Protein AF-A0A971ALW2-F1 (afdb_monomer_lite)

Foldseek 3Di:
DVVVVVVLVVVVVVCCVVDPPPVPDPPVVVVVVCVVVVVDDDPDDDDPVVVVVVVVVDDDDDDDDPDQDQLLRCCVPPLLVVLLVVPPVHQDQWAALVSLVVSVVSCVVNVQDFDPVSVVCNVVRHIGGSLVSSLRSLCSRQPHPQSHDLVSLQSSLVSCCSSVVDVDRFRDAQDPQFDHPVRLVVLVQVVCCVPVVDRLVPPQFWDKGWTWGDPDPPDPFTKIWMWIDTPDQQQWIWIWIATRRNHTPDIDTHGGPALELVSLVVVLCVVQNDPQRDDLVSLQVSQVSLLRHDYPWLLSQLSNVWRFDAQDVQWAHPVRLQVLVCVVVVDPQKGWTGWTWTDDDPFIWIWIKIFHADPVCVPVPATQKIKIWIAGRHPRHTPDMDIDGTPPPDPSVSHGPVVSVVPRDDTPPDDDD

Structure (mmCIF, N/CA/C/O backbone):
data_AF-A0A971ALW2-F1
#
_entry.id   AF-A0A971ALW2-F1
#
loop_
_atom_site.group_PDB
_atom_site.id
_atom_site.type_symbol
_atom_site.label_atom_id
_atom_site.label_alt_id
_atom_site.label_comp_id
_atom_site.label_asym_id
_atom_site.label_entity_id
_atom_site.label_seq_id
_atom_site.pdbx_PDB_ins_code
_atom_site.Cartn_x
_atom_site.Cartn_y
_atom_site.Cartn_z
_atom_site.occupancy
_atom_site.B_iso_or_equiv
_atom_site.auth_seq_id
_atom_site.auth_comp_id
_atom_site.auth_asym_id
_atom_site.auth_atom_id
_atom_site.pdbx_PDB_model_num
ATOM 1 N N . MET A 1 1 ? -22.674 44.990 21.237 1.00 43.28 1 MET A N 1
ATOM 2 C CA . MET A 1 1 ? -24.132 45.158 21.462 1.00 43.28 1 MET A CA 1
ATOM 3 C C . MET A 1 1 ? -24.901 45.277 20.148 1.00 43.28 1 MET A C 1
ATOM 5 O O . MET A 1 1 ? -25.842 44.523 19.972 1.00 43.28 1 MET A O 1
ATOM 9 N N . LEU A 1 2 ? -24.478 46.137 19.208 1.00 29.12 2 LEU A N 1
ATOM 10 C CA . LEU A 1 2 ? -25.062 46.209 17.854 1.00 29.12 2 LEU A CA 1
ATOM 11 C C . LEU A 1 2 ? -24.847 44.926 17.026 1.00 29.12 2 LEU A C 1
ATOM 13 O O . LEU A 1 2 ? -25.752 44.518 16.315 1.00 29.12 2 LEU A O 1
ATOM 17 N N . ASP A 1 3 ? -23.706 44.253 17.190 1.00 40.19 3 ASP A N 1
ATOM 18 C CA . ASP A 1 3 ? -23.341 43.047 16.424 1.00 40.19 3 ASP A CA 1
ATOM 19 C C . ASP A 1 3 ? -24.256 41.833 16.705 1.00 40.19 3 ASP A C 1
ATOM 21 O O . ASP A 1 3 ? -24.705 41.143 15.793 1.00 40.19 3 ASP A O 1
ATOM 25 N N . ASN A 1 4 ? -24.662 41.646 17.968 1.00 48.09 4 ASN A N 1
ATOM 26 C CA . ASN A 1 4 ? -25.620 40.598 18.349 1.00 48.09 4 ASN A CA 1
ATOM 27 C C . ASN A 1 4 ? -27.031 40.864 17.800 1.00 48.09 4 ASN A C 1
ATOM 29 O O . ASN A 1 4 ? -27.746 39.922 17.480 1.00 48.09 4 ASN A O 1
ATOM 33 N N . MET A 1 5 ? -27.428 42.135 17.647 1.00 42.06 5 MET A N 1
ATOM 34 C CA . MET A 1 5 ? -28.743 42.485 17.094 1.00 42.06 5 MET A CA 1
ATOM 35 C C . MET A 1 5 ? -28.869 42.165 15.600 1.00 42.06 5 MET A C 1
ATOM 37 O O . MET A 1 5 ? -29.976 41.879 15.144 1.00 42.06 5 MET A O 1
ATOM 41 N N . PHE A 1 6 ? -27.778 42.252 14.832 1.00 43.84 6 PHE A N 1
ATOM 42 C CA . PHE A 1 6 ? -27.790 41.888 13.412 1.00 43.84 6 PHE A CA 1
ATOM 43 C C . PHE A 1 6 ? -27.835 40.365 13.239 1.00 43.84 6 PHE A C 1
ATOM 45 O O . PHE A 1 6 ? -28.678 39.867 12.499 1.00 43.84 6 PHE A O 1
ATOM 52 N N . ARG A 1 7 ? -27.047 39.628 14.032 1.00 56.00 7 ARG A N 1
ATOM 53 C CA . ARG A 1 7 ? -27.011 38.159 14.013 1.00 56.00 7 ARG A CA 1
ATOM 54 C C . ARG A 1 7 ? -28.340 37.513 14.439 1.00 56.00 7 ARG A C 1
ATOM 56 O O . ARG A 1 7 ? -28.772 36.548 13.816 1.00 56.00 7 ARG A O 1
ATOM 63 N N . ASP A 1 8 ? -29.031 38.085 15.430 1.00 56.56 8 ASP A N 1
ATOM 64 C CA . ASP A 1 8 ? -30.362 37.616 15.858 1.00 56.56 8 ASP A CA 1
ATOM 65 C C . ASP A 1 8 ? -31.429 37.811 14.765 1.00 56.56 8 ASP A C 1
ATOM 67 O O . ASP A 1 8 ? -32.341 36.994 14.635 1.00 56.56 8 ASP A O 1
ATOM 71 N N . LYS A 1 9 ? -31.318 38.867 13.945 1.00 60.50 9 LYS A N 1
ATOM 72 C CA . LYS A 1 9 ? -32.242 39.095 12.821 1.00 60.50 9 LYS A CA 1
ATOM 73 C C . LYS A 1 9 ? -32.028 38.110 11.679 1.00 60.50 9 LYS A C 1
ATOM 75 O O . LYS A 1 9 ? -33.013 37.680 11.087 1.00 60.50 9 LYS A O 1
ATOM 80 N N . ASP A 1 10 ? -30.781 37.755 11.388 1.00 63.19 10 ASP A N 1
ATOM 81 C CA . ASP A 1 10 ? -30.455 36.824 10.305 1.00 63.19 10 ASP A CA 1
ATOM 82 C C . ASP A 1 10 ? -30.859 35.387 10.656 1.00 63.19 10 ASP A C 1
ATOM 84 O O . ASP A 1 10 ? -31.446 34.692 9.829 1.00 63.19 10 ASP A O 1
ATOM 88 N N . ILE A 1 11 ? -30.645 34.972 11.910 1.00 59.69 11 ILE A N 1
ATOM 89 C CA . ILE A 1 11 ? -31.101 33.666 12.409 1.00 59.69 11 ILE A CA 1
ATOM 90 C C . ILE A 1 11 ? -32.631 33.608 12.437 1.00 59.69 11 ILE A C 1
ATOM 92 O O . ILE A 1 11 ? -33.212 32.633 11.967 1.00 59.69 11 ILE A O 1
ATOM 96 N N . LYS A 1 12 ? -33.293 34.664 12.929 1.00 59.94 12 LYS A N 1
ATOM 97 C CA . LYS A 1 12 ? -34.759 34.726 12.941 1.00 59.94 12 LYS A CA 1
ATOM 98 C C . LYS A 1 12 ? -35.337 34.629 11.529 1.00 59.94 12 LYS A C 1
ATOM 100 O O . LYS A 1 12 ? -36.229 33.828 11.287 1.00 59.94 12 LYS A O 1
ATOM 105 N N . ARG A 1 13 ? -34.764 35.375 10.583 1.00 64.38 13 ARG A N 1
ATOM 106 C CA . ARG A 1 13 ? -35.177 35.333 9.179 1.00 64.38 13 ARG A CA 1
ATOM 107 C C . ARG A 1 13 ? -34.981 33.949 8.554 1.00 64.38 13 ARG A C 1
ATOM 109 O O . ARG A 1 13 ? -35.847 33.503 7.815 1.00 64.38 13 ARG A O 1
ATOM 116 N N . ALA A 1 14 ? -33.885 33.258 8.870 1.00 60.88 14 ALA A N 1
ATOM 117 C CA . ALA A 1 14 ? -33.643 31.904 8.375 1.00 60.88 14 ALA A CA 1
ATOM 118 C C . ALA A 1 14 ? -34.657 30.880 8.923 1.00 60.88 14 ALA A C 1
ATOM 120 O O . ALA A 1 14 ? -35.066 29.979 8.192 1.00 60.88 14 ALA A O 1
ATOM 121 N N . ILE A 1 15 ? -35.082 31.029 10.183 1.00 59.09 15 ILE A N 1
ATOM 122 C CA . ILE A 1 15 ? -36.115 30.184 10.803 1.00 59.09 15 ILE A CA 1
ATOM 123 C C . ILE A 1 15 ? -37.480 30.437 10.150 1.00 59.09 15 ILE A C 1
ATOM 125 O O . ILE A 1 15 ? -38.154 29.477 9.772 1.00 59.09 15 ILE A O 1
ATOM 129 N N . ASP A 1 16 ? -37.847 31.707 9.959 1.00 62.38 16 ASP A N 1
ATOM 130 C CA . ASP A 1 16 ? -39.113 32.106 9.331 1.00 62.38 16 ASP A CA 1
ATOM 131 C C . ASP A 1 16 ? -39.194 31.632 7.862 1.00 62.38 16 ASP A C 1
ATOM 133 O O . ASP A 1 16 ? -40.232 31.134 7.425 1.00 62.38 16 ASP A O 1
ATOM 137 N N . ASP A 1 17 ? -38.082 31.707 7.115 1.00 63.97 17 ASP A N 1
ATOM 138 C CA . ASP A 1 17 ? -38.004 31.280 5.708 1.00 63.97 17 ASP A CA 1
ATOM 139 C C . ASP A 1 17 ? -38.054 29.742 5.544 1.00 63.97 17 ASP A C 1
ATOM 141 O O . ASP A 1 17 ? -38.547 29.242 4.530 1.00 63.97 17 ASP A O 1
ATOM 145 N N . CYS A 1 18 ? -37.561 28.973 6.525 1.00 52.03 18 CYS A N 1
ATOM 146 C CA . CYS A 1 18 ? -37.482 27.508 6.435 1.00 52.03 18 CYS A CA 1
ATOM 147 C C . CYS A 1 18 ? -38.690 26.771 7.038 1.00 52.03 18 CYS A C 1
ATOM 149 O O . CYS A 1 18 ? -38.881 25.589 6.746 1.00 52.03 18 CYS A O 1
ATOM 151 N N . LEU A 1 19 ? -39.501 27.428 7.877 1.00 53.81 19 LEU A N 1
ATOM 152 C CA . LEU A 1 19 ? -40.611 26.800 8.610 1.00 53.81 19 LEU A CA 1
ATOM 153 C C . LEU A 1 19 ? -41.906 27.640 8.561 1.00 53.81 19 LEU A C 1
ATOM 155 O O . LEU A 1 19 ? -42.421 28.052 9.609 1.00 53.81 19 LEU A O 1
ATOM 159 N N . PRO A 1 20 ? -42.488 27.878 7.369 1.00 45.56 20 PRO A N 1
ATOM 160 C CA . PRO A 1 20 ? -43.716 28.657 7.251 1.00 45.56 20 PRO A CA 1
ATOM 161 C C . PRO A 1 20 ? -44.874 27.951 7.977 1.00 45.56 20 PRO A C 1
ATOM 163 O O . PRO A 1 20 ? -45.281 26.846 7.613 1.00 45.56 20 PRO A O 1
ATOM 166 N N . GLY A 1 21 ? -45.401 28.594 9.025 1.00 54.22 21 GLY A N 1
ATOM 167 C CA . GLY A 1 21 ? -46.490 28.075 9.868 1.00 54.22 21 GLY A CA 1
ATOM 168 C C . GLY A 1 21 ? -46.206 28.050 11.375 1.00 54.22 21 GLY A C 1
ATOM 169 O O . GLY A 1 21 ? -47.131 27.810 12.152 1.00 54.22 21 GLY A O 1
ATOM 170 N N . LEU A 1 22 ? -44.972 28.338 11.805 1.00 52.19 22 LEU A N 1
ATOM 171 C CA . LEU A 1 22 ? -44.598 28.421 13.228 1.00 52.19 22 LEU A CA 1
ATOM 172 C C . LEU A 1 22 ? -44.733 29.822 13.857 1.00 52.19 22 LEU A C 1
ATOM 174 O O . LEU A 1 22 ? -44.514 29.972 15.058 1.00 52.19 22 LEU A O 1
ATOM 178 N N . GLU A 1 23 ? -45.179 30.813 13.082 1.00 51.59 23 GLU A N 1
ATOM 179 C CA . GLU A 1 23 ? -45.228 32.258 13.393 1.00 51.59 23 GLU A CA 1
ATOM 180 C C . GLU A 1 23 ? -46.028 32.651 14.659 1.00 51.59 23 GLU A C 1
ATOM 182 O O . GLU A 1 23 ? -46.051 33.817 15.047 1.00 51.59 23 GLU A O 1
ATOM 187 N N . ASN A 1 24 ? -46.690 31.702 15.329 1.00 50.94 24 ASN A N 1
ATOM 188 C CA . ASN A 1 24 ? -47.578 31.958 16.466 1.00 50.94 24 ASN A CA 1
ATOM 189 C C . ASN A 1 24 ? -47.141 31.311 17.793 1.00 50.94 24 ASN A C 1
ATOM 191 O O . ASN A 1 24 ? -47.955 31.244 18.715 1.00 50.94 24 ASN A O 1
ATOM 195 N N . ASN A 1 25 ? -45.892 30.844 17.935 1.00 54.38 25 ASN A N 1
ATOM 196 C CA . ASN A 1 25 ? -45.408 30.296 19.212 1.00 54.38 25 ASN A CA 1
ATOM 197 C C . ASN A 1 25 ? -44.095 30.946 19.704 1.00 54.38 25 ASN A C 1
ATOM 199 O O . ASN A 1 25 ? -43.013 30.391 19.492 1.00 54.38 25 ASN A O 1
ATOM 203 N N . PRO A 1 26 ? -44.182 32.088 20.417 1.00 55.88 26 PRO A N 1
ATOM 204 C CA . PRO A 1 26 ? -43.019 32.800 20.952 1.00 55.88 26 PRO A CA 1
ATOM 205 C C . PRO A 1 26 ? -42.152 31.940 21.884 1.00 55.88 26 PRO A C 1
ATOM 207 O O . PRO A 1 26 ? -40.936 32.105 21.917 1.00 55.88 26 PRO A O 1
ATOM 210 N N . ASP A 1 27 ? -42.754 31.001 22.619 1.00 58.53 27 ASP A N 1
ATOM 211 C CA . ASP A 1 27 ? -42.034 30.156 23.579 1.00 58.53 27 ASP A CA 1
ATOM 212 C C . ASP A 1 27 ? -41.128 29.131 22.884 1.00 58.53 27 ASP A C 1
ATOM 214 O O . ASP A 1 27 ? -40.089 28.750 23.425 1.00 58.53 27 ASP A O 1
ATOM 218 N N . PHE A 1 28 ? -41.487 28.704 21.670 1.00 58.44 28 PHE A N 1
ATOM 219 C CA . PHE A 1 28 ? -40.659 27.800 20.877 1.00 58.44 28 PHE A CA 1
ATOM 220 C C . PHE A 1 28 ? -39.440 28.525 20.296 1.00 58.44 28 PHE A C 1
ATOM 222 O O . PHE A 1 28 ? -38.325 28.020 20.417 1.00 58.44 28 PHE A O 1
ATOM 229 N N . GLU A 1 29 ? -39.626 29.741 19.763 1.00 55.72 29 GLU A N 1
ATOM 230 C CA . GLU A 1 29 ? -38.519 30.595 19.301 1.00 55.72 29 GLU A CA 1
ATOM 231 C C . GLU A 1 29 ? -37.496 30.840 20.419 1.00 55.72 29 GLU A C 1
ATOM 233 O O . GLU A 1 29 ? -36.292 30.679 20.215 1.00 55.72 29 GLU A O 1
ATOM 238 N N . TRP A 1 30 ? -37.966 31.165 21.629 1.00 56.62 30 TRP A N 1
ATOM 239 C CA . TRP A 1 30 ? -37.087 31.379 22.781 1.00 56.62 30 TRP A CA 1
ATOM 240 C C . TRP A 1 30 ? -36.366 30.109 23.229 1.00 56.62 30 TRP A C 1
ATOM 242 O O . TRP A 1 30 ? -35.209 30.185 23.640 1.00 56.62 30 TRP A O 1
ATOM 252 N N . LYS A 1 31 ? -37.013 28.943 23.138 1.00 60.41 31 LYS A N 1
ATOM 253 C CA . LYS A 1 31 ? -36.398 27.662 23.501 1.00 60.41 31 LYS A CA 1
ATOM 254 C C . LYS A 1 31 ? -35.286 27.267 22.527 1.00 60.41 31 LYS A C 1
ATOM 256 O O . LYS A 1 31 ? -34.200 26.914 22.977 1.00 60.41 31 LYS A O 1
ATOM 261 N N . VAL A 1 32 ? -35.525 27.413 21.224 1.00 57.38 32 VAL A N 1
ATOM 262 C CA . VAL A 1 32 ? -34.525 27.139 20.180 1.00 57.38 32 VAL A CA 1
ATOM 263 C C . VAL A 1 32 ? -33.343 28.101 20.300 1.00 57.38 32 VAL A C 1
ATOM 265 O O . VAL A 1 32 ? -32.194 27.671 20.274 1.00 57.38 32 VAL A O 1
ATOM 268 N N . LEU A 1 33 ? -33.594 29.396 20.525 1.00 56.22 33 LEU A N 1
ATOM 269 C CA . LEU A 1 33 ? -32.518 30.370 20.740 1.00 56.22 33 LEU A CA 1
ATOM 270 C C . LEU A 1 33 ? -31.687 30.061 21.993 1.00 56.22 33 LEU A C 1
ATOM 272 O O . LEU A 1 33 ? -30.483 30.306 21.995 1.00 56.22 33 LEU A O 1
ATOM 276 N N . ARG A 1 34 ? -32.301 29.507 23.042 1.00 58.09 34 ARG A N 1
ATOM 277 C CA . ARG A 1 34 ? -31.615 29.126 24.283 1.00 58.09 34 ARG A CA 1
ATOM 278 C C . ARG A 1 34 ? -30.762 27.861 24.121 1.00 58.09 34 ARG A C 1
ATOM 280 O O . ARG A 1 34 ? -29.663 27.811 24.669 1.00 58.09 34 ARG A O 1
ATOM 287 N N . GLU A 1 35 ? -31.226 26.882 23.342 1.00 56.53 35 GLU A N 1
ATOM 288 C CA . GLU A 1 35 ? -30.442 25.693 22.964 1.00 56.53 35 GLU A CA 1
ATOM 289 C C . GLU A 1 35 ? -29.265 26.060 22.049 1.00 56.53 35 GLU A C 1
ATOM 291 O O . GLU A 1 35 ? -28.133 25.681 22.333 1.00 56.53 35 GLU A O 1
ATOM 296 N N . VAL A 1 36 ? -29.488 26.892 21.023 1.00 52.41 36 VAL A N 1
ATOM 297 C CA . VAL A 1 36 ? -28.431 27.351 20.097 1.00 52.41 36 VAL A CA 1
ATOM 298 C C . VAL A 1 36 ? -27.378 28.218 20.802 1.00 52.41 36 VAL A C 1
ATOM 300 O O . VAL A 1 36 ? -26.217 28.240 20.400 1.00 52.41 36 VAL A O 1
ATOM 303 N N . ARG A 1 37 ? -27.755 28.923 21.877 1.00 53.41 37 ARG A N 1
ATOM 304 C CA . ARG A 1 37 ? -26.824 29.685 22.730 1.00 53.41 37 ARG A CA 1
ATOM 305 C C . ARG A 1 37 ? -26.117 28.834 23.792 1.00 53.41 37 ARG A C 1
ATOM 307 O O . ARG A 1 37 ? -25.283 29.373 24.515 1.00 53.41 37 ARG A O 1
ATOM 314 N N . GLY A 1 38 ? -26.431 27.539 23.907 1.00 41.47 38 GLY A N 1
ATOM 315 C CA . GLY A 1 38 ? -25.840 26.647 24.911 1.00 41.47 38 GLY A CA 1
ATOM 316 C C . GLY A 1 38 ? -26.221 26.997 26.356 1.00 41.47 38 GLY A C 1
ATOM 317 O O . GLY A 1 38 ? -25.508 26.649 27.296 1.00 41.47 38 GLY A O 1
ATOM 318 N N . GLU A 1 39 ? -27.330 27.713 26.563 1.00 46.56 39 GLU A N 1
ATOM 319 C CA . GLU A 1 39 ? -27.734 28.228 27.879 1.00 46.56 39 GLU A CA 1
ATOM 320 C C . GLU A 1 39 ? -28.409 27.156 28.764 1.00 46.56 39 GLU A C 1
ATOM 322 O O . GLU A 1 39 ? -28.623 27.382 29.958 1.00 46.56 39 GLU A O 1
ATOM 327 N N . GLU A 1 40 ? -28.708 25.966 28.227 1.00 43.56 40 GLU A N 1
ATOM 328 C CA . GLU A 1 40 ? -29.304 24.851 28.973 1.00 43.56 40 GLU A CA 1
ATOM 329 C C . GLU A 1 40 ? -28.292 23.709 29.196 1.00 43.56 40 GLU A C 1
ATOM 331 O O . GLU A 1 40 ? -28.108 22.818 28.373 1.00 43.56 40 GLU A O 1
ATOM 336 N N . LYS A 1 41 ? -27.614 23.734 30.354 1.00 40.53 41 LYS A N 1
ATOM 337 C CA . LYS A 1 41 ? -26.682 22.679 30.789 1.00 40.53 41 LYS A CA 1
ATOM 338 C C . LYS A 1 41 ? -27.438 21.399 31.170 1.00 40.53 41 LYS A C 1
ATOM 340 O O . LYS A 1 41 ? -28.027 21.327 32.252 1.00 40.53 41 LYS A O 1
ATOM 345 N N . VAL A 1 42 ? -27.358 20.350 30.353 1.00 36.72 42 VAL A N 1
ATOM 346 C CA . VAL A 1 42 ? -27.787 18.998 30.752 1.00 36.72 42 VAL A CA 1
ATOM 347 C C . VAL A 1 42 ? -26.741 18.371 31.675 1.00 36.72 42 VAL A C 1
ATOM 349 O O . VAL A 1 42 ? -25.696 17.902 31.240 1.00 36.72 42 VAL A O 1
ATOM 352 N N . LYS A 1 43 ? -27.029 18.332 32.982 1.00 36.44 43 LYS A N 1
ATOM 353 C CA . LYS A 1 43 ? -26.265 17.519 33.943 1.00 36.44 43 LYS A CA 1
ATOM 354 C C . LYS A 1 43 ? -26.535 16.035 33.679 1.00 36.44 43 LYS A C 1
ATOM 356 O O . LYS A 1 43 ? -27.502 15.486 34.213 1.00 36.44 43 LYS A O 1
ATOM 361 N N . LYS A 1 44 ? -25.695 15.379 32.878 1.00 42.50 44 LYS A N 1
ATOM 362 C CA . LYS A 1 44 ? -25.732 13.921 32.702 1.00 42.50 44 LYS A CA 1
ATOM 363 C C . LYS A 1 44 ? -25.213 13.264 33.988 1.00 42.50 44 LYS A C 1
ATOM 365 O O . LYS A 1 44 ? -24.045 13.379 34.335 1.00 42.50 44 LYS A O 1
ATOM 370 N N . LYS A 1 45 ? -26.105 12.632 34.758 1.00 36.84 45 LYS A N 1
ATOM 371 C CA . LYS A 1 45 ? -25.727 11.852 35.946 1.00 36.84 45 LYS A CA 1
ATOM 372 C C . LYS A 1 45 ? -25.340 10.446 35.497 1.00 36.84 45 LYS A C 1
ATOM 374 O O . LYS A 1 45 ? -26.218 9.690 35.086 1.00 36.84 45 LYS A O 1
ATOM 379 N N . LEU A 1 46 ? -24.063 10.091 35.611 1.00 41.22 46 LEU A N 1
ATOM 380 C CA . LEU A 1 46 ? -23.618 8.702 35.505 1.00 41.22 46 LEU A CA 1
ATOM 381 C C . LEU A 1 46 ? -24.331 7.880 36.590 1.00 41.22 46 LEU A C 1
ATOM 383 O O . LEU A 1 46 ? -24.283 8.212 37.777 1.00 41.22 46 LEU A O 1
ATOM 387 N N . SER A 1 47 ? -25.074 6.848 36.187 1.00 40.06 47 SER A N 1
ATOM 388 C CA . SER A 1 47 ? -25.779 5.987 37.137 1.00 40.06 47 SER A CA 1
ATOM 389 C C . SER A 1 47 ? -24.769 5.066 37.827 1.00 40.06 47 SER A C 1
ATOM 391 O O . SER A 1 47 ? -23.921 4.470 37.166 1.00 40.06 47 SER A O 1
ATOM 393 N N . ALA A 1 48 ? -24.891 4.893 39.145 1.00 41.03 48 ALA A N 1
ATOM 394 C CA . ALA A 1 48 ? -24.047 3.985 39.928 1.00 41.03 48 ALA A CA 1
ATOM 395 C C . ALA A 1 48 ? -24.060 2.529 39.410 1.00 41.03 48 ALA A C 1
ATOM 397 O O . ALA A 1 48 ? -23.152 1.763 39.718 1.00 41.03 48 ALA A O 1
ATOM 398 N N . GLY A 1 49 ? -25.052 2.150 38.593 1.00 41.91 49 GLY A N 1
ATOM 399 C CA . GLY A 1 49 ? -25.093 0.851 37.919 1.00 41.91 49 GLY A CA 1
ATOM 400 C C . GLY A 1 49 ? -24.023 0.678 36.834 1.00 41.91 49 GLY A C 1
ATOM 401 O O . GLY A 1 49 ? -23.553 -0.436 36.642 1.00 41.91 49 GLY A O 1
ATOM 402 N N . PHE A 1 50 ? -23.586 1.757 36.175 1.00 51.53 50 PHE A N 1
ATOM 403 C CA . PHE A 1 50 ? -22.562 1.705 35.119 1.00 51.53 50 PHE A CA 1
ATOM 404 C C . PHE A 1 50 ? -21.166 1.417 35.693 1.00 51.53 50 PHE A C 1
ATOM 406 O O . PHE A 1 50 ? -20.453 0.547 35.201 1.00 51.53 50 PHE A O 1
ATOM 413 N N . ILE A 1 51 ? -20.831 2.054 36.821 1.00 54.56 51 ILE A N 1
ATOM 414 C CA . ILE A 1 51 ? -19.586 1.802 37.570 1.00 54.56 51 ILE A CA 1
ATOM 415 C C . ILE A 1 51 ? -19.527 0.342 38.051 1.00 54.56 51 ILE A C 1
ATOM 417 O O . ILE A 1 51 ? -18.470 -0.282 38.058 1.00 54.56 51 ILE A O 1
ATOM 421 N N . LEU A 1 52 ? -20.676 -0.232 38.417 1.00 44.50 52 LEU A N 1
ATOM 422 C CA . LEU A 1 52 ? -20.758 -1.586 38.965 1.00 44.50 52 LEU A CA 1
ATOM 423 C C . LEU A 1 52 ? -20.614 -2.674 37.884 1.00 44.50 52 LEU A C 1
ATOM 425 O O . LEU A 1 52 ? -20.047 -3.728 38.160 1.00 44.50 52 LEU A O 1
ATOM 429 N N . VAL A 1 53 ? -21.055 -2.408 36.648 1.00 49.69 53 VAL A N 1
ATOM 430 C CA . VAL A 1 53 ? -20.831 -3.305 35.497 1.00 49.69 53 VAL A CA 1
ATOM 431 C C . VAL A 1 53 ? -19.360 -3.296 35.063 1.00 49.69 53 VAL A C 1
ATOM 433 O O . VAL A 1 53 ? -18.810 -4.362 34.805 1.00 49.69 53 VAL A O 1
ATOM 436 N N . LEU A 1 54 ? -18.694 -2.135 35.083 1.00 49.38 54 LEU A N 1
ATOM 437 C CA . LEU A 1 54 ? -17.247 -2.019 34.836 1.00 49.38 54 LEU A CA 1
ATOM 438 C C . LEU A 1 54 ? -16.408 -2.737 35.908 1.00 49.38 54 LEU A C 1
ATOM 440 O O . LEU A 1 54 ? -15.434 -3.408 35.577 1.00 49.38 54 LEU A O 1
ATOM 444 N N . ALA A 1 55 ? -16.821 -2.668 37.176 1.00 46.97 55 ALA A N 1
ATOM 445 C CA . ALA A 1 55 ? -16.132 -3.341 38.278 1.00 46.97 55 ALA A CA 1
ATOM 446 C C . ALA A 1 55 ? -16.307 -4.876 38.280 1.00 46.97 55 ALA A C 1
ATOM 448 O O . ALA A 1 55 ? -15.429 -5.595 38.753 1.00 46.97 55 ALA A O 1
ATOM 449 N N . LEU A 1 56 ? -17.422 -5.406 37.759 1.00 46.88 56 LEU A N 1
ATOM 450 C CA . LEU A 1 56 ? -17.720 -6.848 37.790 1.00 46.88 56 LEU A CA 1
ATOM 451 C C . LEU A 1 56 ? -16.942 -7.681 36.760 1.00 46.88 56 LEU A C 1
ATOM 453 O O . LEU A 1 56 ? -16.818 -8.891 36.945 1.00 46.88 56 LEU A O 1
ATOM 457 N N . VAL A 1 57 ? -16.370 -7.063 35.722 1.00 50.41 57 VAL A N 1
ATOM 458 C CA . VAL A 1 57 ? -15.515 -7.761 34.737 1.00 50.41 57 VAL A CA 1
ATOM 459 C C . VAL A 1 57 ? -14.151 -8.162 35.339 1.00 50.41 57 VAL A C 1
ATOM 461 O O . VAL A 1 57 ? -13.433 -8.982 34.775 1.00 50.41 57 VAL A O 1
ATOM 464 N N . LEU A 1 58 ? -13.814 -7.675 36.537 1.00 51.94 58 LEU A N 1
ATOM 465 C CA . LEU A 1 58 ? -12.548 -7.935 37.224 1.00 51.94 58 LEU A CA 1
ATOM 466 C C . LEU A 1 58 ? -12.745 -8.782 38.486 1.00 51.94 58 LEU A C 1
ATOM 468 O O . LEU A 1 58 ? -12.645 -8.282 39.602 1.00 51.94 58 LEU A O 1
ATOM 472 N N . THR A 1 59 ? -12.968 -10.093 38.352 1.00 43.31 59 THR A N 1
ATOM 473 C CA . THR A 1 59 ? -12.715 -11.004 39.485 1.00 43.31 59 THR A CA 1
ATOM 474 C C . THR A 1 59 ? -12.084 -12.326 39.056 1.00 43.31 59 THR A C 1
ATOM 476 O O . THR A 1 59 ? -12.765 -13.241 38.610 1.00 43.31 59 THR A O 1
ATOM 479 N N . ALA A 1 60 ? -10.763 -12.417 39.260 1.00 44.12 60 ALA A N 1
ATOM 480 C CA . ALA A 1 60 ? -10.080 -13.437 40.073 1.00 44.12 60 ALA A CA 1
ATOM 481 C C . ALA A 1 60 ? -8.718 -13.841 39.484 1.00 44.12 60 ALA A C 1
ATOM 483 O O . ALA A 1 60 ? -8.679 -14.727 38.645 1.00 44.12 60 ALA A O 1
ATOM 484 N N . VAL A 1 61 ? -7.612 -13.309 40.028 1.00 41.38 61 VAL A N 1
ATOM 485 C CA . VAL A 1 61 ? -6.412 -14.101 40.379 1.00 41.38 61 VAL A CA 1
ATOM 486 C C . VAL A 1 61 ? -5.684 -13.406 41.537 1.00 41.38 61 VAL A C 1
ATOM 488 O O . VAL A 1 61 ? -5.225 -12.277 41.414 1.00 41.38 61 VAL A O 1
ATOM 491 N N . THR A 1 62 ? -5.553 -14.091 42.672 1.00 45.16 62 THR A N 1
ATOM 492 C CA . THR A 1 62 ? -4.680 -13.702 43.790 1.00 45.16 62 THR A CA 1
ATOM 493 C C . THR A 1 62 ? -3.377 -14.498 43.751 1.00 45.16 62 THR A C 1
ATOM 495 O O . THR A 1 62 ? -3.394 -15.690 44.052 1.00 45.16 62 THR A O 1
ATOM 498 N N . ALA A 1 63 ? -2.258 -13.828 43.459 1.00 42.34 63 ALA A N 1
ATOM 499 C CA . ALA A 1 63 ? -0.902 -14.158 43.916 1.00 42.34 63 ALA A CA 1
ATOM 500 C C . ALA A 1 63 ? 0.009 -12.931 43.694 1.00 42.34 63 ALA A C 1
ATOM 502 O O . ALA A 1 63 ? -0.022 -12.346 42.616 1.00 42.34 63 ALA A O 1
ATOM 503 N N . LEU A 1 64 ? 0.788 -12.522 44.707 1.00 44.75 64 LEU A N 1
ATOM 504 C CA . LEU A 1 64 ? 1.706 -11.373 44.642 1.00 44.75 64 LEU A CA 1
ATOM 505 C C . LEU A 1 64 ? 2.806 -11.592 43.581 1.00 44.75 64 LEU A C 1
ATOM 507 O O . LEU A 1 64 ? 3.858 -12.159 43.873 1.00 44.75 64 LEU A O 1
ATOM 511 N N . ALA A 1 65 ? 2.572 -11.092 42.374 1.00 41.56 65 ALA A N 1
ATOM 512 C CA . ALA A 1 65 ? 3.593 -10.491 41.525 1.00 41.56 65 ALA A CA 1
ATOM 513 C C . ALA A 1 65 ? 3.439 -8.967 41.660 1.00 41.56 65 ALA A C 1
ATOM 515 O O . ALA A 1 65 ? 2.348 -8.495 41.977 1.00 41.56 65 ALA A O 1
ATOM 516 N N . THR A 1 66 ? 4.503 -8.184 41.476 1.00 43.22 66 THR A N 1
ATOM 517 C CA . THR A 1 66 ? 4.383 -6.730 41.270 1.00 43.22 66 THR A CA 1
ATOM 518 C C . THR A 1 66 ? 3.319 -6.485 40.198 1.00 43.22 66 THR A C 1
ATOM 520 O O . THR A 1 66 ? 3.521 -6.865 39.048 1.00 43.22 66 THR A O 1
ATOM 523 N N . TYR A 1 67 ? 2.156 -5.971 40.600 1.00 55.25 67 TYR A N 1
ATOM 524 C CA . TYR A 1 67 ? 1.000 -5.805 39.724 1.00 55.25 67 TYR A CA 1
ATOM 525 C C . TYR A 1 67 ? 1.228 -4.542 38.899 1.00 55.25 67 TYR A C 1
ATOM 527 O O . TYR A 1 67 ? 0.899 -3.448 39.347 1.00 55.25 67 TYR A O 1
ATOM 535 N N . PHE A 1 68 ? 1.883 -4.687 37.748 1.00 60.47 68 PHE A N 1
ATOM 536 C CA . PHE A 1 68 ? 1.855 -3.636 36.741 1.00 60.47 68 PHE A CA 1
ATOM 537 C C . PHE A 1 68 ? 0.439 -3.584 36.168 1.00 60.47 68 PHE A C 1
ATOM 539 O O . PHE A 1 68 ? -0.110 -4.617 35.776 1.00 60.47 68 PHE A O 1
ATOM 546 N N . LEU A 1 69 ? -0.164 -2.400 36.185 1.00 76.69 69 LEU A N 1
ATOM 547 C CA . LEU A 1 69 ? -1.451 -2.153 35.553 1.00 76.69 69 LEU A CA 1
ATOM 548 C C . LEU A 1 69 ? -1.270 -2.172 34.033 1.00 76.69 69 LEU A C 1
ATOM 550 O O . LEU A 1 69 ? -0.316 -1.603 33.506 1.00 76.69 69 LEU A O 1
ATOM 554 N N . SER A 1 70 ? -2.211 -2.807 33.335 1.00 86.19 70 SER A N 1
ATOM 555 C CA . SER A 1 70 ? -2.343 -2.675 31.876 1.00 86.19 70 SER A CA 1
ATOM 556 C C . SER A 1 70 ? -2.621 -1.219 31.491 1.00 86.19 70 SER A C 1
ATOM 558 O O . SER A 1 70 ? -3.181 -0.458 32.289 1.00 86.19 70 SER A O 1
ATOM 560 N N . ALA A 1 71 ? -2.303 -0.823 30.257 1.00 87.25 71 ALA A N 1
ATOM 561 C CA . ALA A 1 71 ? -2.593 0.530 29.787 1.00 87.25 71 ALA A CA 1
ATOM 562 C C . ALA A 1 71 ? -4.099 0.814 29.853 1.00 87.25 71 ALA A C 1
ATOM 564 O O . ALA A 1 71 ? -4.524 1.897 30.260 1.00 87.25 71 ALA A O 1
ATOM 565 N N . ARG A 1 72 ? -4.916 -0.208 29.567 1.00 89.38 72 ARG A N 1
ATOM 566 C CA . ARG A 1 72 ? -6.371 -0.161 29.747 1.00 89.38 72 ARG A CA 1
ATOM 567 C C . ARG A 1 72 ? -6.788 0.182 31.179 1.00 89.38 72 ARG A C 1
ATOM 569 O O . ARG A 1 72 ? -7.659 1.030 31.370 1.00 89.38 72 ARG A O 1
ATOM 576 N N . GLN A 1 73 ? -6.190 -0.474 32.174 1.00 88.94 73 GLN A N 1
ATOM 577 C CA . GLN A 1 73 ? -6.492 -0.230 33.588 1.00 88.94 73 GLN A CA 1
ATOM 578 C C . GLN A 1 73 ? -6.057 1.169 34.015 1.00 88.94 73 GLN A C 1
ATOM 580 O O . GLN A 1 73 ? -6.845 1.865 34.643 1.00 88.94 73 GLN A O 1
ATOM 585 N N . ILE A 1 74 ? -4.864 1.621 33.611 1.00 92.12 74 ILE A N 1
ATOM 586 C CA . ILE A 1 74 ? -4.398 2.988 33.899 1.00 92.12 74 ILE A CA 1
ATOM 587 C C . ILE A 1 74 ? -5.362 4.022 33.312 1.00 92.12 74 ILE A C 1
ATOM 589 O O . ILE A 1 74 ? -5.725 4.985 33.989 1.00 92.12 74 ILE A O 1
ATOM 593 N N . VAL A 1 75 ? -5.827 3.811 32.076 1.00 93.62 75 VAL A N 1
ATOM 594 C CA . VAL A 1 75 ? -6.825 4.694 31.464 1.00 93.62 75 VAL A CA 1
ATOM 595 C C . VAL A 1 75 ? -8.102 4.744 32.302 1.00 93.62 75 VAL A C 1
ATOM 597 O O . VAL A 1 75 ? -8.607 5.828 32.571 1.00 93.62 75 VAL A O 1
ATOM 600 N N . GLN A 1 76 ? -8.626 3.596 32.729 1.00 91.06 76 GLN A N 1
ATOM 601 C CA . GLN A 1 76 ? -9.903 3.528 33.443 1.00 91.06 76 GLN A CA 1
ATOM 602 C C . GLN A 1 76 ? -9.836 4.039 34.886 1.00 91.06 76 GLN A C 1
ATOM 604 O O . GLN A 1 76 ? -10.772 4.699 35.338 1.00 91.06 76 GLN A O 1
ATOM 609 N N . GLU A 1 77 ? -8.776 3.696 35.613 1.00 90.12 77 GLU A N 1
ATOM 610 C CA . GLU A 1 77 ? -8.663 3.933 37.054 1.00 90.12 77 GLU A CA 1
ATOM 611 C C . GLU A 1 77 ? -8.044 5.296 37.377 1.00 90.12 77 GLU A C 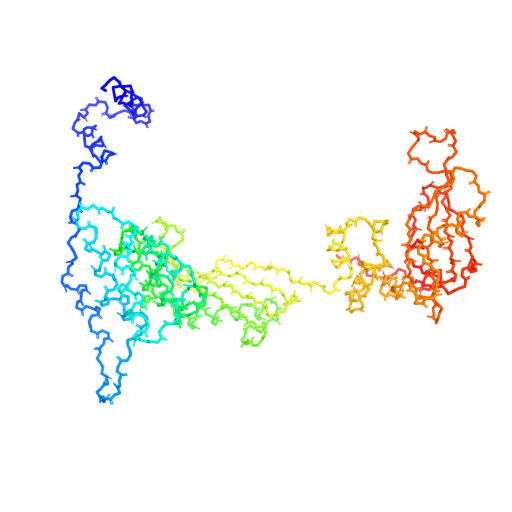1
ATOM 613 O O . GLU A 1 77 ? -8.396 5.883 38.398 1.00 90.12 77 GLU A O 1
ATOM 618 N N . GLU A 1 78 ? -7.182 5.823 36.499 1.00 92.62 78 GLU A N 1
ATOM 619 C CA . GLU A 1 78 ? -6.386 7.022 36.783 1.00 92.62 78 GLU A CA 1
ATOM 620 C C . GLU A 1 78 ? -6.615 8.144 35.758 1.00 92.62 78 GLU A C 1
ATOM 622 O O . GLU A 1 78 ? -6.967 9.259 36.140 1.00 92.62 78 GLU A O 1
ATOM 627 N N . VAL A 1 79 ? -6.478 7.877 34.451 1.00 93.25 79 VAL A N 1
ATOM 628 C CA . VAL A 1 79 ? -6.512 8.942 33.420 1.00 93.25 79 VAL A CA 1
ATOM 629 C C . VAL A 1 79 ? -7.923 9.481 33.176 1.00 93.25 79 VAL A C 1
ATOM 631 O O . VAL A 1 79 ? -8.132 10.692 33.169 1.00 93.25 79 VAL A O 1
ATOM 634 N N . LEU A 1 80 ? -8.911 8.602 32.996 1.00 92.88 80 LEU A N 1
ATOM 635 C CA . LEU A 1 80 ? -10.296 8.996 32.736 1.00 92.88 80 LEU A CA 1
ATOM 636 C C . LEU A 1 80 ? -10.895 9.829 33.891 1.00 92.88 80 LEU A C 1
ATOM 638 O O . LEU A 1 80 ? -11.543 10.837 33.614 1.00 92.88 80 LEU A O 1
ATOM 642 N N . PRO A 1 81 ? -10.673 9.497 35.179 1.00 93.69 81 PRO A N 1
ATOM 643 C CA . PRO A 1 81 ? -11.087 10.365 36.280 1.00 93.69 81 PRO A CA 1
ATOM 644 C C . PRO A 1 81 ? -10.470 11.768 36.259 1.00 93.69 81 PRO A C 1
ATOM 646 O O . PRO A 1 81 ? -11.143 12.710 36.678 1.00 93.69 81 PRO A O 1
ATOM 649 N N . ILE A 1 82 ? -9.224 11.924 35.789 1.00 92.25 82 ILE A N 1
ATOM 650 C CA . ILE A 1 82 ? -8.594 13.246 35.623 1.00 92.25 82 ILE A CA 1
ATOM 651 C C . ILE A 1 82 ? -9.354 14.043 34.558 1.00 92.25 82 ILE A C 1
ATOM 653 O O . ILE A 1 82 ? -9.808 15.146 34.850 1.00 92.25 82 ILE A O 1
ATOM 657 N N . ALA A 1 83 ? -9.587 13.445 33.386 1.00 90.50 83 ALA A N 1
ATOM 658 C CA . ALA A 1 83 ? -10.325 14.074 32.287 1.00 90.50 83 ALA A CA 1
ATOM 659 C C . ALA A 1 83 ? -11.743 14.507 32.702 1.00 90.50 83 ALA A C 1
ATOM 661 O O . ALA A 1 83 ? -12.132 15.668 32.589 1.00 90.50 83 ALA A O 1
ATOM 662 N N . ILE A 1 84 ? -12.501 13.599 33.327 1.00 87.88 84 ILE A N 1
ATOM 663 C CA . ILE A 1 84 ? -13.856 13.898 33.821 1.00 87.88 84 ILE A CA 1
ATOM 664 C C . ILE A 1 84 ? -13.845 15.062 34.824 1.00 87.88 84 ILE A C 1
ATOM 666 O O . ILE A 1 84 ? -14.778 15.865 34.860 1.00 87.88 84 ILE A O 1
ATOM 670 N N . LYS A 1 85 ? -12.807 15.151 35.662 1.00 87.81 85 LYS A N 1
ATOM 671 C CA . LYS A 1 85 ? -12.670 16.221 36.651 1.00 87.81 85 LYS A CA 1
ATOM 672 C C . LYS A 1 85 ? -12.365 17.571 35.996 1.00 87.81 85 LYS A C 1
ATOM 674 O O . LYS A 1 85 ? -12.886 18.584 36.469 1.00 87.81 85 LYS A O 1
ATOM 679 N N . ASN A 1 86 ? -11.568 17.593 34.930 1.00 85.06 86 ASN A N 1
ATOM 680 C CA . ASN A 1 86 ? -11.267 18.805 34.163 1.00 85.06 86 ASN A CA 1
ATOM 681 C C . ASN A 1 86 ? -12.546 19.434 33.593 1.00 85.06 86 ASN A C 1
ATOM 683 O O . ASN A 1 86 ? -12.768 20.644 33.713 1.00 85.06 86 ASN A O 1
ATOM 687 N N . ASP A 1 87 ? -13.459 18.581 33.136 1.00 82.75 87 ASP A N 1
ATOM 688 C CA . ASP A 1 87 ? -14.751 18.959 32.570 1.00 82.75 87 ASP A CA 1
ATOM 689 C C . ASP A 1 87 ? -15.799 19.465 33.581 1.00 82.75 87 ASP A C 1
ATOM 691 O O . ASP A 1 87 ? -16.814 20.054 33.186 1.00 82.75 87 ASP A O 1
ATOM 695 N N . GLU A 1 88 ? -15.593 19.296 34.895 1.00 77.94 88 GLU A N 1
ATOM 696 C CA . GLU A 1 88 ? -16.579 19.711 35.909 1.00 77.94 88 GLU A CA 1
ATOM 697 C C . GLU A 1 88 ? -16.814 21.233 35.928 1.00 77.94 88 GLU A C 1
ATOM 699 O O . GLU A 1 88 ? -17.927 21.699 36.214 1.00 77.94 88 GLU A O 1
ATOM 704 N N . ALA A 1 89 ? -15.771 22.021 35.645 1.00 65.81 89 ALA A N 1
ATOM 705 C CA . ALA A 1 89 ? -15.826 23.484 35.660 1.00 65.81 89 ALA A CA 1
ATOM 706 C C . ALA A 1 89 ? -16.169 24.070 34.281 1.00 65.81 89 ALA A C 1
ATOM 708 O O . ALA A 1 89 ? -17.013 24.970 34.164 1.00 65.81 89 ALA A O 1
ATOM 709 N N . SER A 1 90 ? -15.523 23.548 33.245 1.00 68.88 90 SER A N 1
ATOM 710 C CA . SER A 1 90 ? -15.658 23.917 31.837 1.00 68.88 90 SER A CA 1
ATOM 711 C C . SER A 1 90 ? -15.087 22.776 31.014 1.00 68.88 90 SER A C 1
ATOM 713 O O . SER A 1 90 ? -14.056 22.258 31.419 1.00 68.88 90 SER A O 1
ATOM 715 N N . HIS A 1 91 ? -15.696 22.441 29.878 1.00 71.88 91 HIS A N 1
ATOM 716 C CA . HIS A 1 91 ? -15.150 21.397 29.015 1.00 71.88 91 HIS A CA 1
ATOM 717 C C . HIS A 1 91 ? -13.698 21.722 28.624 1.00 71.88 91 HIS A C 1
ATOM 719 O O . HIS A 1 91 ? -13.429 22.841 28.168 1.00 71.88 91 HIS A O 1
ATOM 725 N N . GLN A 1 92 ? -12.786 20.788 28.871 1.00 76.31 92 GLN A N 1
ATOM 726 C CA . GLN A 1 92 ? -11.364 20.874 28.572 1.00 76.31 92 GLN A CA 1
ATOM 727 C C . GLN A 1 92 ? -10.964 19.643 27.766 1.00 76.31 92 GLN A C 1
ATOM 729 O O . GLN A 1 92 ? -11.058 18.525 28.237 1.00 76.31 92 GLN A O 1
ATOM 734 N N . GLU A 1 93 ? -10.473 19.864 26.551 1.00 85.69 93 GLU A N 1
ATOM 735 C CA . GLU A 1 93 ? -10.047 18.781 25.652 1.00 85.69 93 GLU A CA 1
ATOM 736 C C . GLU A 1 93 ? -8.560 18.407 25.838 1.00 85.69 93 GLU A C 1
ATOM 738 O O . GLU A 1 93 ? -8.015 17.570 25.109 1.00 85.69 93 GLU A O 1
ATOM 743 N N . GLU A 1 94 ? -7.876 19.044 26.794 1.00 91.06 94 GLU A N 1
ATOM 744 C CA . GLU A 1 94 ? -6.440 18.906 27.031 1.00 91.06 94 GLU A CA 1
ATOM 745 C C . GLU A 1 94 ? -6.123 18.657 28.508 1.00 91.06 94 GLU A C 1
ATOM 747 O O . GLU A 1 94 ? -6.567 19.393 29.389 1.00 91.06 94 GLU A O 1
ATOM 752 N N . PHE A 1 95 ? -5.232 17.697 28.757 1.00 93.50 95 PHE A N 1
ATOM 753 C CA . PHE A 1 95 ? -4.510 17.596 30.016 1.00 93.50 95 PHE A CA 1
ATOM 754 C C . PHE A 1 95 ? -3.525 18.754 30.141 1.00 93.50 95 PHE A C 1
ATOM 756 O O . PHE A 1 95 ? -2.747 19.040 29.225 1.00 93.50 95 PHE A O 1
ATOM 763 N N . SER A 1 96 ? -3.493 19.380 31.312 1.00 92.81 96 SER A N 1
ATOM 764 C CA . SER A 1 96 ? -2.443 20.334 31.661 1.00 92.81 96 SER A CA 1
ATOM 765 C C . SER A 1 96 ? -1.063 19.660 31.699 1.00 92.81 96 SER A C 1
ATOM 767 O O . SER A 1 96 ? -0.942 18.440 31.798 1.00 92.81 96 SER A O 1
ATOM 769 N N . ASN A 1 97 ? 0.013 20.453 31.676 1.00 93.31 97 ASN A N 1
ATOM 770 C CA . ASN A 1 97 ? 1.374 19.914 31.769 1.00 93.31 97 ASN A CA 1
ATOM 771 C C . ASN A 1 97 ? 1.609 19.097 33.062 1.00 93.31 97 ASN A C 1
ATOM 773 O O . ASN A 1 97 ? 2.300 18.081 33.029 1.00 93.31 97 ASN A O 1
ATOM 777 N N . GLU A 1 98 ? 1.004 19.495 34.188 1.00 92.25 98 GLU A N 1
ATOM 778 C CA . GLU A 1 98 ? 1.113 18.777 35.470 1.00 92.25 98 GLU A CA 1
ATOM 779 C C . GLU A 1 98 ? 0.387 17.419 35.441 1.00 92.25 98 GLU A C 1
ATOM 781 O O . GLU A 1 98 ? 0.892 16.412 35.950 1.00 92.25 98 GLU A O 1
ATOM 786 N N . GLU A 1 99 ? -0.785 17.370 34.811 1.00 93.81 99 GLU A N 1
ATOM 787 C CA . GLU A 1 99 ? -1.551 16.135 34.616 1.00 93.81 99 GLU A CA 1
ATOM 788 C C . GLU A 1 99 ? -0.846 15.206 33.638 1.00 93.81 99 GLU A C 1
ATOM 790 O O . GLU A 1 99 ? -0.675 14.024 33.928 1.00 93.81 99 GLU A O 1
ATOM 795 N N . LEU A 1 100 ? -0.335 15.755 32.535 1.00 93.62 100 LEU A N 1
ATOM 796 C CA . LEU A 1 100 ? 0.478 15.020 31.577 1.00 93.62 100 LEU A CA 1
ATOM 797 C C . LEU A 1 100 ? 1.718 14.411 32.247 1.00 93.62 100 LEU A C 1
ATOM 799 O O . LEU A 1 100 ? 2.017 13.240 32.023 1.00 93.62 100 LEU A O 1
ATOM 803 N N . ALA A 1 101 ? 2.405 15.155 33.122 1.00 91.38 101 ALA A N 1
ATOM 804 C CA . ALA A 1 101 ? 3.537 14.638 33.893 1.00 91.38 101 ALA A CA 1
ATOM 805 C C . ALA A 1 101 ? 3.130 13.467 34.802 1.00 91.38 101 ALA A C 1
ATOM 807 O O . ALA A 1 101 ? 3.872 12.494 34.943 1.00 91.38 101 ALA A O 1
ATOM 808 N N . THR A 1 102 ? 1.941 13.553 35.404 1.00 93.19 102 THR A N 1
ATOM 809 C CA . THR A 1 102 ? 1.382 12.494 36.254 1.00 93.19 102 THR A CA 1
ATOM 810 C C . THR A 1 102 ? 1.072 11.241 35.438 1.00 93.19 102 THR A C 1
ATOM 812 O O . THR A 1 102 ? 1.484 10.147 35.823 1.00 93.19 102 THR A O 1
ATOM 815 N N . ILE A 1 103 ? 0.423 11.397 34.282 1.00 93.31 103 ILE A N 1
ATOM 816 C CA . ILE A 1 103 ? 0.093 10.301 33.363 1.00 93.31 103 ILE A CA 1
ATOM 817 C C . ILE A 1 103 ? 1.367 9.624 32.842 1.00 93.31 103 ILE A C 1
ATOM 819 O O . ILE A 1 103 ? 1.472 8.399 32.878 1.00 93.31 103 ILE A O 1
ATOM 823 N N . ILE A 1 104 ? 2.365 10.408 32.416 1.00 90.56 104 ILE A N 1
ATOM 824 C CA . ILE A 1 104 ? 3.650 9.884 31.929 1.00 90.56 104 ILE A CA 1
ATOM 825 C C . ILE A 1 104 ? 4.365 9.096 33.023 1.00 90.56 104 ILE A C 1
ATOM 827 O O . ILE A 1 104 ? 4.849 7.992 32.776 1.00 90.56 104 ILE A O 1
ATOM 831 N N . LYS A 1 105 ? 4.393 9.625 34.248 1.00 89.88 105 LYS A N 1
ATOM 832 C CA . LYS A 1 105 ? 4.993 8.929 35.385 1.00 89.88 105 LYS A CA 1
ATOM 833 C C . LYS A 1 105 ? 4.283 7.601 35.674 1.00 89.88 105 LYS A C 1
ATOM 835 O O . LYS A 1 105 ? 4.963 6.598 35.862 1.00 89.88 105 LYS A O 1
ATOM 840 N N . LEU A 1 106 ? 2.948 7.581 35.675 1.00 91.38 106 LEU A N 1
ATOM 841 C CA . LEU A 1 106 ? 2.164 6.358 35.884 1.00 91.38 106 LEU A CA 1
ATOM 842 C C . LEU A 1 106 ? 2.453 5.306 34.807 1.00 91.38 106 LEU A C 1
ATOM 844 O O . LEU A 1 106 ? 2.650 4.138 35.134 1.00 91.38 106 LEU A O 1
ATOM 848 N N . ALA A 1 107 ? 2.529 5.707 33.538 1.00 90.00 107 ALA A N 1
ATOM 849 C CA . ALA A 1 107 ? 2.882 4.800 32.450 1.00 90.00 107 ALA A CA 1
ATOM 850 C C . ALA A 1 107 ? 4.292 4.211 32.636 1.00 90.00 107 ALA A C 1
ATOM 852 O O . ALA A 1 107 ? 4.469 2.995 32.578 1.00 90.00 107 ALA A O 1
ATOM 853 N N . GLN A 1 108 ? 5.281 5.053 32.953 1.00 88.62 108 GLN A N 1
ATOM 854 C CA . GLN A 1 108 ? 6.664 4.626 33.193 1.00 88.62 108 GLN A CA 1
ATOM 855 C C . GLN A 1 108 ? 6.788 3.678 34.393 1.00 88.62 108 GLN A C 1
ATOM 857 O O . GLN A 1 108 ? 7.486 2.669 34.309 1.00 88.62 108 GLN A O 1
ATOM 862 N N . GLU A 1 109 ? 6.083 3.957 35.494 1.00 88.75 109 GLU A N 1
ATOM 863 C CA . GLU A 1 109 ? 6.025 3.076 36.671 1.00 88.75 109 GLU A CA 1
ATOM 864 C C . GLU A 1 109 ? 5.422 1.699 36.345 1.00 88.75 109 GLU A C 1
ATOM 866 O O . GLU A 1 109 ? 5.706 0.729 37.047 1.00 88.75 109 GLU A O 1
ATOM 871 N N . ASN A 1 110 ? 4.651 1.601 35.257 1.00 87.00 110 ASN A N 1
ATOM 872 C CA . ASN A 1 110 ? 4.041 0.370 34.760 1.00 87.00 110 ASN A CA 1
ATOM 873 C C . ASN A 1 110 ? 4.728 -0.217 33.513 1.00 87.00 110 ASN A C 1
ATOM 875 O O . ASN A 1 110 ? 4.199 -1.147 32.910 1.00 87.00 110 ASN A O 1
ATOM 879 N N . ASN A 1 111 ? 5.930 0.263 33.163 1.00 87.00 111 ASN A N 1
ATOM 880 C CA . ASN A 1 111 ? 6.696 -0.145 31.974 1.00 87.00 111 ASN A CA 1
ATOM 881 C C . ASN A 1 111 ? 5.924 -0.006 30.652 1.00 87.00 111 ASN A C 1
ATOM 883 O O . ASN A 1 111 ? 6.133 -0.785 29.723 1.00 87.00 111 ASN A O 1
ATOM 887 N N . ILE A 1 112 ? 5.042 0.985 30.568 1.00 87.81 112 ILE A N 1
ATOM 888 C CA . ILE A 1 112 ? 4.357 1.341 29.332 1.00 87.81 112 ILE A CA 1
ATOM 889 C C . ILE A 1 112 ? 5.201 2.378 28.601 1.00 87.81 112 ILE A C 1
ATOM 891 O O . ILE A 1 112 ? 5.459 3.472 29.110 1.00 87.81 112 ILE A O 1
ATOM 895 N N . GLU A 1 113 ? 5.646 2.011 27.404 1.00 83.69 113 GLU A N 1
ATOM 896 C CA . GLU A 1 113 ? 6.349 2.914 26.505 1.00 83.69 113 GLU A CA 1
ATOM 897 C C . GLU A 1 113 ? 5.353 3.901 25.888 1.00 83.69 113 GLU A C 1
ATOM 899 O O . GLU A 1 113 ? 4.290 3.519 25.395 1.00 83.69 113 GLU A O 1
ATOM 904 N N . LEU A 1 114 ? 5.683 5.190 25.954 1.00 81.12 114 LEU A N 1
ATOM 905 C CA . LEU A 1 114 ? 4.834 6.269 25.461 1.00 81.12 114 LEU A CA 1
ATOM 906 C C . LEU A 1 114 ? 5.432 6.902 24.210 1.00 81.12 114 LEU A C 1
ATOM 908 O O . LEU A 1 114 ? 6.645 6.922 24.029 1.00 81.12 114 LEU A O 1
ATOM 912 N N . SER A 1 115 ? 4.566 7.484 23.381 1.00 80.00 115 SER A N 1
ATOM 913 C CA . SER A 1 115 ? 4.976 8.185 22.162 1.00 80.00 115 SER A CA 1
ATOM 914 C C . SER A 1 115 ? 5.910 9.372 22.441 1.00 80.00 115 SER A C 1
ATOM 916 O O . SER A 1 115 ? 5.666 10.152 23.369 1.00 80.00 115 SER A O 1
ATOM 918 N N . ASP A 1 116 ? 6.889 9.587 21.557 1.00 85.75 116 ASP A N 1
ATOM 919 C CA . ASP A 1 116 ? 7.788 10.752 21.589 1.00 85.75 116 ASP A CA 1
ATOM 920 C C . ASP A 1 116 ? 7.021 12.079 21.651 1.00 85.75 116 ASP A C 1
ATOM 922 O O . ASP A 1 116 ? 7.453 13.030 22.298 1.00 85.75 116 ASP A O 1
ATOM 926 N N . SER A 1 117 ? 5.850 12.162 21.013 1.00 85.56 117 SER A N 1
ATOM 927 C CA . SER A 1 117 ? 5.015 13.365 21.029 1.00 85.56 117 SER A CA 1
ATOM 928 C C . SER A 1 117 ? 4.540 13.755 22.428 1.00 85.56 117 SER A C 1
ATOM 930 O O . SER A 1 117 ? 4.517 14.944 22.739 1.00 85.56 117 SER A O 1
ATOM 932 N N . MET A 1 118 ? 4.195 12.784 23.281 1.00 88.12 118 MET A N 1
ATOM 933 C CA . MET A 1 118 ? 3.795 13.062 24.666 1.00 88.12 118 MET A CA 1
ATOM 934 C C . MET A 1 118 ? 4.987 13.520 25.508 1.00 88.12 118 MET A C 1
ATOM 936 O O . MET A 1 118 ? 4.866 14.469 26.282 1.00 88.12 118 MET A O 1
ATOM 940 N N . ILE A 1 119 ? 6.146 12.878 25.329 1.00 88.06 119 ILE A N 1
ATOM 941 C CA . ILE A 1 119 ? 7.379 13.237 26.041 1.00 88.06 119 ILE A CA 1
ATOM 942 C C . ILE A 1 119 ? 7.826 14.653 25.656 1.00 88.06 119 ILE A C 1
ATOM 944 O O . ILE A 1 119 ? 8.060 15.484 26.532 1.00 88.06 119 ILE A O 1
ATOM 948 N N . ASN A 1 120 ? 7.835 14.972 24.361 1.00 88.75 120 ASN A N 1
ATOM 949 C CA . ASN A 1 120 ? 8.192 16.299 23.857 1.00 88.75 120 ASN A CA 1
ATOM 950 C C . ASN A 1 120 ? 7.237 17.399 24.356 1.00 88.75 120 ASN A C 1
ATOM 952 O O . ASN A 1 120 ? 7.679 18.508 24.661 1.00 88.75 120 ASN A O 1
ATOM 956 N N . ALA A 1 121 ? 5.932 17.113 24.457 1.00 88.12 121 ALA A N 1
ATOM 957 C CA . ALA A 1 121 ? 4.961 18.060 25.009 1.00 88.12 121 ALA A CA 1
ATOM 958 C C . ALA A 1 121 ? 5.243 18.361 26.490 1.00 88.12 121 ALA A C 1
ATOM 960 O O . ALA A 1 121 ? 5.258 19.530 26.887 1.00 88.12 121 ALA A O 1
ATOM 961 N N . LEU A 1 122 ? 5.551 17.324 27.280 1.00 90.31 122 LEU A N 1
ATOM 962 C CA . LEU A 1 122 ? 5.937 17.475 28.680 1.00 90.31 122 LEU A CA 1
ATOM 963 C C . LEU A 1 122 ? 7.215 18.314 28.828 1.00 90.31 122 LEU A C 1
ATOM 965 O O . LEU A 1 122 ? 7.214 19.284 29.587 1.00 90.31 122 LEU A O 1
ATOM 969 N N . GLU A 1 123 ? 8.278 17.975 28.093 1.00 87.88 123 GLU A N 1
ATOM 970 C CA . GLU A 1 123 ? 9.568 18.683 28.134 1.00 87.88 123 GLU A CA 1
ATOM 971 C C . GLU A 1 123 ? 9.454 20.150 27.698 1.00 87.88 123 GLU A C 1
ATOM 973 O O . GLU A 1 123 ? 10.143 21.021 28.234 1.00 87.88 123 GLU A O 1
ATOM 978 N N . GLY A 1 124 ? 8.552 20.438 26.757 1.00 87.56 124 GLY A N 1
ATOM 979 C CA . GLY A 1 124 ? 8.244 21.792 26.302 1.00 87.56 124 GLY A CA 1
ATOM 980 C C . GLY A 1 124 ? 7.398 22.620 27.276 1.00 87.56 124 GLY A C 1
ATOM 981 O O . GLY A 1 124 ? 7.224 23.817 27.047 1.00 87.56 124 GLY A O 1
ATOM 982 N N . GLY A 1 125 ? 6.884 22.021 28.356 1.00 87.44 125 GLY A N 1
ATOM 983 C CA . GLY A 1 125 ? 5.998 22.692 29.310 1.00 87.44 125 GLY A CA 1
ATOM 984 C C . GLY A 1 125 ? 4.558 22.866 28.811 1.00 87.44 125 GLY A C 1
ATOM 985 O O . GLY A 1 125 ? 3.829 23.706 29.339 1.00 87.44 125 GLY A O 1
ATOM 986 N N . TYR A 1 126 ? 4.147 22.109 27.789 1.00 88.31 126 TYR A N 1
ATOM 987 C CA . TYR A 1 126 ? 2.819 22.191 27.177 1.00 88.31 126 TYR A CA 1
ATOM 988 C C . TYR A 1 126 ? 1.855 21.143 27.753 1.00 88.31 126 TYR A C 1
ATOM 990 O O . TYR A 1 126 ? 2.279 20.153 28.356 1.00 88.31 126 TYR A O 1
ATOM 998 N N . GLY A 1 127 ? 0.553 21.387 27.579 1.00 88.44 127 GLY A N 1
ATOM 999 C CA . GLY A 1 127 ? -0.490 20.378 27.769 1.00 88.44 127 GLY A CA 1
ATOM 1000 C C . GLY A 1 127 ? -0.556 19.391 26.600 1.00 88.44 127 GLY A C 1
ATOM 1001 O O . GLY A 1 127 ? 0.247 19.464 25.665 1.00 88.44 127 GLY A O 1
ATOM 1002 N N . TYR A 1 128 ? -1.500 18.454 26.651 1.00 92.69 128 TYR A N 1
ATOM 1003 C CA . TYR A 1 128 ? -1.691 17.461 25.594 1.00 92.69 128 TYR A CA 1
ATOM 1004 C C . TYR A 1 128 ? -3.149 17.029 25.486 1.00 92.69 128 TYR A C 1
ATOM 1006 O O . TYR A 1 128 ? -3.822 16.883 26.501 1.00 92.69 128 TYR A O 1
ATOM 1014 N N . SER A 1 129 ? -3.623 16.778 24.265 1.00 93.56 129 SER A N 1
ATOM 1015 C CA . SER A 1 129 ? -4.997 16.324 24.015 1.00 93.56 129 SER A CA 1
ATOM 1016 C C . SER A 1 129 ? -5.317 15.051 24.804 1.00 93.56 129 SER A C 1
ATOM 1018 O O . SER A 1 129 ? -4.563 14.073 24.747 1.00 93.56 129 SER A O 1
ATOM 1020 N N . GLU A 1 130 ? -6.456 15.049 25.500 1.00 94.31 130 GLU A N 1
ATOM 1021 C CA . GLU A 1 130 ? -6.895 13.906 26.307 1.00 94.31 130 GLU A CA 1
ATOM 1022 C C . GLU A 1 130 ? -7.106 12.662 25.443 1.00 94.31 130 GLU A C 1
ATOM 1024 O O . GLU A 1 130 ? -6.581 11.584 25.734 1.00 94.31 130 GLU A O 1
ATOM 1029 N N . GLN A 1 131 ? -7.785 12.847 24.309 1.00 93.75 131 GLN A N 1
ATOM 1030 C CA . GLN A 1 131 ? -7.991 11.826 23.287 1.00 93.75 131 GLN A CA 1
ATOM 1031 C C . GLN A 1 131 ? -6.658 11.220 22.822 1.00 93.75 131 GLN A C 1
ATOM 1033 O O . GLN A 1 131 ? -6.510 9.998 22.760 1.00 93.75 131 GLN A O 1
ATOM 1038 N N . SER A 1 132 ? -5.673 12.071 22.522 1.00 92.69 132 SER A N 1
ATOM 1039 C CA . SER A 1 132 ? -4.370 11.633 22.010 1.00 92.69 132 SER A CA 1
ATOM 1040 C C . SER A 1 132 ? -3.554 10.890 23.071 1.00 92.69 132 SER A C 1
ATOM 1042 O O . SER A 1 132 ? -2.938 9.872 22.761 1.00 92.69 132 SER A O 1
ATOM 1044 N N . ALA A 1 133 ? -3.578 11.346 24.327 1.00 93.81 133 ALA A N 1
ATOM 1045 C CA . ALA A 1 133 ? -2.913 10.658 25.435 1.00 93.81 133 ALA A CA 1
ATOM 1046 C C . ALA A 1 133 ? -3.522 9.271 25.696 1.00 93.81 133 ALA A C 1
ATOM 1048 O O . ALA A 1 133 ? -2.793 8.290 25.846 1.00 93.81 133 ALA A O 1
ATOM 1049 N N . ILE A 1 134 ? -4.855 9.170 25.707 1.00 94.81 134 ILE A N 1
ATOM 1050 C CA . ILE A 1 134 ? -5.561 7.898 25.906 1.00 94.81 134 ILE A CA 1
ATOM 1051 C C . ILE A 1 134 ? -5.310 6.950 24.726 1.00 94.81 134 ILE A C 1
ATOM 1053 O O . ILE A 1 134 ? -5.067 5.762 24.939 1.00 94.81 134 ILE A O 1
ATOM 1057 N N . MET A 1 135 ? -5.314 7.460 23.489 1.00 93.88 135 MET A N 1
ATOM 1058 C CA . MET A 1 135 ? -4.977 6.675 22.296 1.00 93.88 135 MET A CA 1
ATOM 1059 C C . MET A 1 135 ? -3.546 6.139 22.361 1.00 93.88 135 MET A C 1
ATOM 1061 O O . MET A 1 135 ? -3.329 4.964 22.071 1.00 93.88 135 MET A O 1
ATOM 1065 N N . ALA A 1 136 ? -2.576 6.965 22.759 1.00 92.19 136 ALA A N 1
ATOM 1066 C CA . ALA A 1 136 ? -1.183 6.547 22.886 1.00 92.19 136 ALA A CA 1
ATOM 1067 C C . ALA A 1 136 ? -1.012 5.445 23.944 1.00 92.19 136 ALA A C 1
ATOM 1069 O O . ALA A 1 136 ? -0.351 4.442 23.679 1.00 92.19 136 ALA A O 1
ATOM 1070 N N . LEU A 1 137 ? -1.671 5.584 25.101 1.00 92.69 137 LEU A N 1
ATOM 1071 C CA . LEU A 1 137 ? -1.708 4.541 26.127 1.00 92.69 137 LEU A CA 1
ATOM 1072 C C . LEU A 1 137 ? -2.310 3.245 25.574 1.00 92.69 137 LEU A C 1
ATOM 1074 O O . LEU A 1 137 ? -1.669 2.201 25.639 1.00 92.69 137 LEU A O 1
ATOM 1078 N N . ALA A 1 138 ? -3.502 3.296 24.979 1.00 92.38 138 ALA A N 1
ATOM 1079 C CA . ALA A 1 138 ? -4.150 2.102 24.438 1.00 92.38 138 ALA A CA 1
ATOM 1080 C C . ALA A 1 138 ? -3.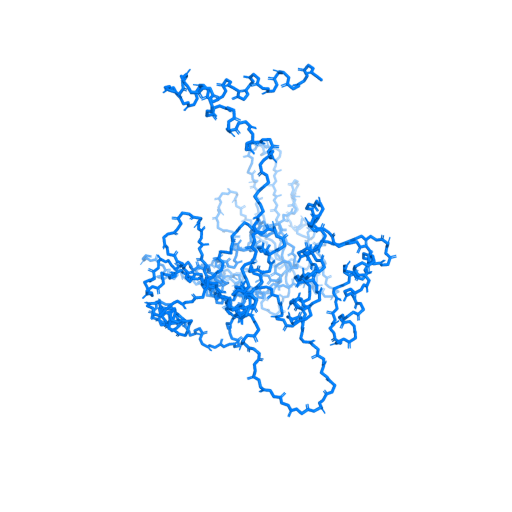309 1.437 23.332 1.00 92.38 138 ALA A C 1
ATOM 1082 O O . ALA A 1 138 ? -3.168 0.215 23.306 1.00 92.38 138 ALA A O 1
ATOM 1083 N N . SER A 1 139 ? -2.685 2.237 22.463 1.00 91.56 139 SER A N 1
ATOM 1084 C CA . SER A 1 139 ? -1.867 1.736 21.351 1.00 91.56 139 SER A CA 1
ATOM 1085 C C . SER A 1 139 ? -0.572 1.057 21.804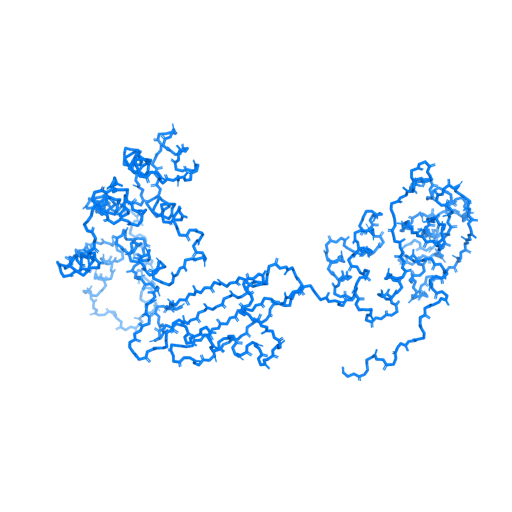 1.00 91.56 139 SER A C 1
ATOM 1087 O O . SER A 1 139 ? -0.071 0.184 21.100 1.00 91.56 139 SER A O 1
ATOM 1089 N N . SER A 1 140 ? -0.044 1.408 22.983 1.00 89.25 140 SER A N 1
ATOM 1090 C CA . SER A 1 140 ? 1.138 0.746 23.559 1.00 89.25 140 SER A CA 1
ATOM 1091 C C . SER A 1 140 ? 0.908 -0.740 23.869 1.00 89.25 140 SER A C 1
ATOM 1093 O O . SER A 1 140 ? 1.848 -1.530 23.862 1.00 89.25 140 SER A O 1
ATOM 1095 N N . GLU A 1 141 ? -0.347 -1.125 24.119 1.00 88.50 141 GLU A N 1
ATOM 1096 C CA . GLU A 1 141 ? -0.733 -2.494 24.466 1.00 88.50 141 GLU A CA 1
ATOM 1097 C C . GLU A 1 141 ? -1.426 -3.202 23.298 1.00 88.50 141 GLU A C 1
ATOM 1099 O O . GLU A 1 141 ? -1.214 -4.392 23.072 1.00 88.50 141 GLU A O 1
ATOM 1104 N N . PHE A 1 142 ? -2.269 -2.484 22.556 1.00 89.00 142 PHE A N 1
ATOM 1105 C CA . PHE A 1 142 ? -3.149 -3.075 21.546 1.00 89.00 142 PHE A CA 1
ATOM 1106 C C . PHE A 1 142 ? -2.607 -2.976 20.116 1.00 89.00 142 PHE A C 1
ATOM 1108 O O . PHE A 1 142 ? -3.217 -3.528 19.204 1.00 89.00 142 PHE A O 1
ATOM 1115 N N . GLY A 1 143 ? -1.490 -2.275 19.910 1.00 89.88 143 GLY A N 1
ATOM 1116 C CA . GLY A 1 143 ? -0.988 -1.947 18.579 1.00 89.88 143 GLY A CA 1
ATOM 1117 C C . GLY A 1 143 ? -1.748 -0.781 17.949 1.00 89.88 143 GLY A C 1
ATOM 1118 O O . GLY A 1 143 ? -2.394 0.021 18.630 1.00 89.88 143 GLY A O 1
ATOM 1119 N N . THR A 1 144 ? -1.668 -0.662 16.629 1.00 89.62 144 THR A N 1
ATOM 1120 C CA . THR A 1 144 ? -2.366 0.401 15.898 1.00 89.62 144 THR A CA 1
ATOM 1121 C C . THR A 1 144 ? -3.879 0.194 15.957 1.00 89.62 144 THR A C 1
ATOM 1123 O O . THR A 1 144 ? -4.356 -0.934 15.987 1.00 89.62 144 THR A O 1
ATOM 1126 N N . TYR A 1 145 ? -4.665 1.276 15.923 1.00 89.12 145 TYR A N 1
ATOM 1127 C CA . TYR A 1 145 ? -6.130 1.199 16.052 1.00 89.12 145 TYR A CA 1
ATOM 1128 C C . TYR A 1 145 ? -6.805 0.223 15.067 1.00 89.12 145 TYR A C 1
ATOM 1130 O O . TYR A 1 145 ? -7.863 -0.325 15.365 1.00 89.12 145 TYR A O 1
ATOM 1138 N N . MET A 1 146 ? -6.211 -0.011 13.890 1.00 86.31 146 MET A N 1
ATOM 1139 C CA . MET A 1 146 ? -6.747 -0.963 12.909 1.00 86.31 146 MET A CA 1
ATOM 1140 C C . MET A 1 146 ? -6.622 -2.423 13.363 1.00 86.31 146 MET A C 1
ATOM 1142 O O . MET A 1 146 ? -7.460 -3.241 12.998 1.00 86.31 146 MET A O 1
ATOM 1146 N N . GLU A 1 147 ? -5.615 -2.740 14.176 1.00 87.81 147 GLU A N 1
ATOM 1147 C CA . GLU A 1 147 ? -5.334 -4.084 14.699 1.00 87.81 147 GLU A CA 1
ATOM 1148 C C . GLU A 1 147 ? -6.186 -4.424 15.929 1.00 87.81 147 GLU A C 1
ATOM 1150 O O . GLU A 1 147 ? -6.185 -5.560 16.405 1.00 87.81 147 GLU A O 1
ATOM 1155 N N . TRP A 1 148 ? -6.929 -3.450 16.457 1.00 93.69 148 TRP A N 1
ATOM 1156 C CA . TRP A 1 148 ? -7.728 -3.639 17.657 1.00 93.69 148 TRP A CA 1
ATOM 1157 C C . TRP A 1 148 ? -8.916 -4.563 17.398 1.00 93.69 148 TRP A C 1
ATOM 1159 O O . TRP A 1 148 ? -9.649 -4.429 16.417 1.00 93.69 148 TRP A O 1
ATOM 1169 N N . THR A 1 149 ? -9.178 -5.441 18.360 1.00 94.31 149 THR A N 1
ATOM 1170 C CA . THR A 1 149 ? -10.420 -6.219 18.444 1.00 94.31 149 THR A CA 1
ATOM 1171 C C . THR A 1 149 ? -11.643 -5.306 18.559 1.00 94.31 149 THR A C 1
ATOM 1173 O O . THR A 1 149 ? -11.549 -4.151 18.993 1.00 94.31 149 THR A O 1
ATOM 1176 N N . ILE A 1 150 ? -12.826 -5.824 18.221 1.00 95.31 150 ILE A N 1
ATOM 1177 C CA . ILE A 1 150 ? -14.076 -5.059 18.339 1.00 95.31 150 ILE A CA 1
ATOM 1178 C C . ILE A 1 150 ? -14.370 -4.662 19.795 1.00 95.31 150 ILE A C 1
ATOM 1180 O O . ILE A 1 150 ? -14.930 -3.597 20.040 1.00 95.31 150 ILE A O 1
ATOM 1184 N N . GLU A 1 151 ? -13.929 -5.455 20.774 1.00 94.50 151 GLU A N 1
ATOM 1185 C CA . GLU A 1 151 ? -14.032 -5.169 22.206 1.00 94.50 151 GLU A CA 1
ATOM 1186 C C . GLU A 1 151 ? -13.145 -4.001 22.632 1.00 94.50 151 GLU A C 1
ATOM 1188 O O . GLU A 1 151 ? -13.569 -3.164 23.433 1.00 94.50 151 GLU A O 1
ATOM 1193 N N . GLN A 1 152 ? -11.927 -3.924 22.094 1.00 95.44 152 GLN A N 1
ATOM 1194 C CA . GLN A 1 152 ? -11.014 -2.805 22.333 1.00 95.44 152 GLN A CA 1
ATOM 1195 C C . GLN A 1 152 ? -11.535 -1.525 21.671 1.00 95.44 152 GLN A C 1
ATOM 1197 O O . GLN A 1 152 ? -11.568 -0.480 22.320 1.00 95.44 152 GLN A O 1
ATOM 1202 N N . GLN A 1 153 ? -12.017 -1.610 20.425 1.00 95.56 153 GLN A N 1
ATOM 1203 C CA . GLN A 1 153 ? -12.642 -0.479 19.728 1.00 95.56 153 GLN A CA 1
ATOM 1204 C C . GLN A 1 153 ? -13.887 0.027 20.473 1.00 95.56 153 GLN A C 1
ATOM 1206 O O . GLN A 1 153 ? -14.024 1.231 20.698 1.00 95.56 153 GLN A O 1
ATOM 1211 N N . TYR A 1 154 ? -14.761 -0.887 20.916 1.00 95.00 154 TYR A N 1
ATOM 1212 C CA . TYR A 1 154 ? -15.942 -0.565 21.718 1.00 95.00 154 TYR A CA 1
ATOM 1213 C C . TYR A 1 154 ? -15.570 0.135 23.023 1.00 95.00 154 TYR A C 1
ATOM 1215 O O . TYR A 1 154 ? -16.123 1.187 23.337 1.00 95.00 154 TYR A O 1
ATOM 1223 N N . TRP A 1 155 ? -14.620 -0.432 23.771 1.00 95.62 155 TRP A N 1
ATOM 1224 C CA . TRP A 1 155 ? -14.144 0.145 25.025 1.00 95.62 155 TRP A CA 1
ATOM 1225 C C . TRP A 1 155 ? -13.584 1.552 24.829 1.00 95.62 155 TRP A C 1
ATOM 1227 O O . TRP A 1 155 ? -13.916 2.449 25.597 1.00 95.62 155 TRP A O 1
ATOM 1237 N N . PHE A 1 156 ? -12.759 1.758 23.807 1.00 95.44 156 PHE A N 1
ATOM 1238 C CA . PHE A 1 156 ? -12.169 3.065 23.559 1.00 95.44 156 PHE A CA 1
ATOM 1239 C C . PHE A 1 156 ? -13.225 4.103 23.183 1.00 95.44 156 PHE A C 1
ATOM 1241 O O . PHE A 1 156 ? -13.187 5.207 23.712 1.00 95.44 156 PHE A O 1
ATOM 1248 N N . SER A 1 157 ? -14.208 3.749 22.349 1.00 94.19 157 SER A N 1
ATOM 1249 C CA . SER A 1 157 ? -15.316 4.657 22.019 1.00 94.19 157 SER A CA 1
ATOM 1250 C C . SER A 1 157 ? -16.175 4.986 23.253 1.00 94.19 157 SER A C 1
ATOM 1252 O O . SER A 1 157 ? -16.547 6.140 23.433 1.00 94.19 157 SER A O 1
ATOM 1254 N N . GLU A 1 158 ? -16.383 4.053 24.197 1.00 94.69 158 GLU A N 1
ATOM 1255 C CA . GLU A 1 158 ? -16.991 4.392 25.503 1.00 94.69 158 GLU A CA 1
ATOM 1256 C C . GLU A 1 158 ? -16.160 5.423 26.286 1.00 94.69 158 GLU A C 1
ATOM 1258 O O . GLU A 1 158 ? -16.722 6.328 26.904 1.00 94.69 158 GLU A O 1
ATOM 1263 N N . VAL A 1 159 ? -14.827 5.310 26.262 1.00 94.81 159 VAL A N 1
ATOM 1264 C CA . VAL A 1 159 ? -13.937 6.291 26.905 1.00 94.81 159 VAL A CA 1
ATOM 1265 C C . VAL A 1 159 ? -14.034 7.651 26.207 1.00 94.81 159 VAL A C 1
ATOM 1267 O O . VAL A 1 159 ? -14.135 8.664 26.894 1.00 94.81 159 VAL A O 1
ATOM 1270 N N . MET A 1 160 ? -14.082 7.685 24.871 1.00 94.31 160 MET A N 1
ATOM 1271 C CA . MET A 1 160 ? -14.262 8.924 24.100 1.00 94.31 160 MET A CA 1
ATOM 1272 C C . MET A 1 160 ? -15.598 9.609 24.409 1.00 94.31 160 MET A C 1
ATOM 1274 O O . MET A 1 160 ? -15.647 10.829 24.549 1.00 94.31 160 MET A O 1
ATOM 1278 N N . VAL A 1 161 ? -16.674 8.840 24.592 1.00 92.31 161 VAL A N 1
ATOM 1279 C CA . VAL A 1 161 ? -17.967 9.381 25.040 1.00 92.31 161 VAL A CA 1
ATOM 1280 C C . VAL A 1 161 ? -17.886 9.930 26.462 1.00 92.31 161 VAL A C 1
ATOM 1282 O O . VAL A 1 161 ? -18.477 10.967 26.768 1.00 92.31 161 VAL A O 1
ATOM 1285 N N . ALA A 1 162 ? -17.162 9.247 27.351 1.00 90.81 162 ALA A N 1
ATOM 1286 C CA . ALA A 1 162 ? -17.048 9.645 28.749 1.00 90.81 162 ALA A CA 1
ATOM 1287 C C . ALA A 1 162 ? -16.308 10.980 28.937 1.00 90.81 162 ALA A C 1
ATOM 1289 O O . ALA A 1 162 ? -16.689 11.740 29.826 1.00 90.81 162 ALA A O 1
ATOM 1290 N N . ILE A 1 163 ? -15.318 11.275 28.088 1.00 89.94 163 ILE A N 1
ATOM 1291 C CA . ILE A 1 163 ? -14.600 12.564 28.062 1.00 89.94 163 ILE A CA 1
ATOM 1292 C C . ILE A 1 163 ? -15.280 13.614 27.166 1.00 89.94 163 ILE A C 1
ATOM 1294 O O . ILE A 1 163 ? -14.707 14.654 26.879 1.00 89.94 163 ILE A O 1
ATOM 1298 N N . GLY A 1 164 ? -16.480 13.334 26.648 1.00 88.12 164 GLY A N 1
ATOM 1299 C CA . GLY A 1 164 ? -17.230 14.279 25.815 1.00 88.12 164 GLY A CA 1
ATOM 1300 C C . GLY A 1 164 ? -16.707 14.470 24.387 1.00 88.12 164 GLY A C 1
ATOM 1301 O O . GLY A 1 164 ? -17.268 15.288 23.664 1.00 88.12 164 GLY A O 1
ATOM 1302 N N . TRP A 1 165 ? -15.700 13.702 23.958 1.00 87.81 165 TRP A N 1
ATOM 1303 C CA . TRP A 1 165 ? -15.154 13.748 22.597 1.00 87.81 165 TRP A CA 1
ATOM 1304 C C . TRP A 1 165 ? -16.135 13.199 21.552 1.00 87.81 165 TRP A C 1
ATOM 1306 O O . TRP A 1 165 ? -16.244 13.721 20.445 1.00 87.81 165 TRP A O 1
ATOM 1316 N N . GLU A 1 166 ? -16.878 12.149 21.909 1.00 87.94 166 GLU A N 1
ATOM 1317 C CA . GLU A 1 166 ? -17.968 11.606 21.093 1.00 87.94 166 GLU A CA 1
ATOM 1318 C C . GLU A 1 166 ? -19.317 11.808 21.796 1.00 87.94 166 GLU A C 1
ATOM 1320 O O . GLU A 1 166 ? -19.452 11.609 23.002 1.00 87.94 166 GLU A O 1
ATOM 1325 N N . GLU A 1 167 ? -20.366 12.160 21.047 1.00 87.31 167 GLU A N 1
ATOM 1326 C CA . GLU A 1 167 ? -21.711 12.269 21.630 1.00 87.31 167 GLU A CA 1
ATOM 1327 C C . GLU A 1 167 ? -22.307 10.898 21.975 1.00 87.31 167 GLU A C 1
ATOM 1329 O O . GLU A 1 167 ? -23.045 10.752 22.957 1.00 87.31 167 GLU A O 1
ATOM 1334 N N . THR A 1 168 ? -21.995 9.899 21.146 1.00 89.81 168 THR A N 1
ATOM 1335 C CA . THR A 1 168 ? -22.461 8.520 21.265 1.00 89.81 168 THR A CA 1
ATOM 1336 C C . THR A 1 168 ? -21.377 7.551 20.817 1.00 89.81 168 THR A C 1
ATOM 1338 O O . THR A 1 168 ? -20.596 7.847 19.916 1.00 89.81 168 THR A O 1
ATOM 1341 N N . ASN A 1 169 ? -21.363 6.364 21.421 1.00 91.25 169 ASN A N 1
ATOM 1342 C CA . ASN A 1 169 ? -20.502 5.287 20.964 1.00 91.25 169 ASN A CA 1
ATOM 1343 C C . ASN A 1 169 ? -21.111 4.738 19.675 1.00 91.25 169 ASN A C 1
ATOM 1345 O O . ASN A 1 169 ? -22.296 4.395 19.671 1.00 91.25 169 ASN A O 1
ATOM 1349 N N . ASN A 1 170 ? -20.335 4.631 18.599 1.00 91.31 170 ASN A N 1
ATOM 1350 C CA . ASN A 1 170 ? -20.778 4.012 17.345 1.00 91.31 170 ASN A CA 1
ATOM 1351 C C . ASN A 1 170 ? -20.269 2.579 17.172 1.00 91.31 170 ASN A C 1
ATOM 1353 O O . ASN A 1 170 ? -20.851 1.824 16.393 1.00 91.31 170 ASN A O 1
ATOM 1357 N N . CYS A 1 171 ? -19.233 2.185 17.910 1.00 92.69 171 CYS A N 1
ATOM 1358 C CA . CYS A 1 171 ? -18.753 0.812 17.977 1.00 92.69 171 CYS A CA 1
ATOM 1359 C C . CYS A 1 171 ? -19.762 -0.057 18.736 1.00 92.69 171 CYS A C 1
ATOM 1361 O O . CYS A 1 171 ? -20.432 0.382 19.672 1.00 92.69 171 CYS A O 1
ATOM 1363 N N . ARG A 1 172 ? -19.928 -1.306 18.319 1.00 92.69 172 ARG A N 1
ATOM 1364 C CA . ARG A 1 172 ? -20.938 -2.213 18.873 1.00 92.69 172 ARG A CA 1
ATOM 1365 C C . ARG A 1 172 ? -20.304 -3.552 19.200 1.00 92.69 172 ARG A C 1
ATOM 1367 O O . ARG A 1 172 ? -19.265 -3.907 18.654 1.00 92.69 172 ARG A O 1
ATOM 1374 N N . LEU A 1 173 ? -20.958 -4.285 20.092 1.00 93.31 173 LEU A N 1
ATOM 1375 C CA . LEU A 1 173 ? -20.680 -5.693 20.345 1.00 93.31 173 LEU A CA 1
ATOM 1376 C C . LEU A 1 173 ? -21.906 -6.506 19.923 1.00 93.31 173 LEU A C 1
ATOM 1378 O O . LEU A 1 173 ? -23.024 -6.054 20.213 1.00 93.31 173 LEU A O 1
ATOM 1382 N N . PRO A 1 174 ? -21.719 -7.665 19.268 1.00 92.00 174 PRO A N 1
ATOM 1383 C CA . PRO A 1 174 ? -22.828 -8.505 18.831 1.00 92.00 174 PRO A CA 1
ATOM 1384 C C . PRO A 1 174 ? -23.768 -8.859 19.982 1.00 92.00 174 PRO A C 1
ATOM 1386 O O . PRO A 1 174 ? -23.322 -9.211 21.078 1.00 92.00 174 PRO A O 1
ATOM 1389 N N . GLN A 1 175 ? -25.070 -8.743 19.738 1.00 88.19 175 GLN A N 1
ATOM 1390 C CA . GLN A 1 175 ? -26.110 -9.172 20.675 1.00 88.19 175 GLN A CA 1
ATOM 1391 C C . GLN A 1 175 ? -26.558 -10.615 20.389 1.00 88.19 175 GLN A C 1
ATOM 1393 O O . GLN A 1 175 ? -26.175 -11.210 19.390 1.00 88.19 175 GLN A O 1
ATOM 1398 N N . ASN A 1 176 ? -27.349 -11.208 21.292 1.00 76.94 176 ASN A N 1
ATOM 1399 C CA . ASN A 1 176 ? -27.672 -12.647 21.280 1.00 76.94 176 ASN A CA 1
ATOM 1400 C C . ASN A 1 176 ? -28.322 -13.172 19.982 1.00 76.94 176 ASN A C 1
ATOM 1402 O O . ASN A 1 176 ? -28.297 -14.377 19.740 1.00 76.94 176 ASN A O 1
ATOM 1406 N N . ASP A 1 177 ? -28.973 -12.308 19.211 1.00 88.06 177 ASP A N 1
ATOM 1407 C CA . ASP A 1 177 ? -29.635 -12.609 17.940 1.00 88.06 177 ASP A CA 1
ATOM 1408 C C . ASP A 1 177 ? -28.790 -12.261 16.704 1.00 88.06 177 ASP A C 1
ATOM 1410 O O . ASP A 1 177 ? -29.166 -12.621 15.590 1.00 88.06 177 ASP A O 1
ATOM 1414 N N . GLU A 1 178 ? -27.644 -11.613 16.899 1.00 93.81 178 GLU A N 1
ATOM 1415 C CA . GLU A 1 178 ? -26.700 -11.234 15.852 1.00 93.81 178 GLU A CA 1
ATOM 1416 C C . GLU A 1 178 ? -25.587 -12.282 15.726 1.00 93.81 178 GLU A C 1
ATOM 1418 O O . GLU A 1 178 ? -25.279 -13.029 16.660 1.00 93.81 178 GLU A O 1
ATOM 1423 N N . ILE A 1 179 ? -24.962 -12.351 14.554 1.00 95.44 179 ILE A N 1
ATOM 1424 C CA . ILE A 1 179 ? -23.844 -13.269 14.334 1.00 95.44 179 ILE A CA 1
ATOM 1425 C C . ILE A 1 179 ? -22.617 -12.849 15.151 1.00 95.44 179 ILE A C 1
ATOM 1427 O O . ILE A 1 179 ? -22.337 -11.661 15.322 1.00 95.44 179 ILE A O 1
ATOM 1431 N N . THR A 1 180 ? -21.834 -13.826 15.607 1.00 95.75 180 THR A N 1
ATOM 1432 C CA . THR A 1 180 ? -20.542 -13.571 16.256 1.00 95.75 180 THR A CA 1
ATOM 1433 C C . THR A 1 180 ? -19.468 -13.189 15.238 1.00 95.75 180 THR A C 1
ATOM 1435 O O . THR A 1 180 ? -19.609 -13.440 14.037 1.00 95.75 180 THR A O 1
ATOM 1438 N N . PHE A 1 181 ? -18.346 -12.655 15.726 1.00 95.00 181 PHE A N 1
ATOM 1439 C CA . PHE A 1 181 ? -17.163 -12.392 14.906 1.00 95.00 181 PHE A CA 1
ATOM 1440 C C . PHE A 1 181 ? -16.719 -13.635 14.116 1.00 95.00 181 PHE A C 1
ATOM 1442 O O . PHE A 1 181 ? -16.519 -13.561 12.908 1.00 95.00 181 PHE A O 1
ATOM 1449 N N . GLU A 1 182 ? -16.642 -14.805 14.756 1.00 95.56 182 GLU A N 1
ATOM 1450 C CA . GLU A 1 182 ? -16.192 -16.044 14.109 1.00 95.56 182 GLU A CA 1
ATOM 1451 C C . GLU A 1 182 ? -17.185 -16.552 13.063 1.00 95.56 182 GLU A C 1
ATOM 1453 O O . GLU A 1 182 ? -16.809 -17.308 12.167 1.00 95.56 182 GLU A O 1
ATOM 1458 N N . GLN A 1 183 ? -18.471 -16.226 13.204 1.00 97.06 183 GLN A N 1
ATOM 1459 C CA . GLN A 1 183 ? -19.480 -16.536 12.193 1.00 97.06 183 GLN A CA 1
ATOM 1460 C C . GLN A 1 183 ? -19.354 -15.582 11.005 1.00 97.06 183 GLN A C 1
ATOM 1462 O O . GLN A 1 183 ? -19.337 -16.050 9.869 1.00 97.06 183 GLN A O 1
ATOM 1467 N N . ALA A 1 184 ? -19.203 -14.281 11.264 1.00 97.31 184 ALA A N 1
ATOM 1468 C CA . ALA A 1 184 ? -18.999 -13.268 10.234 1.00 97.31 184 ALA A CA 1
ATOM 1469 C C . ALA A 1 184 ? -17.724 -13.538 9.415 1.00 97.31 184 ALA A C 1
ATOM 1471 O O . ALA A 1 184 ? -17.785 -13.575 8.187 1.00 97.31 184 ALA A O 1
ATOM 1472 N N . LEU A 1 185 ? -16.605 -13.833 10.087 1.00 96.94 185 LEU A N 1
ATOM 1473 C CA . LEU A 1 185 ? -15.331 -14.169 9.449 1.00 96.94 185 LEU A CA 1
ATOM 1474 C C . LEU A 1 185 ? -15.472 -15.391 8.530 1.00 96.94 185 LEU A C 1
ATOM 1476 O O . LEU A 1 185 ? -15.125 -15.317 7.356 1.00 96.94 185 LEU A O 1
ATOM 1480 N N . ARG A 1 186 ? -16.095 -16.477 9.011 1.00 97.31 186 ARG A N 1
ATOM 1481 C CA . ARG A 1 186 ? -16.331 -17.686 8.200 1.00 97.31 186 ARG A CA 1
ATOM 1482 C C . ARG A 1 186 ? -17.206 -17.437 6.973 1.00 97.31 186 ARG A C 1
ATOM 1484 O O . ARG A 1 186 ? -17.008 -18.085 5.947 1.00 97.31 186 ARG A O 1
ATOM 1491 N N . ILE A 1 187 ? -18.196 -16.545 7.071 1.00 97.88 187 ILE A N 1
ATOM 1492 C CA . ILE A 1 187 ? -19.035 -16.171 5.922 1.00 97.88 187 ILE A CA 1
ATOM 1493 C C . ILE A 1 187 ? -18.183 -15.456 4.871 1.00 97.88 187 ILE A C 1
ATOM 1495 O O . ILE A 1 187 ? -18.287 -15.779 3.688 1.00 97.88 187 ILE A O 1
ATOM 1499 N N . VAL A 1 188 ? -17.329 -14.525 5.299 1.00 97.56 188 VAL A N 1
ATOM 1500 C CA . VAL A 1 188 ? -16.444 -13.769 4.407 1.00 97.56 188 VAL A CA 1
ATOM 1501 C C . VAL A 1 188 ? -15.405 -14.664 3.744 1.00 97.56 188 VAL A C 1
ATOM 1503 O O . VAL A 1 188 ? -15.322 -14.678 2.517 1.00 97.56 188 VAL A O 1
ATOM 1506 N N . GLU A 1 189 ? -14.669 -15.455 4.522 1.00 96.62 189 GLU A N 1
ATOM 1507 C CA . GLU A 1 189 ? -13.674 -16.399 4.002 1.00 96.62 189 GLU A CA 1
ATOM 1508 C C . GLU A 1 189 ? -14.316 -17.374 3.008 1.00 96.62 189 GLU A C 1
ATOM 1510 O O . GLU A 1 189 ? -13.811 -17.576 1.906 1.00 96.62 189 GLU A O 1
ATOM 1515 N N . GLY A 1 190 ? -15.487 -17.923 3.351 1.00 97.06 190 GLY A N 1
ATOM 1516 C CA . GLY A 1 190 ? -16.224 -18.827 2.471 1.00 97.06 190 GLY A CA 1
ATOM 1517 C C . GLY A 1 190 ? -16.716 -18.163 1.181 1.00 97.06 190 GLY A C 1
ATOM 1518 O O . GLY A 1 190 ? -16.757 -18.814 0.135 1.00 97.06 190 GLY A O 1
ATOM 1519 N N . TYR A 1 191 ? -17.087 -16.881 1.228 1.00 97.38 191 TYR A N 1
ATOM 1520 C CA . TYR A 1 191 ? -17.464 -16.123 0.037 1.00 97.38 191 TYR A CA 1
ATOM 1521 C C . TYR A 1 191 ? -16.263 -15.887 -0.882 1.00 97.38 191 TYR A C 1
ATOM 1523 O O . TYR A 1 191 ? -16.374 -16.130 -2.086 1.00 97.38 191 TYR A O 1
ATOM 1531 N N . ILE A 1 192 ? -15.127 -15.455 -0.326 1.00 96.88 192 ILE A N 1
ATOM 1532 C CA . ILE A 1 192 ? -13.918 -15.150 -1.097 1.00 96.88 192 ILE A CA 1
ATOM 1533 C C . ILE A 1 192 ? -13.324 -16.418 -1.710 1.00 96.88 192 ILE A C 1
ATOM 1535 O O . ILE A 1 192 ? -13.114 -16.449 -2.921 1.00 96.88 192 ILE A O 1
ATOM 1539 N N . ALA A 1 193 ? -13.207 -17.503 -0.942 1.00 95.69 193 ALA A N 1
ATOM 1540 C CA . ALA A 1 193 ? -12.748 -18.791 -1.461 1.00 95.69 193 ALA A CA 1
ATOM 1541 C C . ALA A 1 193 ? -13.633 -19.305 -2.608 1.00 95.69 193 ALA A C 1
ATOM 1543 O O . ALA A 1 193 ? -13.146 -19.861 -3.585 1.00 95.69 193 ALA A O 1
ATOM 1544 N N . LYS A 1 194 ? -14.953 -19.097 -2.532 1.00 96.44 194 LYS A N 1
ATOM 1545 C CA . LYS A 1 194 ? -15.879 -19.531 -3.587 1.00 96.44 194 LYS A CA 1
ATOM 1546 C C . LYS A 1 194 ? -15.853 -18.633 -4.829 1.00 96.44 194 LYS A C 1
ATOM 1548 O O . LYS A 1 194 ? -16.116 -19.125 -5.925 1.00 96.44 194 LYS A O 1
ATOM 1553 N N . THR A 1 195 ? -15.648 -17.330 -4.651 1.00 95.88 195 THR A N 1
ATOM 1554 C CA . THR A 1 195 ? -15.815 -16.327 -5.718 1.00 95.88 195 THR A CA 1
ATOM 1555 C C . THR A 1 195 ? -14.507 -16.042 -6.445 1.00 95.88 195 THR A C 1
ATOM 1557 O O . THR A 1 195 ? -14.524 -15.906 -7.665 1.00 95.88 195 THR A O 1
ATOM 1560 N N . TYR A 1 196 ? -13.396 -16.001 -5.709 1.00 91.56 196 TYR A N 1
ATOM 1561 C CA . TYR A 1 196 ? -12.074 -15.609 -6.204 1.00 91.56 196 TYR A CA 1
ATOM 1562 C C . TYR A 1 196 ? -11.025 -16.729 -6.098 1.00 91.56 196 TYR A C 1
ATOM 1564 O O . TYR A 1 196 ? -9.888 -16.514 -6.494 1.00 91.56 196 TYR A O 1
ATOM 1572 N N . ASP A 1 197 ? -11.391 -17.915 -5.590 1.00 91.12 197 ASP A N 1
ATOM 1573 C CA . ASP A 1 197 ? -10.467 -19.047 -5.364 1.00 91.12 197 ASP A CA 1
ATOM 1574 C C . ASP A 1 197 ? -9.283 -18.688 -4.441 1.00 91.12 197 ASP A C 1
ATOM 1576 O O . ASP A 1 197 ? -8.176 -19.206 -4.567 1.00 91.12 197 ASP A O 1
ATOM 1580 N N . GLU A 1 198 ? -9.527 -17.772 -3.498 1.00 89.94 198 GLU A N 1
ATOM 1581 C CA . GLU A 1 198 ? -8.526 -17.262 -2.561 1.00 89.94 198 GLU A CA 1
ATOM 1582 C C . GLU A 1 198 ? -8.755 -17.786 -1.139 1.00 89.94 198 GLU A C 1
ATOM 1584 O O . GLU A 1 198 ? -9.860 -17.713 -0.595 1.00 89.94 198 GLU A O 1
ATOM 1589 N N . ASP A 1 199 ? -7.686 -18.288 -0.516 1.00 91.94 199 ASP A N 1
ATOM 1590 C CA . ASP A 1 199 ? -7.688 -18.725 0.881 1.00 91.94 199 ASP A CA 1
ATOM 1591 C C . ASP A 1 199 ? -7.204 -17.587 1.785 1.00 91.94 199 ASP A C 1
ATOM 1593 O O . ASP A 1 199 ? -6.008 -17.300 1.874 1.00 91.94 199 ASP A O 1
ATOM 1597 N N . LEU A 1 200 ? -8.156 -16.928 2.446 1.00 92.38 200 LEU A N 1
ATOM 1598 C CA . LEU A 1 200 ? -7.894 -15.824 3.370 1.00 92.38 200 LEU A CA 1
ATOM 1599 C C . LEU A 1 200 ? -7.441 -16.281 4.766 1.00 92.38 200 LEU A C 1
ATOM 1601 O O . LEU A 1 200 ? -7.091 -15.437 5.588 1.00 92.38 200 LEU A O 1
ATOM 1605 N N . SER A 1 201 ? -7.435 -17.590 5.045 1.00 88.56 201 SER A N 1
ATOM 1606 C CA . SER A 1 201 ? -7.039 -18.118 6.358 1.00 88.56 201 SER A CA 1
ATOM 1607 C C . SER A 1 201 ? -5.518 -18.188 6.558 1.00 88.56 201 SER A C 1
ATOM 1609 O O . SER A 1 201 ? -5.042 -18.393 7.679 1.00 88.56 201 SER A O 1
ATOM 1611 N N . ASP A 1 202 ? -4.742 -17.986 5.488 1.00 86.75 202 ASP A N 1
ATOM 1612 C CA . ASP A 1 202 ? -3.283 -17.908 5.531 1.00 86.75 202 ASP A CA 1
ATOM 1613 C C . ASP A 1 202 ? -2.820 -16.550 6.087 1.00 86.75 202 ASP A C 1
ATOM 1615 O O . ASP A 1 202 ? -2.708 -15.562 5.360 1.00 86.75 202 ASP A O 1
ATOM 1619 N N . GLY A 1 203 ? -2.522 -16.516 7.388 1.00 83.25 203 GLY A N 1
ATOM 1620 C CA . GLY A 1 203 ? -2.044 -15.319 8.088 1.00 83.25 203 GLY A CA 1
ATOM 1621 C C . GLY A 1 203 ? -0.650 -14.825 7.676 1.00 83.25 203 GLY A C 1
ATOM 1622 O O . GLY A 1 203 ? -0.295 -13.695 8.011 1.00 83.25 203 GLY A O 1
ATOM 1623 N N . ASP A 1 204 ? 0.138 -15.624 6.945 1.00 83.69 204 ASP A N 1
ATOM 1624 C CA . ASP A 1 204 ? 1.403 -15.159 6.359 1.00 83.69 204 ASP A CA 1
ATOM 1625 C C . ASP A 1 204 ? 1.146 -14.394 5.048 1.00 83.69 204 ASP A C 1
ATOM 1627 O O . ASP A 1 204 ? 1.893 -13.474 4.691 1.00 83.69 204 ASP A O 1
ATOM 1631 N N . LYS A 1 205 ? 0.065 -14.741 4.337 1.00 84.56 205 LYS A N 1
ATOM 1632 C CA . LYS A 1 205 ? -0.363 -14.091 3.090 1.00 84.56 205 LYS A CA 1
ATOM 1633 C C . LYS A 1 205 ? -1.301 -12.907 3.329 1.00 84.56 205 LYS A C 1
ATOM 1635 O O . LYS A 1 205 ? -1.241 -11.936 2.574 1.00 84.56 205 LYS A O 1
ATOM 1640 N N . TRP A 1 206 ? -2.134 -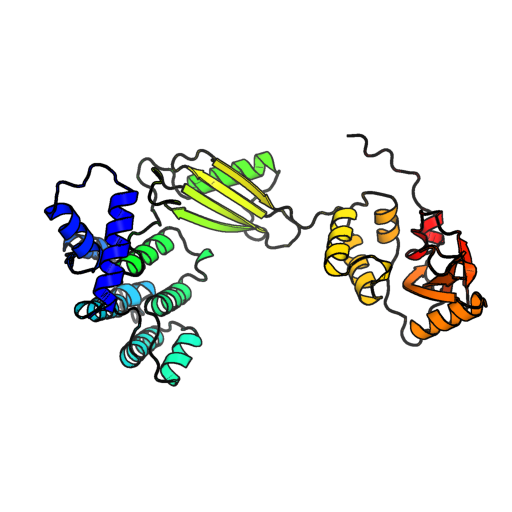12.964 4.362 1.00 91.38 206 TRP A N 1
ATOM 1641 C CA . TRP A 1 206 ? -3.211 -12.006 4.589 1.00 91.38 206 TRP A CA 1
ATOM 1642 C C . TRP A 1 206 ? -3.188 -11.437 5.998 1.00 91.38 206 TRP A C 1
ATOM 1644 O O . TRP A 1 206 ? -3.106 -12.151 6.994 1.00 91.38 206 TRP A O 1
ATOM 1654 N N . LYS A 1 207 ? -3.356 -10.122 6.077 1.00 92.50 207 LYS A N 1
ATOM 1655 C CA . LYS A 1 207 ? -3.799 -9.438 7.287 1.00 92.50 207 LYS A CA 1
ATOM 1656 C C . LYS A 1 207 ? -5.252 -9.051 7.108 1.00 92.50 207 LYS A C 1
ATOM 1658 O O . LYS A 1 207 ? -5.680 -8.752 5.996 1.00 92.50 207 LYS A O 1
ATOM 1663 N N . TYR A 1 208 ? -6.002 -9.008 8.198 1.00 93.44 208 TYR A N 1
ATOM 1664 C CA . TYR A 1 208 ? -7.338 -8.442 8.155 1.00 93.44 208 TYR A CA 1
ATOM 1665 C C . TYR A 1 208 ? -7.573 -7.474 9.300 1.00 93.44 208 TYR A C 1
ATOM 1667 O O . TYR A 1 208 ? -7.041 -7.630 10.399 1.00 93.44 208 TYR A O 1
ATOM 1675 N N . TYR A 1 209 ? -8.428 -6.496 9.030 1.00 94.25 209 TYR A N 1
ATOM 1676 C CA . TYR A 1 209 ? -8.956 -5.575 10.022 1.00 94.25 209 TYR A CA 1
ATOM 1677 C C . TYR A 1 209 ? -10.467 -5.705 10.052 1.00 94.25 209 TYR A C 1
ATOM 1679 O O . TYR A 1 209 ? -11.113 -5.857 9.012 1.00 94.25 209 TYR A O 1
ATOM 1687 N N . VAL A 1 210 ? -11.036 -5.622 11.249 1.00 96.19 210 VAL A N 1
ATOM 1688 C CA . VAL A 1 210 ? -12.470 -5.800 11.461 1.00 96.19 210 VAL A CA 1
ATOM 1689 C C . VAL A 1 210 ? -13.053 -4.625 12.228 1.00 96.19 210 VAL A C 1
ATOM 1691 O O . VAL A 1 210 ? -12.434 -4.087 13.143 1.00 96.19 210 VAL A O 1
ATOM 1694 N N . LYS A 1 211 ? -14.269 -4.222 11.862 1.00 96.12 211 LYS A N 1
ATOM 1695 C CA . LYS A 1 211 ? -15.072 -3.247 12.606 1.00 96.12 211 LYS A CA 1
ATOM 1696 C C . LYS A 1 211 ? -16.501 -3.753 12.720 1.00 96.12 211 LYS A C 1
ATOM 1698 O O . LYS A 1 211 ? -17.031 -4.322 11.769 1.00 96.12 211 LYS A O 1
ATOM 1703 N N . TYR A 1 212 ? -17.136 -3.485 13.857 1.00 96.00 212 TYR A N 1
ATOM 1704 C CA . TYR A 1 212 ? -18.571 -3.685 14.039 1.00 96.00 212 TYR A CA 1
ATOM 1705 C C . TYR A 1 212 ? -19.186 -2.413 14.620 1.00 96.00 212 TYR A C 1
ATOM 1707 O O . TYR A 1 212 ? -18.896 -2.035 15.757 1.00 96.00 212 TYR A O 1
ATOM 1715 N N . ARG A 1 213 ? -19.956 -1.681 13.806 1.00 93.50 213 ARG A N 1
ATOM 1716 C CA . ARG A 1 213 ? -20.417 -0.327 14.161 1.00 93.50 213 ARG A CA 1
ATOM 1717 C C . ARG A 1 213 ? -21.678 0.111 13.428 1.00 93.50 213 ARG A C 1
ATOM 1719 O O . ARG A 1 213 ? -22.051 -0.457 12.401 1.00 93.50 213 ARG A O 1
ATOM 1726 N N . LEU A 1 214 ? -22.287 1.183 13.928 1.00 90.19 214 LEU A N 1
ATOM 1727 C CA . LEU A 1 214 ? -23.249 1.987 13.176 1.00 90.19 214 LEU A CA 1
ATOM 1728 C C . LEU A 1 214 ? -22.494 2.890 12.185 1.00 90.19 214 LEU A C 1
ATOM 1730 O O . LEU A 1 214 ? -21.522 3.558 12.538 1.00 90.19 214 LEU A O 1
ATOM 1734 N N . TYR A 1 215 ? -22.924 2.894 10.922 1.00 78.44 215 TYR A N 1
ATOM 1735 C CA . TYR A 1 215 ? -22.303 3.700 9.857 1.00 78.44 215 TYR A CA 1
ATOM 1736 C C . TYR A 1 215 ? -22.993 5.046 9.620 1.00 78.44 215 TYR A C 1
ATOM 1738 O O . TYR A 1 215 ? -22.436 5.911 8.950 1.00 78.44 215 TYR A O 1
ATOM 1746 N N . ALA A 1 216 ? -24.176 5.233 10.195 1.00 70.50 216 ALA A N 1
ATOM 1747 C CA . ALA A 1 216 ? -24.880 6.502 10.270 1.00 70.50 216 ALA A CA 1
ATOM 1748 C C . ALA A 1 216 ? -25.675 6.532 11.579 1.00 70.50 216 ALA A C 1
ATOM 1750 O O . ALA A 1 216 ? -26.139 5.487 12.030 1.00 70.50 216 ALA A O 1
ATOM 1751 N N . GLU A 1 217 ? -25.897 7.713 12.155 1.00 57.41 217 GLU A N 1
ATOM 1752 C CA . GLU A 1 217 ? -26.739 7.861 13.357 1.00 57.41 217 GLU A CA 1
ATOM 1753 C C . GLU A 1 217 ? -28.182 7.388 13.125 1.00 57.41 217 GLU A C 1
ATOM 1755 O O . GLU A 1 217 ? -28.864 6.949 14.046 1.00 57.41 217 GLU A O 1
ATOM 1760 N N . SER A 1 218 ? -28.644 7.439 11.872 1.00 55.78 218 SER A N 1
ATOM 1761 C CA . SER A 1 218 ? -29.951 6.942 11.438 1.00 55.78 218 SER A CA 1
ATOM 1762 C C . SER A 1 218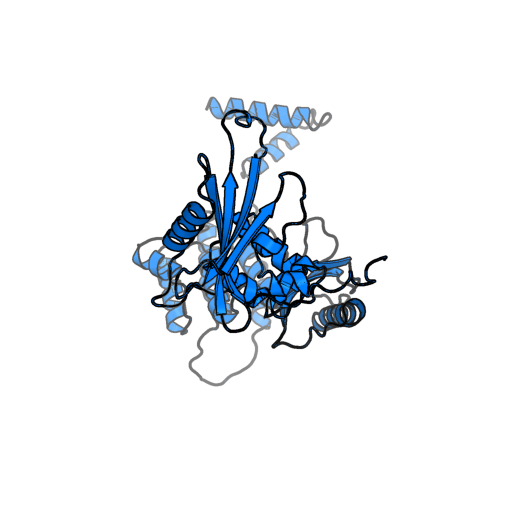 ? -29.961 5.456 11.059 1.00 55.78 218 SER A C 1
ATOM 1764 O O . SER A 1 218 ? -31.014 4.939 10.672 1.00 55.78 218 SER A O 1
ATOM 1766 N N . ALA A 1 219 ? -28.817 4.764 11.124 1.00 67.38 219 ALA A N 1
ATOM 1767 C CA . ALA A 1 219 ? -28.732 3.353 10.774 1.00 67.38 219 ALA A CA 1
ATOM 1768 C C . ALA A 1 219 ? -29.518 2.503 11.781 1.00 67.38 219 ALA A C 1
ATOM 1770 O O . ALA A 1 219 ? -29.381 2.654 12.993 1.00 67.38 219 ALA A O 1
ATOM 1771 N N . GLN A 1 220 ? -30.350 1.598 11.263 1.00 69.94 220 GLN A N 1
ATOM 1772 C CA . GLN A 1 220 ? -31.197 0.728 12.085 1.00 69.94 220 GLN A CA 1
ATOM 1773 C C . GLN A 1 220 ? -30.445 -0.485 12.644 1.00 69.94 220 GLN A C 1
ATOM 1775 O O . GLN A 1 220 ? -30.879 -1.053 13.642 1.00 69.94 220 GLN A O 1
ATOM 1780 N N . SER A 1 221 ? -29.337 -0.873 12.012 1.00 80.88 221 SER A N 1
ATOM 1781 C CA . SER A 1 221 ? -28.539 -2.047 12.361 1.00 80.88 221 SER A CA 1
ATOM 1782 C C . SER A 1 221 ? -27.047 -1.737 12.288 1.00 80.88 221 SER A C 1
ATOM 1784 O O . SER A 1 221 ? -26.592 -0.884 11.517 1.00 80.88 221 SER A O 1
ATOM 1786 N N . SER A 1 222 ? -26.285 -2.443 13.116 1.00 91.44 222 SER A N 1
ATOM 1787 C CA . SER A 1 222 ? -24.826 -2.439 13.067 1.00 91.44 222 SER A CA 1
ATOM 1788 C C . SER A 1 222 ? -24.359 -3.314 11.911 1.00 91.44 222 SER A C 1
ATOM 1790 O O . SER A 1 222 ? -25.013 -4.299 11.567 1.00 91.44 222 SER A O 1
ATOM 1792 N N . ARG A 1 223 ? -23.217 -2.971 11.319 1.00 94.69 223 ARG A N 1
ATOM 1793 C CA . ARG A 1 223 ? -22.634 -3.749 10.226 1.00 94.69 223 ARG A CA 1
ATOM 1794 C C . ARG A 1 223 ? -21.225 -4.178 10.550 1.00 94.69 223 ARG A C 1
ATOM 1796 O O . ARG A 1 223 ? -20.465 -3.426 11.167 1.00 94.69 223 ARG A O 1
ATOM 1803 N N . TRP A 1 224 ? -20.899 -5.375 10.088 1.00 96.81 224 TRP A N 1
ATOM 1804 C CA . TRP A 1 224 ? -19.535 -5.858 10.032 1.00 96.81 224 TRP A CA 1
ATOM 1805 C C . TRP A 1 224 ? -18.849 -5.273 8.813 1.00 96.81 224 TRP A C 1
ATOM 1807 O O . TRP A 1 224 ? -19.415 -5.269 7.721 1.00 96.81 224 TRP A O 1
ATOM 1817 N N . PHE A 1 225 ? -17.621 -4.823 9.004 1.00 96.75 225 PHE A N 1
ATOM 1818 C CA . PHE A 1 225 ? -16.711 -4.485 7.927 1.00 96.75 225 PHE A CA 1
ATOM 1819 C C . PHE A 1 225 ? -15.425 -5.266 8.112 1.00 96.75 225 PHE A C 1
ATOM 1821 O O . PHE A 1 225 ? -14.845 -5.245 9.199 1.00 96.75 225 PHE A O 1
ATOM 1828 N N . PHE A 1 226 ? -14.996 -5.915 7.040 1.00 97.19 226 PHE A N 1
ATOM 1829 C CA . PHE A 1 226 ? -13.721 -6.599 6.949 1.00 97.19 226 PHE A CA 1
ATOM 1830 C C . PHE A 1 226 ? -12.910 -5.976 5.821 1.00 97.19 226 PHE A C 1
ATOM 1832 O O . PHE A 1 226 ? -13.433 -5.806 4.725 1.00 97.19 226 PHE A O 1
ATOM 1839 N N . ALA A 1 227 ? -11.643 -5.676 6.085 1.00 96.31 227 ALA A N 1
ATOM 1840 C CA . ALA A 1 227 ? -10.659 -5.355 5.058 1.00 96.31 227 ALA A CA 1
ATOM 1841 C C . ALA A 1 227 ? -9.551 -6.403 5.122 1.00 96.31 227 ALA A C 1
ATOM 1843 O O . ALA A 1 227 ? -8.902 -6.522 6.160 1.00 96.31 227 ALA A O 1
ATOM 1844 N N . PHE A 1 228 ? -9.364 -7.159 4.043 1.00 96.00 228 PHE A N 1
ATOM 1845 C CA . PHE A 1 228 ? -8.301 -8.147 3.878 1.00 96.00 228 PHE A CA 1
ATOM 1846 C C . PHE A 1 228 ? -7.201 -7.559 3.008 1.00 96.00 228 PHE A C 1
ATOM 1848 O O . PHE A 1 228 ? -7.395 -7.333 1.813 1.00 96.00 228 PHE A O 1
ATOM 1855 N N . GLU A 1 229 ? -6.044 -7.322 3.614 1.00 92.06 229 GLU A N 1
ATOM 1856 C CA . GLU A 1 229 ? -4.869 -6.775 2.953 1.00 92.06 229 GLU A CA 1
ATOM 1857 C C . GLU A 1 229 ? -3.821 -7.868 2.740 1.00 92.06 229 GLU A C 1
ATOM 1859 O O . GLU A 1 229 ? -3.425 -8.543 3.698 1.00 92.06 229 GLU A O 1
ATOM 1864 N N . PRO A 1 230 ? -3.338 -8.051 1.504 1.00 90.12 230 PRO A N 1
ATOM 1865 C CA . PRO A 1 230 ? -2.265 -8.989 1.248 1.00 90.12 230 PRO A CA 1
ATOM 1866 C C . PRO A 1 230 ? -0.940 -8.455 1.798 1.00 90.12 230 PRO A C 1
ATOM 1868 O O . PRO A 1 230 ? -0.660 -7.256 1.779 1.00 90.12 230 PRO A O 1
ATOM 1871 N N . THR A 1 231 ? -0.074 -9.357 2.251 1.00 84.94 231 THR A N 1
ATOM 1872 C CA . THR A 1 231 ? 1.276 -9.016 2.731 1.00 84.94 231 THR A CA 1
ATOM 1873 C C . THR A 1 231 ? 2.259 -8.731 1.593 1.00 84.94 231 THR A C 1
ATOM 1875 O O . THR A 1 231 ? 3.374 -8.266 1.835 1.00 84.94 231 THR A O 1
ATOM 1878 N N . THR A 1 232 ? 1.850 -8.977 0.345 1.00 75.50 232 THR A N 1
ATOM 1879 C CA . THR A 1 232 ? 2.614 -8.675 -0.870 1.00 75.50 232 THR A CA 1
ATOM 1880 C C . THR A 1 232 ? 1.746 -7.907 -1.871 1.00 75.50 232 THR A C 1
ATOM 1882 O O . THR A 1 232 ? 0.528 -8.033 -1.820 1.00 75.50 232 THR A O 1
ATOM 1885 N N . PRO A 1 233 ? 2.326 -7.133 -2.805 1.00 71.25 233 PRO A N 1
ATOM 1886 C CA . PRO A 1 233 ? 1.539 -6.300 -3.723 1.00 71.25 233 PRO A CA 1
ATOM 1887 C C . PRO A 1 233 ? 0.723 -7.062 -4.778 1.00 71.25 233 PRO A C 1
ATOM 1889 O O . PRO A 1 233 ? -0.077 -6.450 -5.472 1.00 71.25 233 PRO A O 1
ATOM 1892 N N . LYS A 1 234 ? 0.975 -8.363 -4.965 1.00 76.19 234 LYS A N 1
ATOM 1893 C CA . LYS A 1 234 ? 0.432 -9.143 -6.086 1.00 76.19 234 LYS A CA 1
ATOM 1894 C C . LYS A 1 234 ? -1.033 -9.578 -5.902 1.00 76.19 234 LYS A C 1
ATOM 1896 O O . LYS A 1 234 ? -1.798 -9.396 -6.841 1.00 76.19 234 LYS A O 1
ATOM 1901 N N . PRO A 1 235 ? -1.459 -10.158 -4.765 1.00 84.69 235 PRO A N 1
ATOM 1902 C CA . PRO A 1 235 ? -2.862 -10.527 -4.583 1.00 84.69 235 PRO A CA 1
ATOM 1903 C C . PRO A 1 235 ? -3.768 -9.289 -4.510 1.00 84.69 235 PRO A C 1
ATOM 1905 O O . PRO A 1 235 ? -3.321 -8.216 -4.108 1.00 84.69 235 PRO A O 1
ATOM 1908 N N . SER A 1 236 ? -5.045 -9.444 -4.857 1.00 89.50 236 SER A N 1
ATOM 1909 C CA . SER A 1 236 ? -6.053 -8.395 -4.667 1.00 89.50 236 SER A CA 1
ATOM 1910 C C . SER A 1 236 ? -6.314 -8.129 -3.186 1.00 89.50 236 SER A C 1
ATOM 1912 O O . SER A 1 236 ? -6.291 -9.044 -2.373 1.00 89.50 236 SER A O 1
ATOM 1914 N N . ARG A 1 237 ? -6.631 -6.889 -2.819 1.00 93.31 237 ARG A N 1
ATOM 1915 C CA . ARG A 1 237 ? -7.237 -6.566 -1.518 1.00 93.31 237 ARG A CA 1
ATOM 1916 C C . ARG A 1 237 ? -8.758 -6.715 -1.608 1.00 93.31 237 ARG A C 1
ATOM 1918 O O . ARG A 1 237 ? -9.344 -6.418 -2.647 1.00 93.31 237 ARG A O 1
ATOM 1925 N N . TYR A 1 238 ? -9.401 -7.091 -0.502 1.00 96.69 238 TYR A N 1
ATOM 1926 C CA . TYR A 1 238 ? -10.860 -7.216 -0.435 1.00 96.69 238 TYR A CA 1
ATOM 1927 C C . TYR A 1 238 ? -11.458 -6.442 0.735 1.00 96.69 238 TYR A C 1
ATOM 1929 O O . TYR A 1 238 ? -11.078 -6.667 1.883 1.00 96.69 238 TYR A O 1
ATOM 1937 N N . ASP A 1 239 ? -12.470 -5.624 0.456 1.00 97.12 239 ASP A N 1
ATOM 1938 C CA . ASP A 1 239 ? -13.281 -4.960 1.475 1.00 97.12 239 ASP A CA 1
ATOM 1939 C C . ASP A 1 239 ? -14.712 -5.514 1.423 1.00 97.12 239 ASP A C 1
ATOM 1941 O O . ASP A 1 239 ? -15.356 -5.531 0.373 1.00 97.12 239 ASP A O 1
ATOM 1945 N N . LEU A 1 240 ? -15.227 -6.000 2.553 1.00 97.44 240 LEU A N 1
ATOM 1946 C CA . LEU A 1 240 ? -16.540 -6.640 2.637 1.00 97.44 240 LEU A CA 1
ATOM 1947 C C . LEU A 1 240 ? -17.392 -6.032 3.744 1.00 97.44 240 LEU A C 1
ATOM 1949 O O . LEU A 1 240 ? -16.902 -5.734 4.834 1.00 97.44 240 LEU A O 1
ATOM 1953 N N . ILE A 1 241 ? -18.693 -5.915 3.474 1.00 96.62 241 ILE A N 1
ATOM 1954 C CA . ILE A 1 241 ? -19.693 -5.451 4.438 1.00 96.62 241 ILE A CA 1
ATOM 1955 C C . ILE A 1 241 ? -20.761 -6.524 4.624 1.00 96.62 241 ILE A C 1
ATOM 1957 O O . ILE A 1 241 ? -21.337 -7.002 3.646 1.00 96.62 241 ILE A O 1
ATOM 1961 N N . LEU A 1 242 ? -21.070 -6.853 5.879 1.00 96.12 242 LEU A N 1
ATOM 1962 C CA . LEU A 1 242 ? -22.163 -7.753 6.246 1.00 96.12 242 LEU A CA 1
ATOM 1963 C C . LEU A 1 242 ? -23.138 -7.044 7.182 1.00 96.12 242 LEU A C 1
ATOM 1965 O O . LEU A 1 242 ? -22.735 -6.269 8.054 1.00 96.12 242 LEU A O 1
ATOM 1969 N N . GLU A 1 243 ? -24.422 -7.347 7.025 1.00 94.75 243 GLU A N 1
ATOM 1970 C CA . GLU A 1 243 ? -25.421 -7.051 8.050 1.00 94.75 243 GLU A CA 1
ATOM 1971 C C . GLU A 1 243 ? -25.185 -7.911 9.303 1.00 94.75 243 GLU A C 1
ATOM 1973 O O . GLU A 1 243 ? -24.480 -8.926 9.272 1.00 94.75 243 GLU A O 1
ATOM 1978 N N . SER A 1 244 ? -25.805 -7.522 10.418 1.00 93.62 244 SER A N 1
ATOM 1979 C CA . SER A 1 244 ? -25.700 -8.237 11.696 1.00 93.62 244 SER A CA 1
ATOM 1980 C C . SER A 1 244 ? -26.267 -9.665 11.674 1.00 93.62 244 SER A C 1
ATOM 1982 O O . SER A 1 244 ? -25.937 -10.462 12.551 1.00 93.62 244 SER A O 1
ATOM 1984 N N . ASP A 1 245 ? -27.064 -10.023 10.663 1.00 93.94 245 ASP A N 1
ATOM 1985 C CA . ASP A 1 245 ? -27.591 -11.377 10.440 1.00 93.94 245 ASP A CA 1
ATOM 1986 C C . ASP A 1 245 ? -26.707 -12.255 9.528 1.00 93.94 245 ASP A C 1
ATOM 1988 O O . ASP A 1 245 ? -26.988 -13.441 9.344 1.00 93.94 245 ASP A O 1
ATOM 1992 N N . GLY A 1 246 ? -25.628 -11.694 8.970 1.00 94.56 246 GLY A N 1
ATOM 1993 C CA . GLY A 1 246 ? -24.693 -12.392 8.079 1.00 94.56 246 GLY A CA 1
ATOM 1994 C C . GLY A 1 246 ? -24.990 -12.248 6.597 1.00 94.56 246 GLY A C 1
ATOM 1995 O O . GLY A 1 246 ? -24.284 -12.836 5.776 1.00 94.56 246 GLY A O 1
ATOM 1996 N N . THR A 1 247 ? -25.988 -11.451 6.227 1.00 95.50 247 THR A N 1
ATOM 1997 C CA . THR A 1 247 ? -26.231 -11.101 4.829 1.00 95.50 247 THR A CA 1
ATOM 1998 C C . THR A 1 247 ? -25.078 -10.250 4.293 1.00 95.50 247 THR A C 1
ATOM 2000 O O . THR A 1 247 ? -24.808 -9.166 4.810 1.00 95.50 247 THR A O 1
ATOM 2003 N N . LEU A 1 248 ? -24.408 -10.720 3.235 1.00 95.94 248 LEU A N 1
ATOM 2004 C CA . LEU A 1 248 ? -23.388 -9.944 2.526 1.00 95.94 248 LEU A CA 1
ATOM 2005 C C . LEU A 1 248 ? -24.048 -8.767 1.793 1.00 95.94 248 LEU A C 1
ATOM 2007 O O . LEU A 1 248 ? -24.909 -8.967 0.936 1.00 95.94 248 LEU A O 1
ATOM 2011 N N . VAL A 1 249 ? -23.631 -7.548 2.128 1.00 94.25 249 VAL A N 1
ATOM 2012 C CA . VAL A 1 249 ? -24.127 -6.297 1.534 1.00 94.25 249 VAL A CA 1
ATOM 2013 C C . VAL A 1 249 ? -23.298 -5.919 0.315 1.00 94.25 249 VAL A C 1
ATOM 2015 O O . VAL A 1 249 ? -23.849 -5.585 -0.732 1.00 94.25 249 VAL A O 1
ATOM 2018 N N . SER A 1 250 ? -21.974 -5.964 0.454 1.00 95.31 250 SER A N 1
ATOM 2019 C CA . SER A 1 250 ? -21.036 -5.631 -0.613 1.00 95.31 250 SER A CA 1
ATOM 2020 C C . SER A 1 250 ? -19.714 -6.367 -0.436 1.00 95.31 250 SER A C 1
ATOM 2022 O O . SER A 1 250 ? -19.318 -6.722 0.676 1.00 95.31 250 SER A O 1
ATOM 2024 N N . CYS A 1 251 ? -19.041 -6.575 -1.562 1.00 96.62 251 CYS A N 1
ATOM 2025 C CA . CYS A 1 251 ? -17.653 -6.992 -1.648 1.00 96.62 251 CYS A CA 1
ATOM 2026 C C . CYS A 1 251 ? -17.005 -6.139 -2.740 1.00 96.62 251 CYS A C 1
ATOM 2028 O O . CYS A 1 251 ? -17.474 -6.144 -3.879 1.00 96.62 251 CYS A O 1
ATOM 2030 N N . GLU A 1 252 ? -15.980 -5.386 -2.369 1.00 96.44 252 GLU A N 1
ATOM 2031 C CA . GLU A 1 252 ? -15.151 -4.601 -3.274 1.00 96.44 252 GLU A CA 1
ATOM 2032 C C . GLU A 1 252 ? -13.789 -5.282 -3.385 1.00 96.44 252 GLU A C 1
ATOM 2034 O O . GLU A 1 252 ? -13.129 -5.537 -2.377 1.00 96.44 252 GLU A O 1
ATOM 2039 N N . GLU A 1 253 ? -13.392 -5.598 -4.614 1.00 94.00 253 GLU A N 1
ATOM 2040 C CA . GLU A 1 253 ? -12.065 -6.109 -4.931 1.00 94.00 253 GLU A CA 1
ATOM 2041 C C . GLU A 1 253 ? -11.203 -4.965 -5.465 1.00 94.00 253 GLU A C 1
ATOM 2043 O O . GLU A 1 253 ? -11.580 -4.257 -6.402 1.00 94.00 253 GLU A O 1
ATOM 2048 N N . TYR A 1 254 ? -10.022 -4.821 -4.881 1.00 86.25 254 TYR A N 1
ATOM 2049 C CA . TYR A 1 254 ? -8.985 -3.906 -5.318 1.00 86.25 254 TYR A CA 1
ATOM 2050 C C . TYR A 1 254 ? -7.871 -4.751 -5.918 1.00 86.25 254 TYR A C 1
ATOM 2052 O O . TYR A 1 254 ? -7.108 -5.375 -5.179 1.00 86.25 254 TYR A O 1
ATOM 2060 N N . GLN A 1 255 ? -7.825 -4.808 -7.251 1.00 83.12 255 GLN A N 1
ATOM 2061 C CA . GLN A 1 255 ? -6.857 -5.620 -7.988 1.00 83.12 255 GLN A CA 1
ATOM 2062 C C . GLN A 1 255 ? -5.429 -5.320 -7.520 1.00 83.12 255 GLN A C 1
ATOM 2064 O O . GLN A 1 255 ? -5.027 -4.157 -7.425 1.00 83.12 255 GLN A O 1
ATOM 2069 N N . GLY A 1 256 ? -4.689 -6.381 -7.201 1.00 76.69 256 GLY A N 1
ATOM 2070 C CA . GLY A 1 256 ? -3.264 -6.290 -6.908 1.00 76.69 256 GLY A CA 1
ATOM 2071 C C . GLY A 1 256 ? -2.449 -6.057 -8.180 1.00 76.69 256 GLY A C 1
ATOM 2072 O O . GLY A 1 256 ? -2.992 -5.815 -9.260 1.00 76.69 256 GLY A O 1
ATOM 2073 N N . ILE A 1 257 ? -1.123 -6.142 -8.071 1.00 72.31 257 ILE A N 1
ATOM 2074 C CA . ILE A 1 257 ? -0.251 -6.122 -9.248 1.00 72.31 257 ILE A CA 1
ATOM 2075 C C . ILE A 1 257 ? -0.569 -7.349 -10.102 1.00 72.31 257 ILE A C 1
ATOM 2077 O O . ILE A 1 257 ? -0.245 -8.482 -9.745 1.00 72.31 257 ILE A O 1
ATOM 2081 N N . SER A 1 258 ? -1.201 -7.082 -11.238 1.00 71.00 258 SER A N 1
ATOM 2082 C CA . SER A 1 258 ? -1.502 -8.061 -12.268 1.00 71.00 258 SER A CA 1
ATOM 2083 C C . SER A 1 258 ? -0.219 -8.640 -12.864 1.00 71.00 258 SER A C 1
ATOM 2085 O O . SER A 1 258 ? 0.792 -7.950 -13.001 1.00 71.00 258 SER A O 1
ATOM 2087 N N . ASP A 1 259 ? -0.276 -9.912 -13.264 1.00 75.50 259 ASP A N 1
ATOM 2088 C CA . ASP A 1 259 ? 0.772 -10.511 -14.093 1.00 75.50 259 ASP A CA 1
ATOM 2089 C C . ASP A 1 259 ? 0.690 -10.023 -15.552 1.00 75.50 259 ASP A C 1
ATOM 2091 O O . ASP A 1 259 ? 1.543 -10.387 -16.347 1.00 75.50 259 ASP A O 1
ATOM 2095 N N . SER A 1 260 ? -0.304 -9.215 -15.932 1.00 85.69 260 SER A N 1
ATOM 2096 C CA . SER A 1 260 ? -0.422 -8.604 -17.263 1.00 85.69 260 SER A CA 1
ATOM 2097 C C . SER A 1 260 ? 0.775 -7.705 -17.566 1.00 85.69 260 SER A C 1
ATOM 2099 O O . SER A 1 260 ? 1.075 -6.749 -16.843 1.00 85.69 260 SER A O 1
ATOM 2101 N N . GLY A 1 261 ? 1.449 -7.975 -18.682 1.00 87.94 261 GLY A N 1
ATOM 2102 C CA . GLY A 1 261 ? 2.497 -7.096 -19.187 1.00 87.94 261 GLY A CA 1
ATOM 2103 C C . GLY A 1 261 ? 1.977 -5.693 -19.518 1.00 87.94 261 GLY A C 1
ATOM 2104 O O . GLY A 1 261 ? 2.742 -4.733 -19.420 1.00 87.94 261 GLY A O 1
ATOM 2105 N N . MET A 1 262 ? 0.702 -5.559 -19.900 1.00 88.81 262 MET A N 1
ATOM 2106 C CA . MET A 1 262 ? 0.049 -4.275 -20.165 1.00 88.81 262 MET A CA 1
ATOM 2107 C C . MET A 1 262 ? -0.176 -3.490 -18.881 1.00 88.81 262 MET A C 1
ATOM 2109 O O . MET A 1 262 ? 0.173 -2.317 -18.845 1.00 88.81 262 MET A O 1
ATOM 2113 N N . ASP A 1 263 ? -0.651 -4.130 -17.814 1.00 86.31 263 ASP A N 1
ATOM 2114 C CA . ASP A 1 263 ? -0.910 -3.439 -16.545 1.00 86.31 263 ASP A CA 1
ATOM 2115 C C . ASP A 1 263 ? 0.405 -2.946 -15.920 1.00 86.31 263 ASP A C 1
ATOM 2117 O O . ASP A 1 263 ? 0.492 -1.827 -15.413 1.00 86.31 263 ASP A O 1
ATOM 2121 N N . ILE A 1 264 ? 1.472 -3.748 -16.026 1.00 87.56 264 ILE A N 1
ATOM 2122 C CA . ILE A 1 264 ? 2.822 -3.339 -15.612 1.00 87.56 264 ILE A CA 1
ATOM 2123 C C . ILE A 1 264 ? 3.327 -2.179 -16.484 1.00 87.56 264 ILE A C 1
ATOM 2125 O O . ILE A 1 264 ? 3.964 -1.260 -15.974 1.00 87.56 264 ILE A O 1
ATOM 2129 N N . MET A 1 265 ? 3.057 -2.187 -17.793 1.00 89.50 265 MET A N 1
ATOM 2130 C CA . MET A 1 265 ? 3.420 -1.076 -18.681 1.00 89.50 265 MET A CA 1
ATOM 2131 C C . MET A 1 265 ? 2.674 0.212 -18.327 1.00 89.50 265 MET A C 1
ATOM 2133 O O . MET A 1 265 ? 3.308 1.262 -18.240 1.00 89.50 265 MET A O 1
ATOM 2137 N N . ASP A 1 266 ? 1.366 0.127 -18.093 1.00 88.12 266 ASP A N 1
ATOM 2138 C CA . ASP A 1 266 ? 0.514 1.265 -17.749 1.00 88.12 266 ASP A CA 1
ATOM 2139 C C . ASP A 1 266 ? 0.939 1.878 -16.408 1.00 88.12 266 ASP A C 1
ATOM 2141 O O . ASP A 1 266 ? 1.069 3.096 -16.305 1.00 88.12 266 ASP A O 1
ATOM 2145 N N . LEU A 1 267 ? 1.308 1.052 -15.421 1.00 85.94 267 LEU A N 1
ATOM 2146 C CA . LEU A 1 267 ? 1.861 1.522 -14.148 1.00 85.94 267 LEU A CA 1
ATOM 2147 C C . LEU A 1 267 ? 3.117 2.391 -14.338 1.00 85.94 267 LEU A C 1
ATOM 2149 O O . LEU A 1 267 ? 3.245 3.459 -13.736 1.00 85.94 267 LEU A O 1
ATOM 2153 N N . TYR A 1 268 ? 4.055 1.948 -15.179 1.00 89.81 268 TYR A N 1
ATOM 2154 C CA . TYR A 1 268 ? 5.273 2.712 -15.465 1.00 89.81 268 TYR A CA 1
ATOM 2155 C C . TYR A 1 268 ? 4.985 3.941 -16.328 1.00 89.81 268 TYR A C 1
ATOM 2157 O O . TYR A 1 268 ? 5.613 4.985 -16.143 1.00 89.81 268 TYR A O 1
ATOM 2165 N N . HIS A 1 269 ? 4.029 3.845 -17.250 1.00 88.56 269 HIS A N 1
ATOM 2166 C CA . HIS A 1 269 ? 3.583 4.977 -18.048 1.00 88.56 269 HIS A CA 1
ATOM 2167 C C . HIS A 1 269 ? 2.992 6.088 -17.175 1.00 88.56 269 HIS A C 1
ATOM 2169 O O . HIS A 1 269 ? 3.328 7.257 -17.355 1.00 88.56 269 HIS A O 1
ATOM 2175 N N . ASP A 1 270 ? 2.163 5.732 -16.199 1.00 82.44 270 ASP A N 1
ATOM 2176 C CA . ASP A 1 270 ? 1.553 6.687 -15.277 1.00 82.44 270 ASP A CA 1
ATOM 2177 C C . ASP A 1 270 ? 2.593 7.329 -14.349 1.00 82.44 270 ASP A C 1
ATOM 2179 O O . ASP A 1 270 ? 2.516 8.524 -14.052 1.00 82.44 270 ASP A O 1
ATOM 2183 N N . ALA A 1 271 ? 3.600 6.562 -13.924 1.00 80.25 271 ALA A N 1
ATOM 2184 C CA . ALA A 1 271 ? 4.656 7.049 -13.042 1.00 80.25 271 ALA A CA 1
ATOM 2185 C C . ALA A 1 271 ? 5.704 7.923 -13.759 1.00 80.25 271 ALA A C 1
ATOM 2187 O O . ALA A 1 271 ? 6.167 8.918 -13.196 1.00 80.25 271 ALA A O 1
ATOM 2188 N N . TYR A 1 272 ? 6.088 7.564 -14.989 1.00 86.00 272 TYR A N 1
ATOM 2189 C CA . TYR A 1 272 ? 7.262 8.123 -15.675 1.00 86.00 272 TYR A CA 1
ATOM 2190 C C . TYR A 1 272 ? 6.965 8.733 -17.056 1.00 86.00 272 TYR A C 1
ATOM 2192 O O . TYR A 1 272 ? 7.856 9.295 -17.696 1.00 86.00 272 TYR A O 1
ATOM 2200 N N . GLY A 1 273 ? 5.718 8.664 -17.520 1.00 89.62 273 GLY A N 1
ATOM 2201 C CA . GLY A 1 273 ? 5.277 9.153 -18.823 1.00 89.62 273 GLY A CA 1
ATOM 2202 C C . GLY A 1 273 ? 5.520 8.166 -19.969 1.00 89.62 273 GLY A C 1
ATOM 2203 O O . GLY A 1 273 ? 5.778 6.982 -19.781 1.00 89.62 273 GLY A O 1
ATOM 2204 N N . VAL A 1 274 ? 5.443 8.665 -21.203 1.00 88.44 274 VAL A N 1
ATOM 2205 C CA . VAL A 1 274 ? 5.691 7.884 -22.430 1.00 88.44 274 VAL A CA 1
ATOM 2206 C C . VAL A 1 274 ? 7.131 7.337 -22.507 1.00 88.44 274 VAL A C 1
ATOM 2208 O O . VAL A 1 274 ? 8.075 8.014 -22.109 1.00 88.44 274 VAL A O 1
ATOM 2211 N N . HIS A 1 275 ? 7.311 6.150 -23.106 1.00 90.06 275 HIS A N 1
ATOM 2212 C CA . HIS A 1 275 ? 8.586 5.408 -23.202 1.00 90.06 275 HIS A CA 1
ATOM 2213 C C . HIS A 1 275 ? 9.806 6.222 -23.663 1.00 90.06 275 HIS A C 1
ATOM 2215 O O . HIS A 1 275 ? 10.934 5.956 -23.260 1.00 90.06 275 HIS A O 1
ATOM 2221 N N . ASN A 1 276 ? 9.613 7.216 -24.533 1.00 86.19 276 ASN A N 1
ATOM 2222 C CA . ASN A 1 276 ? 10.702 8.057 -25.035 1.00 86.19 276 ASN A CA 1
ATOM 2223 C C . ASN A 1 276 ? 11.275 9.024 -23.986 1.00 86.19 276 ASN A C 1
ATOM 2225 O O . ASN A 1 276 ? 12.280 9.670 -24.268 1.00 86.19 276 ASN A O 1
ATOM 2229 N N . LEU A 1 277 ? 10.632 9.144 -22.823 1.00 86.62 277 LEU A N 1
ATOM 2230 C CA . LEU A 1 277 ? 11.091 9.941 -21.686 1.00 86.62 277 LEU A CA 1
ATOM 2231 C C . LEU A 1 277 ? 11.796 9.095 -20.618 1.00 86.62 277 LEU A C 1
ATOM 2233 O O . LEU A 1 277 ? 12.331 9.653 -19.663 1.00 86.62 277 LEU A O 1
ATOM 2237 N N . TRP A 1 278 ? 11.787 7.768 -20.752 1.00 90.62 278 TRP A N 1
ATOM 2238 C CA . TRP A 1 278 ? 12.354 6.876 -19.748 1.00 90.62 278 TRP A CA 1
ATOM 2239 C C . TRP A 1 278 ? 13.879 6.878 -19.819 1.00 90.62 278 TRP A C 1
ATOM 2241 O O . TRP A 1 278 ? 14.466 6.750 -20.895 1.00 90.62 278 TRP A O 1
ATOM 2251 N N . THR A 1 279 ? 14.519 6.998 -18.657 1.00 90.38 279 THR A N 1
ATOM 2252 C CA . THR A 1 279 ? 15.973 6.879 -18.520 1.00 90.38 279 THR A CA 1
ATOM 2253 C C . THR A 1 279 ? 16.397 5.404 -18.531 1.00 90.38 279 THR A C 1
ATOM 2255 O O . THR A 1 279 ? 15.555 4.523 -18.318 1.00 90.38 279 THR A O 1
ATOM 2258 N N . PRO A 1 280 ? 17.688 5.089 -18.744 1.00 90.19 280 PRO A N 1
ATOM 2259 C CA . PRO A 1 280 ? 18.185 3.716 -18.646 1.00 90.19 280 PRO A CA 1
ATOM 2260 C C . PRO A 1 280 ? 17.839 3.028 -17.316 1.00 90.19 280 PRO A C 1
ATOM 2262 O O . PRO A 1 280 ? 17.517 1.844 -17.304 1.00 90.19 280 PRO A O 1
ATOM 2265 N N . GLU A 1 281 ? 17.836 3.762 -16.200 1.00 91.00 281 GLU A N 1
ATOM 2266 C CA . GLU A 1 281 ? 17.463 3.236 -14.881 1.00 91.00 281 GLU A CA 1
ATOM 2267 C C . GLU A 1 281 ? 16.006 2.763 -14.845 1.00 91.00 281 GLU A C 1
ATOM 2269 O O . GLU A 1 281 ? 15.732 1.672 -14.344 1.00 91.00 281 GLU A O 1
ATOM 2274 N N . ILE A 1 282 ? 15.089 3.549 -15.419 1.00 92.88 282 ILE A N 1
ATOM 2275 C CA . ILE A 1 282 ? 13.661 3.209 -15.489 1.00 92.88 282 ILE A CA 1
ATOM 2276 C C . ILE A 1 282 ? 13.464 1.966 -16.361 1.00 92.88 282 ILE A C 1
ATOM 2278 O O . ILE A 1 282 ? 12.751 1.047 -15.966 1.00 92.88 282 ILE A O 1
ATOM 2282 N N . TRP A 1 283 ? 14.143 1.888 -17.510 1.00 95.00 283 TRP A N 1
ATOM 2283 C CA . TRP A 1 283 ? 14.094 0.704 -18.376 1.00 95.00 283 TRP A CA 1
ATOM 2284 C C . TRP A 1 283 ? 14.586 -0.566 -17.673 1.00 95.00 283 TRP A C 1
ATOM 2286 O O . TRP A 1 283 ? 13.982 -1.628 -17.827 1.00 95.00 283 TRP A O 1
ATOM 2296 N N . VAL A 1 284 ? 15.646 -0.468 -16.867 1.00 94.69 284 VAL A N 1
ATOM 2297 C CA . VAL A 1 284 ? 16.168 -1.590 -16.068 1.00 94.69 284 VAL A CA 1
ATOM 2298 C C . VAL A 1 284 ? 15.167 -2.039 -15.004 1.00 94.69 284 VAL A C 1
ATOM 2300 O O . VAL A 1 284 ? 15.000 -3.239 -14.777 1.00 94.69 284 VAL A O 1
ATOM 2303 N N . GLU A 1 285 ? 14.506 -1.102 -14.326 1.00 90.62 285 GLU A N 1
ATOM 2304 C CA . GLU A 1 285 ? 13.489 -1.420 -13.319 1.00 90.62 285 GLU A CA 1
ATOM 2305 C C . GLU A 1 285 ? 12.248 -2.063 -13.955 1.00 90.62 285 GLU A C 1
ATOM 2307 O O . GLU A 1 285 ? 11.767 -3.108 -13.497 1.00 90.62 285 GLU A O 1
ATOM 2312 N N . TYR A 1 286 ? 11.815 -1.514 -15.090 1.00 92.44 286 TYR A N 1
ATOM 2313 C CA . TYR A 1 286 ? 10.735 -2.062 -15.896 1.00 92.44 286 TYR A CA 1
ATOM 2314 C C . TYR A 1 286 ? 11.039 -3.489 -16.367 1.00 92.44 286 TYR A C 1
ATOM 2316 O O . TYR A 1 286 ? 10.205 -4.374 -16.188 1.00 92.44 286 TYR A O 1
ATOM 2324 N N . SER A 1 287 ? 12.251 -3.748 -16.877 1.00 92.69 287 SER A N 1
ATOM 2325 C CA . SER A 1 287 ? 12.695 -5.081 -17.325 1.00 92.69 287 SER A CA 1
ATOM 2326 C C . SER A 1 287 ? 12.537 -6.144 -16.238 1.00 92.69 287 SER A C 1
ATOM 2328 O O . SER A 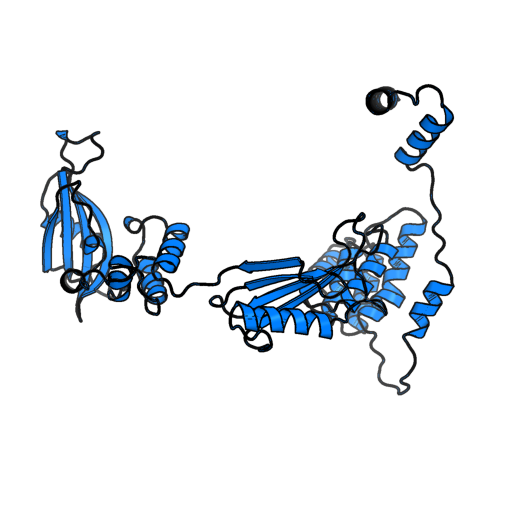1 287 ? 12.016 -7.228 -16.494 1.00 92.69 287 SER A O 1
ATOM 2330 N N . LYS A 1 288 ? 12.913 -5.814 -14.995 1.00 90.00 288 LYS A N 1
ATOM 2331 C CA . LYS A 1 288 ? 12.747 -6.716 -13.844 1.00 90.00 288 LYS A CA 1
ATOM 2332 C C . LYS A 1 288 ? 11.279 -7.005 -13.552 1.00 90.00 288 LYS A C 1
ATOM 2334 O O . LYS A 1 288 ? 10.948 -8.132 -13.199 1.00 90.00 288 LYS A O 1
ATOM 2339 N N . SER A 1 289 ? 10.424 -5.994 -13.693 1.00 87.62 289 SER A N 1
ATOM 2340 C CA . SER A 1 289 ? 8.991 -6.099 -13.409 1.00 87.62 289 SER A CA 1
ATOM 2341 C C . SER A 1 289 ? 8.270 -6.930 -14.471 1.00 87.62 289 SER A C 1
ATOM 2343 O O . SER A 1 289 ? 7.482 -7.808 -14.135 1.00 87.62 289 SER A O 1
ATOM 2345 N N . ILE A 1 290 ? 8.583 -6.714 -15.753 1.00 90.69 290 ILE A N 1
ATOM 2346 C CA . ILE A 1 290 ? 7.927 -7.418 -16.862 1.00 90.69 290 ILE A CA 1
ATOM 2347 C C . ILE A 1 290 ? 8.479 -8.833 -17.110 1.00 90.69 290 ILE A C 1
ATOM 2349 O O . ILE A 1 290 ? 7.825 -9.636 -17.772 1.00 90.69 290 ILE A O 1
ATOM 2353 N N . ALA A 1 291 ? 9.647 -9.189 -16.561 1.00 89.06 291 ALA A N 1
ATOM 2354 C CA . ALA A 1 291 ? 10.286 -10.490 -16.789 1.00 89.06 291 ALA A CA 1
ATOM 2355 C C . ALA A 1 291 ? 9.380 -11.693 -16.460 1.00 89.06 291 ALA A C 1
ATOM 2357 O O . ALA A 1 291 ? 9.387 -12.685 -17.190 1.00 89.06 291 ALA A O 1
ATOM 2358 N N . SER A 1 292 ? 8.577 -11.607 -15.394 1.00 82.38 292 SER A N 1
ATOM 2359 C CA . SER A 1 292 ? 7.642 -12.666 -14.981 1.00 82.38 292 SER A CA 1
ATOM 2360 C C . SER A 1 292 ? 6.201 -12.456 -15.452 1.00 82.38 292 SER A C 1
ATOM 2362 O O . SER A 1 292 ? 5.331 -13.238 -15.075 1.00 82.38 292 SER A O 1
ATOM 2364 N N . ALA A 1 293 ? 5.942 -11.412 -16.239 1.00 86.69 293 ALA A N 1
ATOM 2365 C CA . ALA A 1 293 ? 4.605 -11.081 -16.705 1.00 86.69 293 ALA A CA 1
ATOM 2366 C C . ALA A 1 293 ? 4.103 -12.073 -17.769 1.00 86.69 293 ALA A C 1
ATOM 2368 O O . ALA A 1 293 ? 4.880 -12.669 -18.519 1.00 86.69 293 ALA A O 1
ATOM 2369 N N . VAL A 1 294 ? 2.789 -12.226 -17.868 1.00 87.44 294 VAL A N 1
ATOM 2370 C CA . VAL A 1 294 ? 2.099 -12.818 -19.009 1.00 87.44 294 VAL A CA 1
ATOM 2371 C C . VAL A 1 294 ? 2.002 -11.744 -20.100 1.00 87.44 294 VAL A C 1
ATOM 2373 O O . VAL A 1 294 ? 1.377 -10.706 -19.885 1.00 87.44 294 VAL A O 1
ATOM 2376 N N . PRO A 1 295 ? 2.617 -11.945 -21.278 1.00 88.56 295 PRO A N 1
ATOM 2377 C CA . PRO A 1 295 ? 2.573 -10.949 -22.336 1.00 88.56 295 PRO A CA 1
ATOM 2378 C C . PRO A 1 295 ? 1.206 -10.940 -23.033 1.00 88.56 295 PRO A C 1
ATOM 2380 O O . PRO A 1 295 ? 0.848 -11.883 -23.736 1.00 88.56 295 PRO A O 1
ATOM 2383 N N . ASP A 1 296 ? 0.465 -9.843 -22.886 1.00 86.31 296 ASP A N 1
ATOM 2384 C CA . ASP A 1 296 ? -0.869 -9.664 -23.485 1.00 86.31 296 ASP A CA 1
ATOM 2385 C C . ASP A 1 296 ? -0.844 -9.424 -24.999 1.00 86.31 296 ASP A C 1
ATOM 2387 O O . ASP A 1 296 ? -1.831 -9.649 -25.699 1.00 86.31 296 ASP A O 1
ATOM 2391 N N . ASN A 1 297 ? 0.266 -8.908 -25.533 1.00 86.88 297 ASN A N 1
ATOM 2392 C CA . ASN A 1 297 ? 0.392 -8.566 -26.943 1.00 86.88 297 ASN A CA 1
ATOM 2393 C C . ASN A 1 297 ? 1.858 -8.609 -27.410 1.00 86.88 297 ASN A C 1
ATOM 2395 O O . ASN A 1 297 ? 2.784 -8.902 -26.656 1.00 86.88 297 ASN A O 1
ATOM 2399 N N . ARG A 1 298 ? 2.087 -8.312 -28.698 1.00 88.69 298 ARG A N 1
ATOM 2400 C CA . ARG A 1 298 ? 3.438 -8.336 -29.293 1.00 88.69 298 ARG A CA 1
ATOM 2401 C C . ARG A 1 298 ? 4.399 -7.342 -28.630 1.00 88.69 298 ARG A C 1
ATOM 2403 O O . ARG A 1 298 ? 5.595 -7.601 -28.626 1.00 88.69 298 ARG A O 1
ATOM 2410 N N . GLN A 1 299 ? 3.897 -6.226 -28.099 1.00 90.31 299 GLN A N 1
ATOM 2411 C CA . GLN A 1 299 ? 4.714 -5.210 -27.438 1.00 90.31 299 GLN A CA 1
ATOM 2412 C C . GLN A 1 299 ? 5.207 -5.695 -26.077 1.00 90.31 299 GLN A C 1
ATOM 2414 O O . GLN A 1 299 ? 6.412 -5.689 -25.842 1.00 90.31 299 GLN A O 1
ATOM 2419 N N . THR A 1 300 ? 4.303 -6.170 -25.219 1.00 91.44 300 THR A N 1
ATOM 2420 C CA . THR A 1 300 ? 4.667 -6.702 -23.897 1.00 91.44 300 THR A CA 1
ATOM 2421 C C . THR A 1 300 ? 5.548 -7.940 -24.019 1.00 91.44 300 THR A C 1
ATOM 2423 O O . THR A 1 300 ? 6.520 -8.070 -23.279 1.00 91.44 300 THR A O 1
ATOM 2426 N N . TRP A 1 301 ? 5.308 -8.785 -25.030 1.00 93.00 301 TRP A N 1
ATOM 2427 C CA . TRP A 1 301 ? 6.205 -9.893 -25.366 1.00 93.00 301 TRP A CA 1
ATOM 2428 C C . TRP A 1 301 ? 7.614 -9.406 -25.725 1.00 93.00 301 TRP A C 1
ATOM 2430 O O . TRP A 1 301 ? 8.598 -9.911 -25.188 1.00 93.00 301 TRP A O 1
ATOM 2440 N N . ALA A 1 302 ? 7.732 -8.414 -26.613 1.00 93.94 302 ALA A N 1
ATOM 2441 C CA . ALA A 1 302 ? 9.027 -7.888 -27.044 1.00 93.94 302 ALA A CA 1
ATOM 2442 C C . ALA A 1 302 ? 9.813 -7.246 -25.896 1.00 93.94 302 ALA A C 1
ATOM 2444 O O . ALA A 1 302 ? 11.022 -7.447 -25.797 1.00 93.94 302 ALA A O 1
ATOM 2445 N N . PHE A 1 303 ? 9.133 -6.501 -25.027 1.00 94.38 303 PHE A N 1
ATOM 2446 C CA . PHE A 1 303 ? 9.750 -5.902 -23.848 1.00 94.38 303 PHE A CA 1
ATOM 2447 C C . PHE A 1 303 ? 10.205 -6.958 -22.838 1.00 94.38 303 PHE A C 1
ATOM 2449 O O . PHE A 1 303 ? 11.309 -6.850 -22.317 1.00 94.38 303 PHE A O 1
ATOM 2456 N N . GLN A 1 304 ? 9.426 -8.025 -22.636 1.00 93.62 304 GLN A N 1
ATOM 2457 C CA . GLN A 1 304 ? 9.829 -9.165 -21.805 1.00 93.62 304 GLN A CA 1
ATOM 2458 C C . GLN A 1 304 ? 11.063 -9.900 -22.354 1.00 93.62 304 GLN A C 1
ATOM 2460 O O . GLN A 1 304 ? 11.866 -10.419 -21.584 1.00 93.62 304 GLN A O 1
ATOM 2465 N N . HIS A 1 305 ? 11.229 -9.938 -23.679 1.00 93.56 305 HIS A N 1
ATOM 2466 C CA . HIS A 1 305 ? 12.362 -10.589 -24.351 1.00 93.56 305 HIS A CA 1
ATOM 2467 C C . HIS A 1 305 ? 13.525 -9.629 -24.642 1.00 93.56 305 HIS A C 1
ATOM 2469 O O . HIS A 1 305 ? 14.465 -9.998 -25.345 1.00 93.56 305 HIS A O 1
ATOM 2475 N N . THR A 1 306 ? 13.473 -8.409 -24.104 1.00 95.56 306 THR A N 1
ATOM 2476 C CA . THR A 1 306 ? 14.560 -7.434 -24.178 1.00 95.56 306 THR A CA 1
ATOM 2477 C C . THR A 1 306 ? 15.148 -7.239 -22.787 1.00 95.56 306 THR A C 1
ATOM 2479 O O . THR A 1 306 ? 14.485 -6.748 -21.874 1.00 95.56 306 THR A O 1
ATOM 2482 N N . GLU A 1 307 ? 16.415 -7.606 -22.618 1.00 95.81 307 GLU A N 1
ATOM 2483 C CA . GLU A 1 307 ? 17.136 -7.354 -21.373 1.00 95.81 307 GLU A CA 1
ATOM 2484 C C . GLU A 1 307 ? 17.667 -5.919 -21.386 1.00 95.81 307 GLU A C 1
ATOM 2486 O O . GLU A 1 307 ? 18.651 -5.608 -22.060 1.00 95.81 307 GLU A O 1
ATOM 2491 N N . TYR A 1 308 ? 16.986 -5.028 -20.668 1.00 97.12 308 TYR A N 1
ATOM 2492 C CA . TYR A 1 308 ? 17.414 -3.642 -20.512 1.00 97.12 308 TYR A CA 1
ATOM 2493 C C . TYR A 1 308 ? 18.483 -3.536 -19.430 1.00 97.12 308 TYR A C 1
ATOM 2495 O O . TYR A 1 308 ? 18.347 -4.106 -18.347 1.00 97.12 308 TYR A O 1
ATOM 2503 N N . ILE A 1 309 ? 19.539 -2.780 -19.716 1.00 96.69 309 ILE A N 1
ATOM 2504 C CA . ILE A 1 309 ? 20.712 -2.671 -18.848 1.00 96.69 309 ILE A CA 1
ATOM 2505 C C . ILE A 1 309 ? 21.095 -1.208 -18.634 1.00 96.69 309 ILE A C 1
ATOM 2507 O O . ILE A 1 309 ? 20.744 -0.325 -19.415 1.00 96.69 309 ILE A O 1
ATOM 2511 N N . LEU A 1 310 ? 21.864 -0.953 -17.578 1.00 96.12 310 LEU A N 1
ATOM 2512 C CA . LEU A 1 310 ? 22.650 0.275 -17.507 1.00 96.12 310 LEU A CA 1
ATOM 2513 C C . LEU A 1 310 ? 23.838 0.165 -18.474 1.00 96.12 310 LEU A C 1
ATOM 2515 O O . LEU A 1 310 ? 24.308 -0.951 -18.720 1.00 96.12 310 LEU A O 1
ATOM 2519 N N . PRO A 1 311 ? 24.357 1.290 -18.995 1.00 92.94 311 PRO A N 1
ATOM 2520 C CA . PRO A 1 311 ? 25.553 1.259 -19.822 1.00 92.94 311 PRO A CA 1
ATOM 2521 C C . PRO A 1 311 ? 26.711 0.537 -19.121 1.00 92.94 311 PRO A C 1
ATOM 2523 O O . PRO A 1 311 ? 26.954 0.791 -17.935 1.00 92.94 311 PRO A O 1
ATOM 2526 N N . PRO A 1 312 ? 27.444 -0.342 -19.830 1.00 93.69 312 PRO A N 1
ATOM 2527 C CA . PRO A 1 312 ? 28.564 -1.067 -19.248 1.00 93.69 312 PRO A CA 1
ATOM 2528 C C . PRO A 1 312 ? 29.644 -0.127 -18.704 1.00 93.69 312 PRO A C 1
ATOM 2530 O O . PRO A 1 312 ? 29.955 0.905 -19.303 1.00 93.69 312 PRO A O 1
ATOM 2533 N N . GLU A 1 313 ? 30.282 -0.516 -17.598 1.00 93.06 313 GLU A N 1
ATOM 2534 C CA . GLU A 1 313 ? 31.414 0.232 -17.049 1.00 93.06 313 GLU A CA 1
ATOM 2535 C C . GLU A 1 313 ? 32.558 0.318 -18.074 1.00 93.06 313 GLU A C 1
ATOM 2537 O O . GLU A 1 313 ? 32.992 -0.688 -18.635 1.00 93.06 313 GLU A O 1
ATOM 2542 N N . GLY A 1 314 ? 33.047 1.535 -18.331 1.00 91.12 314 GLY A N 1
ATOM 2543 C CA . GLY A 1 314 ? 34.085 1.790 -19.336 1.00 91.12 314 GLY A CA 1
ATOM 2544 C C . GLY A 1 314 ? 33.601 1.745 -20.791 1.00 91.12 314 GLY A C 1
ATOM 2545 O O . GLY A 1 314 ? 34.425 1.904 -21.691 1.00 91.12 314 GLY A O 1
ATOM 2546 N N . GLY A 1 315 ? 32.300 1.543 -21.017 1.00 93.38 315 GLY A N 1
ATOM 2547 C CA . GLY A 1 315 ? 31.662 1.664 -22.322 1.00 93.38 315 GLY A CA 1
ATOM 2548 C C . GLY A 1 315 ? 31.339 3.109 -22.710 1.00 93.38 315 GLY A C 1
ATOM 2549 O O . GLY A 1 315 ? 31.699 4.076 -22.036 1.00 93.38 315 GLY A O 1
ATOM 2550 N N . VAL A 1 316 ? 30.643 3.243 -23.831 1.00 95.94 316 VAL A N 1
ATOM 2551 C CA . VAL A 1 316 ? 30.112 4.498 -24.361 1.00 95.94 316 VAL A CA 1
ATOM 2552 C C . VAL A 1 316 ? 28.919 4.931 -23.515 1.00 95.94 316 VAL A C 1
ATOM 2554 O O . VAL A 1 316 ? 27.957 4.179 -23.371 1.00 95.94 316 VAL A O 1
ATOM 2557 N N . ASP A 1 317 ? 28.970 6.142 -22.963 1.00 94.94 317 ASP A N 1
ATOM 2558 C CA . ASP A 1 317 ? 27.834 6.731 -22.251 1.00 94.94 317 ASP A CA 1
ATOM 2559 C C . ASP A 1 317 ? 26.728 7.209 -23.210 1.00 94.94 317 ASP A C 1
ATOM 2561 O O . ASP A 1 317 ? 26.905 7.259 -24.431 1.00 94.94 317 ASP A O 1
ATOM 2565 N N . GLN A 1 318 ? 25.567 7.562 -22.653 1.00 93.81 318 GLN A N 1
ATOM 2566 C CA . GLN A 1 318 ? 24.406 7.981 -23.438 1.00 93.81 318 GLN A CA 1
ATOM 2567 C C . GLN A 1 318 ? 24.718 9.180 -24.348 1.00 93.81 318 GLN A C 1
ATOM 2569 O O . GLN A 1 318 ? 24.406 9.143 -25.536 1.00 93.81 318 GLN A O 1
ATOM 2574 N N . SER A 1 319 ? 25.356 10.230 -23.822 1.00 94.62 319 SER A N 1
ATOM 2575 C CA . SER A 1 319 ? 25.664 11.436 -24.601 1.00 94.62 319 SER A CA 1
ATOM 2576 C C . SER A 1 319 ? 26.599 11.124 -25.768 1.00 94.62 319 SER A C 1
ATOM 2578 O O . SER A 1 319 ? 26.415 11.629 -26.875 1.00 94.62 319 SER A O 1
ATOM 2580 N N . LYS A 1 320 ? 27.576 10.238 -25.562 1.00 96.44 320 LYS A N 1
ATOM 2581 C CA . LYS A 1 320 ? 28.468 9.795 -26.627 1.00 96.44 320 LYS A CA 1
ATOM 2582 C C . LYS A 1 320 ? 27.750 8.919 -27.655 1.00 96.44 320 LYS A C 1
ATOM 2584 O O . LYS A 1 320 ? 28.037 9.051 -28.845 1.00 96.44 320 LYS A O 1
ATOM 2589 N N . ALA A 1 321 ? 26.812 8.070 -27.237 1.00 97.00 321 ALA A N 1
ATOM 2590 C CA . ALA A 1 321 ? 25.973 7.300 -28.154 1.00 97.00 321 ALA A CA 1
ATOM 2591 C C . ALA A 1 321 ? 25.093 8.215 -29.025 1.00 97.00 321 ALA A C 1
ATOM 2593 O O . ALA A 1 321 ? 24.991 7.997 -30.232 1.00 97.00 321 ALA A O 1
ATOM 2594 N N . GLU A 1 322 ? 24.526 9.280 -28.451 1.00 96.94 322 GLU A N 1
ATOM 2595 C CA . GLU A 1 322 ? 23.777 10.306 -29.188 1.00 96.94 322 GLU A CA 1
ATOM 2596 C C . GLU A 1 322 ? 24.658 11.016 -30.227 1.00 96.94 322 GLU A C 1
ATOM 2598 O O . GLU A 1 322 ? 24.257 11.149 -31.384 1.00 96.94 322 GLU A O 1
ATOM 2603 N N . GLU A 1 323 ? 25.882 11.413 -29.862 1.00 97.50 323 GLU A N 1
ATOM 2604 C CA . GLU A 1 323 ? 26.842 12.003 -30.807 1.00 97.50 323 GLU A CA 1
ATOM 2605 C C . GLU A 1 323 ? 27.174 11.055 -31.966 1.00 97.50 323 GLU A C 1
ATOM 2607 O O . GLU A 1 323 ? 27.204 11.477 -33.123 1.00 97.50 323 GLU A O 1
ATOM 2612 N N . VAL A 1 324 ? 27.423 9.775 -31.665 1.00 97.94 324 VAL A N 1
ATOM 2613 C CA . VAL A 1 324 ? 27.707 8.751 -32.680 1.00 97.94 324 VAL A CA 1
ATOM 2614 C C . VAL A 1 324 ? 26.501 8.558 -33.599 1.00 97.94 324 VAL A C 1
ATOM 2616 O O . VAL A 1 324 ? 26.675 8.502 -34.814 1.00 97.94 324 VAL A O 1
ATOM 2619 N N . ALA A 1 325 ? 25.285 8.515 -33.053 1.00 97.56 325 ALA A N 1
ATOM 2620 C CA . ALA A 1 325 ? 24.064 8.386 -33.842 1.00 97.56 325 ALA A CA 1
ATOM 2621 C C . ALA A 1 325 ? 23.849 9.582 -34.780 1.00 97.56 325 ALA A C 1
ATOM 2623 O O . ALA A 1 325 ? 23.541 9.399 -35.956 1.00 97.56 325 ALA A O 1
ATOM 2624 N N . LEU A 1 326 ? 24.048 10.808 -34.286 1.00 97.56 326 LEU A N 1
ATOM 2625 C CA . LEU A 1 326 ? 23.936 12.022 -35.096 1.00 97.56 326 LEU A CA 1
ATOM 2626 C C . LEU A 1 326 ? 24.985 12.055 -36.213 1.00 97.56 326 LEU A C 1
ATOM 2628 O O . LEU A 1 326 ? 24.652 12.378 -37.352 1.00 97.56 326 LEU A O 1
ATOM 2632 N N . ALA A 1 327 ? 26.224 11.662 -35.908 1.00 97.12 327 ALA A N 1
ATOM 2633 C CA . ALA A 1 327 ? 27.292 11.555 -36.898 1.00 97.12 327 ALA A CA 1
ATOM 2634 C C . ALA A 1 327 ? 27.045 10.440 -37.929 1.00 97.12 327 ALA A C 1
ATOM 2636 O O . ALA A 1 327 ? 27.485 10.563 -39.066 1.00 97.12 327 ALA A O 1
ATOM 2637 N N . ALA A 1 328 ? 26.354 9.361 -37.550 1.00 96.56 328 ALA A N 1
ATOM 2638 C CA . ALA A 1 328 ? 25.991 8.279 -38.463 1.00 96.56 328 ALA A CA 1
ATOM 2639 C C . ALA A 1 328 ? 24.888 8.694 -39.447 1.00 96.56 328 ALA A C 1
ATOM 2641 O O . ALA A 1 328 ? 24.925 8.312 -40.616 1.00 96.56 328 ALA A O 1
ATOM 2642 N N . VAL A 1 329 ? 23.916 9.489 -38.987 1.00 95.44 329 VAL A N 1
ATOM 2643 C CA . VAL A 1 329 ? 22.869 10.034 -39.862 1.00 95.44 329 VAL A CA 1
ATOM 2644 C C . VAL A 1 329 ? 23.422 11.112 -40.793 1.00 95.44 329 VAL A C 1
ATOM 2646 O O . VAL A 1 329 ? 23.060 11.114 -41.964 1.00 95.44 329 VAL A O 1
ATOM 2649 N N . ASP A 1 330 ? 24.299 11.990 -40.294 1.00 94.38 330 ASP A N 1
ATOM 2650 C CA . ASP A 1 330 ? 24.988 13.035 -41.074 1.00 94.38 330 ASP A CA 1
ATOM 2651 C C . ASP A 1 330 ? 24.036 13.923 -41.904 1.00 94.38 330 ASP A C 1
ATOM 2653 O O . ASP A 1 330 ? 24.272 14.238 -43.071 1.00 94.38 330 ASP A O 1
ATOM 2657 N N . LEU A 1 331 ? 22.912 14.316 -41.295 1.00 91.19 331 LEU A N 1
ATOM 2658 C CA . LEU A 1 331 ? 21.940 15.234 -41.890 1.00 91.19 331 LEU A CA 1
ATOM 2659 C C . LEU A 1 331 ? 21.755 16.468 -41.013 1.00 91.19 331 LEU A C 1
ATOM 2661 O O . LEU A 1 331 ? 21.501 16.359 -39.808 1.00 91.19 331 LEU A O 1
ATOM 2665 N N . ASP A 1 332 ? 21.785 17.641 -41.647 1.00 88.06 332 ASP A N 1
ATOM 2666 C CA . ASP A 1 332 ? 21.401 18.900 -41.015 1.00 88.06 332 ASP A CA 1
ATOM 2667 C C . ASP A 1 332 ? 19.990 18.801 -40.410 1.00 88.06 332 ASP A C 1
ATOM 2669 O O . ASP A 1 332 ? 19.120 18.090 -40.917 1.00 88.06 332 ASP A O 1
ATOM 2673 N N . TYR A 1 333 ? 19.755 19.548 -39.329 1.00 88.50 333 TYR A N 1
ATOM 2674 C CA . TYR A 1 333 ? 18.471 19.582 -38.612 1.00 88.50 333 TYR A CA 1
ATOM 2675 C C . TYR A 1 333 ? 18.038 18.242 -37.994 1.00 88.50 333 TYR A C 1
ATOM 2677 O O . TYR A 1 333 ? 16.851 18.030 -37.733 1.00 88.50 333 TYR A O 1
ATOM 2685 N N . THR A 1 334 ? 18.997 17.350 -37.737 1.00 92.06 334 THR A N 1
ATOM 2686 C CA . THR A 1 334 ? 18.764 16.100 -37.009 1.00 92.06 334 THR A CA 1
ATOM 2687 C C . THR A 1 334 ? 19.031 16.278 -35.518 1.00 92.06 334 THR A C 1
ATOM 2689 O O . THR A 1 334 ? 20.059 16.825 -35.122 1.00 92.06 334 THR A O 1
ATOM 2692 N N . THR A 1 335 ? 18.116 15.795 -34.682 1.00 91.88 335 THR A N 1
ATOM 2693 C CA . THR A 1 335 ? 18.249 15.785 -33.218 1.00 91.88 335 THR A CA 1
ATOM 2694 C C . THR A 1 335 ? 18.095 14.376 -32.667 1.00 91.88 335 THR A C 1
ATOM 2696 O O . THR A 1 335 ? 17.294 13.597 -33.187 1.00 91.88 335 THR A O 1
ATOM 2699 N N . ALA A 1 336 ? 18.816 14.061 -31.592 1.00 91.50 336 ALA A N 1
ATOM 2700 C CA . ALA A 1 336 ? 18.605 12.824 -30.852 1.00 91.50 336 ALA A CA 1
ATOM 2701 C C . ALA A 1 336 ? 17.250 12.855 -30.125 1.00 91.50 336 ALA A C 1
ATOM 2703 O O . ALA A 1 336 ? 16.765 13.908 -29.710 1.00 91.50 336 ALA A O 1
ATOM 2704 N N . GLY A 1 337 ? 16.621 11.689 -30.055 1.00 87.81 337 GLY A N 1
ATOM 2705 C CA . GLY A 1 337 ? 15.314 11.438 -29.475 1.00 87.81 337 GLY A CA 1
ATOM 2706 C C . GLY A 1 337 ? 15.422 10.546 -28.246 1.00 87.81 337 GLY A C 1
ATOM 2707 O O . GLY A 1 337 ? 16.109 10.881 -27.290 1.00 87.81 337 GLY A O 1
ATOM 2708 N N . SER A 1 338 ? 14.733 9.404 -28.270 1.00 88.12 338 SER A N 1
ATOM 2709 C CA . SER A 1 338 ? 14.859 8.406 -27.209 1.00 88.12 338 SER A CA 1
ATOM 2710 C C . SER A 1 338 ? 16.143 7.600 -27.347 1.00 88.12 338 SER A C 1
ATOM 2712 O O . SER A 1 338 ? 16.543 7.244 -28.460 1.00 88.12 338 SER A O 1
ATOM 2714 N N . VAL A 1 339 ? 16.719 7.245 -26.203 1.00 92.31 339 VAL A N 1
ATOM 2715 C CA . VAL A 1 339 ? 17.897 6.390 -26.106 1.00 92.31 339 VAL A CA 1
ATOM 2716 C C . VAL A 1 339 ? 17.636 5.300 -25.076 1.00 92.31 339 VAL A C 1
ATOM 2718 O O . VAL A 1 339 ? 17.171 5.593 -23.979 1.00 92.31 339 VAL A O 1
ATOM 2721 N N . VAL A 1 340 ? 17.926 4.045 -25.416 1.00 95.19 340 VAL A N 1
ATOM 2722 C CA . VAL A 1 340 ? 17.830 2.923 -24.473 1.00 95.19 340 VAL A CA 1
ATOM 2723 C C . VAL A 1 340 ? 19.021 1.982 -24.622 1.00 95.19 340 VAL A C 1
ATOM 2725 O O . VAL A 1 340 ? 19.490 1.751 -25.737 1.00 95.19 340 VAL A O 1
ATOM 2728 N N . CYS A 1 341 ? 19.527 1.463 -23.500 1.00 97.06 341 CYS A N 1
ATOM 2729 C CA . CYS A 1 341 ? 20.581 0.451 -23.484 1.00 97.06 341 CYS A CA 1
ATOM 2730 C C . CYS A 1 341 ? 19.986 -0.925 -23.173 1.00 97.06 341 CYS A C 1
ATOM 2732 O O . CYS A 1 341 ? 19.220 -1.083 -22.219 1.00 97.06 341 CYS A O 1
ATOM 2734 N N . CYS A 1 342 ? 20.311 -1.916 -23.995 1.00 97.25 342 CYS A N 1
ATOM 2735 C CA . CYS A 1 342 ? 19.817 -3.281 -23.853 1.00 97.25 342 CYS A CA 1
ATOM 2736 C C . CYS A 1 342 ? 20.806 -4.300 -24.427 1.00 97.25 342 CYS A C 1
ATOM 2738 O O . CYS A 1 342 ? 21.766 -3.938 -25.108 1.00 97.25 342 CYS A O 1
ATOM 2740 N N . MET A 1 343 ? 20.577 -5.577 -24.143 1.00 97.44 343 MET A N 1
ATOM 2741 C CA . MET A 1 343 ? 21.344 -6.680 -24.714 1.00 97.44 343 MET A CA 1
ATOM 2742 C C . MET A 1 343 ? 20.742 -7.137 -26.046 1.00 97.44 343 MET A C 1
ATOM 2744 O O . MET A 1 343 ? 19.539 -7.365 -26.162 1.00 97.44 343 MET A O 1
ATOM 2748 N N . ASP A 1 344 ? 21.604 -7.330 -27.039 1.00 96.19 344 ASP A N 1
ATOM 2749 C CA . ASP A 1 344 ? 21.330 -8.079 -28.263 1.00 96.19 344 ASP A CA 1
ATOM 2750 C C . ASP A 1 344 ? 22.185 -9.355 -28.250 1.00 96.19 344 ASP A C 1
ATOM 2752 O O . ASP A 1 344 ? 23.378 -9.336 -28.575 1.00 96.19 344 ASP A O 1
ATOM 2756 N N . GLY A 1 345 ? 21.595 -10.460 -27.781 1.00 92.06 345 GLY A N 1
ATOM 2757 C CA . GLY A 1 345 ? 22.352 -11.657 -27.412 1.00 92.06 345 GLY A CA 1
ATOM 2758 C C . GLY A 1 345 ? 23.348 -11.339 -26.294 1.00 92.06 345 GLY A C 1
ATOM 2759 O O . GLY A 1 345 ? 22.966 -10.793 -25.268 1.00 92.06 345 GLY A O 1
ATOM 2760 N N . ASP A 1 346 ? 24.632 -11.624 -26.513 1.00 94.00 346 ASP A N 1
ATOM 2761 C CA . ASP A 1 346 ? 25.704 -11.320 -25.551 1.00 94.00 346 ASP A CA 1
ATOM 2762 C C . ASP A 1 346 ? 26.308 -9.910 -25.732 1.00 94.00 346 ASP A C 1
ATOM 2764 O O . ASP A 1 346 ? 27.304 -9.571 -25.089 1.00 94.00 346 ASP A O 1
ATOM 2768 N N . THR A 1 347 ? 25.756 -9.087 -26.634 1.00 96.38 347 THR A N 1
ATOM 2769 C CA . THR A 1 347 ? 26.323 -7.771 -26.976 1.00 96.38 347 THR A CA 1
ATOM 2770 C C . THR A 1 347 ? 25.481 -6.640 -26.385 1.00 96.38 347 THR A C 1
ATOM 2772 O O . THR A 1 347 ? 24.323 -6.496 -26.779 1.00 96.38 347 THR A O 1
ATOM 2775 N N . PRO A 1 348 ? 26.034 -5.789 -25.503 1.00 97.81 348 PRO A N 1
ATOM 2776 C CA . PRO A 1 348 ? 25.329 -4.605 -25.034 1.00 97.81 348 PRO A CA 1
ATOM 2777 C C . PRO A 1 348 ? 25.271 -3.562 -26.155 1.00 97.81 348 PRO A C 1
ATOM 2779 O O . PRO A 1 348 ? 26.284 -3.244 -26.786 1.00 97.81 348 PRO A O 1
ATOM 2782 N N . ILE A 1 349 ? 24.088 -3.010 -26.403 1.00 98.12 349 ILE A N 1
ATOM 2783 C CA . ILE A 1 349 ? 23.859 -2.008 -27.440 1.00 98.12 349 ILE A CA 1
ATOM 2784 C C . ILE A 1 349 ? 23.126 -0.785 -26.907 1.00 98.12 349 ILE A C 1
ATOM 2786 O O . ILE A 1 349 ? 22.340 -0.853 -25.966 1.00 98.12 349 ILE A O 1
ATOM 2790 N N . TRP A 1 350 ? 23.354 0.338 -27.575 1.00 97.75 350 TRP A N 1
ATOM 2791 C CA . TRP A 1 350 ? 22.486 1.500 -27.539 1.00 97.75 350 TRP A CA 1
ATOM 2792 C C . TRP A 1 350 ? 21.532 1.473 -28.727 1.00 97.75 350 TRP A C 1
ATOM 2794 O O . TRP A 1 350 ? 21.955 1.349 -29.878 1.00 97.75 350 TRP A O 1
ATOM 2804 N N . LYS A 1 351 ? 20.246 1.660 -28.443 1.00 95.94 351 LYS A N 1
ATOM 2805 C CA . LYS A 1 351 ? 19.219 2.028 -29.414 1.00 95.94 351 LYS A CA 1
ATOM 2806 C C . LYS A 1 351 ? 19.025 3.529 -29.339 1.00 95.94 351 LYS A C 1
ATOM 2808 O O . LYS A 1 351 ? 18.568 4.035 -28.317 1.00 95.94 351 LYS A O 1
ATOM 2813 N N . VAL A 1 352 ? 19.363 4.230 -30.413 1.00 95.25 352 VAL A N 1
ATOM 2814 C CA . VAL A 1 352 ? 19.183 5.681 -30.507 1.00 95.25 352 VAL A CA 1
ATOM 2815 C C . VAL A 1 352 ? 18.182 5.987 -31.606 1.00 95.25 352 VAL A C 1
ATOM 2817 O O . VAL A 1 352 ? 18.346 5.560 -32.750 1.00 95.25 352 VAL A O 1
ATOM 2820 N N . VAL A 1 353 ? 17.144 6.738 -31.256 1.00 92.94 353 VAL A N 1
ATOM 2821 C CA . VAL A 1 353 ? 16.219 7.336 -32.217 1.00 92.94 353 VAL A CA 1
ATOM 2822 C C . VAL A 1 353 ? 16.712 8.734 -32.537 1.00 92.94 353 VAL A C 1
ATOM 2824 O O . VAL A 1 353 ? 17.033 9.491 -31.625 1.00 92.94 353 VAL A O 1
ATOM 2827 N N . THR A 1 354 ? 16.736 9.113 -33.808 1.00 93.06 354 THR A N 1
ATOM 2828 C CA . THR A 1 354 ? 16.941 10.507 -34.205 1.00 93.06 354 THR A CA 1
ATOM 2829 C C . THR A 1 354 ? 15.820 10.983 -35.115 1.00 93.06 354 THR A C 1
ATOM 2831 O O . THR A 1 354 ? 15.153 10.203 -35.799 1.00 93.06 354 THR A O 1
ATOM 2834 N N . TYR A 1 355 ? 15.598 12.290 -35.089 1.00 90.62 355 TYR A N 1
ATOM 2835 C CA . TYR A 1 355 ? 14.538 12.965 -35.816 1.00 90.62 355 TYR A CA 1
ATOM 2836 C C . TYR A 1 355 ? 15.150 14.030 -36.713 1.00 90.62 355 TYR A C 1
ATOM 2838 O O . TYR A 1 355 ? 15.809 14.936 -36.208 1.00 90.62 355 TYR A O 1
ATOM 2846 N N . THR A 1 356 ? 14.910 13.944 -38.019 1.00 89.94 356 THR A N 1
ATOM 2847 C CA . THR A 1 356 ? 15.296 14.981 -38.984 1.00 89.94 356 THR A CA 1
ATOM 2848 C C . THR A 1 356 ? 14.071 15.826 -39.321 1.00 89.94 356 THR A C 1
ATOM 2850 O O . THR A 1 356 ? 13.024 15.284 -39.685 1.00 89.94 356 THR A O 1
ATOM 2853 N N . MET A 1 357 ? 14.190 17.149 -39.190 1.00 86.94 357 MET A N 1
ATOM 2854 C CA . MET A 1 357 ? 13.112 18.098 -39.487 1.00 86.94 357 MET A CA 1
ATOM 2855 C C . MET A 1 357 ? 13.633 19.245 -40.350 1.00 86.94 357 MET A C 1
ATOM 2857 O O . MET A 1 357 ? 14.260 20.178 -39.847 1.00 86.94 357 MET A O 1
ATOM 2861 N N . TYR A 1 358 ? 13.361 19.189 -41.652 1.00 82.88 358 TYR A N 1
ATOM 2862 C CA . TYR A 1 358 ? 13.774 20.246 -42.570 1.00 82.88 358 TYR A CA 1
ATOM 2863 C C . TYR A 1 358 ? 13.007 21.560 -42.327 1.00 82.88 358 TYR A C 1
ATOM 2865 O O . TYR A 1 358 ? 11.888 21.538 -41.805 1.00 82.88 358 TYR A O 1
ATOM 2873 N N . PRO A 1 359 ? 13.575 22.725 -42.700 1.00 82.75 359 PRO A N 1
ATOM 2874 C CA . PRO A 1 359 ? 12.934 24.026 -42.504 1.00 82.75 359 PRO A CA 1
ATOM 2875 C C . PRO A 1 359 ? 11.513 24.136 -43.072 1.00 82.75 359 PRO A C 1
ATOM 2877 O O . PRO A 1 359 ? 10.666 24.805 -42.482 1.00 82.75 359 PRO A O 1
ATOM 2880 N N . GLU A 1 360 ? 11.243 23.476 -44.196 1.00 81.06 360 GLU A N 1
ATOM 2881 C CA . GLU A 1 360 ? 9.927 23.389 -44.835 1.00 81.06 360 GLU A CA 1
ATOM 2882 C C . GLU A 1 360 ? 8.872 22.642 -44.006 1.00 81.06 360 GLU A C 1
ATOM 2884 O O . GLU A 1 360 ? 7.681 22.909 -44.163 1.00 81.06 360 GLU A O 1
ATOM 2889 N N . ASP A 1 361 ? 9.300 21.769 -43.093 1.00 75.50 361 ASP A N 1
ATOM 2890 C CA . ASP A 1 361 ? 8.426 20.973 -42.232 1.00 75.50 361 ASP A CA 1
ATOM 2891 C C . ASP A 1 361 ? 8.180 21.646 -40.868 1.00 75.50 361 ASP A C 1
ATOM 2893 O O . ASP A 1 361 ? 7.358 21.174 -40.072 1.00 75.50 361 ASP A O 1
ATOM 2897 N N . ILE A 1 362 ? 8.832 22.784 -40.590 1.00 70.06 362 ILE A N 1
ATOM 2898 C CA . ILE A 1 362 ? 8.650 23.543 -39.346 1.00 70.06 362 ILE A CA 1
ATOM 2899 C C . ILE A 1 362 ? 7.196 24.036 -39.249 1.00 70.06 362 ILE A C 1
ATOM 2901 O O . ILE A 1 362 ? 6.736 24.865 -40.032 1.00 70.06 362 ILE A O 1
ATOM 2905 N N . GLY A 1 363 ? 6.473 23.542 -38.238 1.00 64.94 363 GLY A N 1
ATOM 2906 C CA . GLY A 1 363 ? 5.059 23.858 -37.986 1.00 64.94 363 GLY A CA 1
ATOM 2907 C C . GLY A 1 363 ? 4.062 22.799 -38.472 1.00 64.94 363 GLY A C 1
ATOM 2908 O O . GLY A 1 363 ? 2.878 22.912 -38.162 1.00 64.94 363 GLY A O 1
ATOM 2909 N N . SER A 1 364 ? 4.523 21.754 -39.169 1.00 70.00 364 SER A N 1
ATOM 2910 C CA . SER A 1 364 ? 3.691 20.619 -39.613 1.00 70.00 364 SER A CA 1
ATOM 2911 C C . SER A 1 364 ? 3.374 19.603 -38.504 1.00 70.00 364 SER A C 1
ATOM 2913 O O . SER A 1 364 ? 2.473 18.782 -38.661 1.00 70.00 364 SER A O 1
ATOM 2915 N N . ALA A 1 365 ? 4.110 19.655 -37.385 1.00 63.53 365 ALA A N 1
ATOM 2916 C CA . ALA A 1 365 ? 4.130 18.633 -36.331 1.00 63.53 365 ALA A CA 1
ATOM 2917 C C . ALA A 1 365 ? 4.518 17.219 -36.823 1.00 63.53 365 ALA A C 1
ATOM 2919 O O . ALA A 1 365 ? 4.270 16.232 -36.129 1.00 63.53 365 ALA A O 1
ATOM 2920 N N . THR A 1 366 ? 5.146 17.114 -37.998 1.00 70.31 366 THR A N 1
ATOM 2921 C CA . THR A 1 366 ? 5.640 15.859 -38.577 1.00 70.31 366 THR A CA 1
ATOM 2922 C C . THR A 1 366 ? 7.133 15.947 -38.871 1.00 70.31 366 THR A C 1
ATOM 2924 O O . THR A 1 366 ? 7.616 16.978 -39.329 1.00 70.31 366 THR A O 1
ATOM 2927 N N . TYR A 1 367 ? 7.858 14.861 -38.608 1.00 79.06 367 TYR A N 1
ATOM 2928 C CA . TYR A 1 367 ? 9.277 14.743 -38.945 1.00 79.06 367 TYR A CA 1
ATOM 2929 C C . TYR A 1 367 ? 9.455 14.340 -40.411 1.00 79.06 367 TYR A C 1
ATOM 2931 O O . TYR A 1 367 ? 8.662 13.561 -40.939 1.00 79.06 367 TYR A O 1
ATOM 2939 N N . SER A 1 368 ? 10.515 14.825 -41.053 1.00 81.75 368 SER A N 1
ATOM 2940 C CA . SER A 1 368 ? 10.858 14.470 -42.435 1.00 81.75 368 SER A CA 1
ATOM 2941 C C . SER A 1 368 ? 11.370 13.029 -42.517 1.00 81.75 368 SER A C 1
ATOM 2943 O O . SER A 1 368 ? 11.032 12.296 -43.446 1.00 81.75 368 SER A O 1
ATOM 2945 N N . ALA A 1 369 ? 12.148 12.615 -41.511 1.00 85.62 369 ALA A N 1
ATOM 2946 C CA . ALA A 1 369 ? 12.647 11.255 -41.343 1.00 85.62 369 ALA A CA 1
ATOM 2947 C C . ALA A 1 369 ? 12.849 10.923 -39.857 1.00 85.62 369 ALA A C 1
ATOM 2949 O O . ALA A 1 369 ? 13.172 11.796 -39.045 1.00 85.62 369 ALA A O 1
ATOM 2950 N N . ILE A 1 370 ? 12.672 9.648 -39.515 1.00 89.06 370 ILE A N 1
ATOM 2951 C CA . ILE A 1 370 ? 13.030 9.076 -38.216 1.00 89.06 370 ILE A CA 1
ATOM 2952 C C . ILE A 1 370 ? 14.089 8.010 -38.473 1.00 89.06 370 ILE A C 1
ATOM 2954 O O . ILE A 1 370 ? 13.855 7.093 -39.260 1.00 89.06 370 ILE A O 1
ATOM 2958 N N . TRP A 1 371 ? 15.231 8.098 -37.802 1.00 92.25 371 TRP A N 1
ATOM 2959 C CA . TRP A 1 371 ? 16.294 7.104 -37.923 1.00 92.25 371 TRP A CA 1
ATOM 2960 C C . TRP A 1 371 ? 16.427 6.312 -36.636 1.00 92.25 371 TRP A C 1
ATOM 2962 O O . TRP A 1 371 ? 16.382 6.878 -35.547 1.00 92.25 371 TRP A O 1
ATOM 2972 N N . LEU A 1 372 ? 16.618 5.001 -36.768 1.00 93.44 372 LEU A N 1
ATOM 2973 C CA . LEU A 1 372 ? 16.944 4.109 -35.660 1.00 93.44 372 LEU A CA 1
ATOM 2974 C C . LEU A 1 372 ? 18.355 3.581 -35.856 1.00 93.44 372 LEU A C 1
ATOM 2976 O O . LEU A 1 372 ? 18.647 2.994 -36.900 1.00 93.44 372 LEU A O 1
ATOM 2980 N N . ILE A 1 373 ? 19.204 3.779 -34.854 1.00 96.31 373 ILE A N 1
ATOM 2981 C CA . ILE A 1 373 ? 20.609 3.394 -34.881 1.00 96.31 373 ILE A CA 1
ATOM 2982 C C . ILE A 1 373 ? 20.855 2.384 -33.757 1.00 96.31 373 ILE A C 1
ATOM 2984 O O . ILE A 1 373 ? 20.441 2.604 -32.619 1.00 96.31 373 ILE A O 1
ATOM 2988 N N . GLU A 1 374 ? 21.518 1.276 -34.091 1.00 97.56 374 GLU A N 1
ATOM 2989 C CA . GLU A 1 374 ? 22.089 0.330 -33.129 1.00 97.56 374 GLU A CA 1
ATOM 2990 C C . GLU A 1 374 ? 23.593 0.561 -33.039 1.00 97.56 374 GLU A C 1
ATOM 2992 O O . GLU A 1 374 ? 24.297 0.487 -34.048 1.00 97.56 374 GLU A O 1
ATOM 2997 N N . ILE A 1 375 ? 24.082 0.851 -31.837 1.00 98.31 375 ILE A N 1
ATOM 2998 C CA . ILE A 1 375 ? 25.490 1.148 -31.561 1.00 98.31 375 ILE A CA 1
ATOM 2999 C C . ILE A 1 375 ? 25.979 0.153 -30.517 1.00 98.31 375 ILE A C 1
ATOM 3001 O O . ILE A 1 375 ? 25.304 -0.069 -29.518 1.00 98.31 375 ILE A O 1
ATOM 3005 N N . ASP A 1 376 ? 27.145 -0.444 -30.721 1.00 98.00 376 ASP A N 1
ATOM 3006 C CA . ASP A 1 376 ? 27.798 -1.265 -29.704 1.00 98.00 376 ASP A CA 1
ATOM 3007 C C . ASP A 1 376 ? 28.151 -0.401 -28.480 1.00 98.00 376 ASP A C 1
ATOM 3009 O O . ASP A 1 376 ? 28.886 0.585 -28.588 1.00 98.00 376 ASP A O 1
ATOM 3013 N N . ALA A 1 377 ? 27.613 -0.747 -27.309 1.00 97.62 377 ALA A N 1
ATOM 3014 C CA . ALA A 1 377 ? 27.741 0.080 -26.113 1.00 97.62 377 ALA A CA 1
ATOM 3015 C C . ALA A 1 377 ? 29.142 0.030 -25.485 1.00 97.62 377 ALA A C 1
ATOM 3017 O O . ALA A 1 377 ? 29.452 0.867 -24.643 1.00 97.62 377 ALA A O 1
ATOM 3018 N N . LEU A 1 378 ? 30.008 -0.908 -25.880 1.00 97.19 378 LEU A N 1
ATOM 3019 C CA . LEU A 1 378 ? 31.388 -0.978 -25.394 1.00 97.19 378 LEU A CA 1
ATOM 3020 C C . LEU A 1 378 ? 32.343 -0.180 -26.283 1.00 97.19 378 LEU A C 1
ATOM 3022 O O . LEU A 1 378 ? 33.250 0.481 -25.785 1.00 97.19 378 LEU A O 1
ATOM 3026 N N . THR A 1 379 ? 32.154 -0.251 -27.597 1.00 96.94 379 THR A N 1
ATOM 3027 C CA . THR A 1 379 ? 33.108 0.269 -28.587 1.00 96.94 379 THR A CA 1
ATOM 3028 C C . THR A 1 379 ? 32.655 1.564 -29.255 1.00 96.94 379 THR A C 1
ATOM 3030 O O . THR A 1 379 ? 33.496 2.328 -29.731 1.00 96.94 379 THR A O 1
ATOM 3033 N N . GLY A 1 380 ? 31.346 1.826 -29.301 1.00 96.88 380 GLY A N 1
ATOM 3034 C CA . GLY A 1 380 ? 30.760 2.932 -30.057 1.00 96.88 380 GLY A CA 1
ATOM 3035 C C . GLY A 1 380 ? 30.646 2.676 -31.559 1.00 96.88 380 GLY A C 1
ATOM 3036 O O . GLY A 1 380 ? 30.371 3.611 -32.309 1.00 96.88 380 GLY A O 1
ATOM 3037 N N . GLU A 1 381 ? 30.876 1.446 -32.024 1.00 97.69 381 GLU A N 1
ATOM 3038 C CA . GLU A 1 381 ? 30.708 1.087 -33.431 1.00 97.69 381 GLU A CA 1
ATOM 3039 C C . GLU A 1 381 ? 29.220 1.042 -33.811 1.00 97.69 381 GLU A C 1
ATOM 3041 O O . GLU A 1 381 ? 28.405 0.424 -33.126 1.00 97.69 381 GLU A O 1
ATOM 3046 N N . VAL A 1 382 ? 28.856 1.678 -34.928 1.00 97.88 382 VAL A N 1
ATOM 3047 C CA . VAL A 1 382 ? 27.497 1.593 -35.481 1.00 97.88 382 VAL A CA 1
ATOM 3048 C C . VAL A 1 382 ? 27.298 0.205 -36.082 1.00 97.88 382 VAL A C 1
ATOM 3050 O O . VAL A 1 382 ? 27.894 -0.132 -37.104 1.00 97.88 382 VAL A O 1
ATOM 3053 N N . ARG A 1 383 ? 26.428 -0.593 -35.463 1.00 96.06 383 ARG A N 1
ATOM 3054 C CA . ARG A 1 383 ? 26.081 -1.953 -35.900 1.00 96.06 383 ARG A CA 1
ATOM 3055 C C . ARG A 1 383 ? 25.012 -1.953 -36.990 1.00 96.06 383 ARG A C 1
ATOM 3057 O O . ARG A 1 383 ? 24.988 -2.847 -37.834 1.00 96.06 383 ARG A O 1
ATOM 3064 N N . GLY A 1 384 ? 24.160 -0.931 -37.017 1.00 94.38 384 GLY A N 1
ATOM 3065 C CA . GLY A 1 384 ? 23.289 -0.671 -38.155 1.00 94.38 384 GLY A CA 1
ATOM 3066 C C . GLY A 1 384 ? 22.433 0.577 -37.995 1.00 94.38 384 GLY A C 1
ATOM 3067 O O . GLY A 1 384 ? 22.362 1.181 -36.925 1.00 94.38 384 GLY A O 1
ATOM 3068 N N . GLN A 1 385 ? 21.756 0.943 -39.083 1.00 94.25 385 GLN A N 1
ATOM 3069 C CA . GLN A 1 385 ? 20.908 2.129 -39.182 1.00 94.25 385 GLN A CA 1
ATOM 3070 C C . GLN A 1 385 ? 19.717 1.847 -40.106 1.00 94.25 385 GLN A C 1
ATOM 3072 O O . GLN A 1 385 ? 19.886 1.247 -41.170 1.00 94.25 385 GLN A O 1
ATOM 3077 N N . ARG A 1 386 ? 18.511 2.274 -39.714 1.00 91.88 386 ARG A N 1
ATOM 3078 C CA . ARG A 1 386 ? 17.277 2.135 -40.509 1.00 91.88 386 ARG A CA 1
ATOM 3079 C C . ARG A 1 386 ? 16.504 3.456 -40.542 1.00 91.88 386 ARG A C 1
ATOM 3081 O O . ARG A 1 386 ? 16.348 4.096 -39.506 1.00 91.88 386 ARG A O 1
ATOM 3088 N N . GLU A 1 387 ? 16.020 3.838 -41.722 1.00 89.88 387 GLU A N 1
ATOM 3089 C CA . GLU A 1 387 ? 15.175 5.020 -41.947 1.00 89.88 387 GLU A CA 1
ATOM 3090 C C . GLU A 1 387 ? 13.690 4.638 -41.921 1.00 89.88 387 GLU A C 1
ATOM 3092 O O . GLU A 1 387 ? 13.292 3.627 -42.504 1.00 89.88 387 GLU A O 1
ATOM 3097 N N . TYR A 1 388 ? 12.867 5.475 -41.295 1.00 83.75 388 TYR A N 1
ATOM 3098 C CA . TYR A 1 388 ? 11.416 5.347 -41.246 1.00 83.75 388 TYR A CA 1
ATOM 3099 C C . TYR A 1 388 ? 10.752 6.672 -41.617 1.00 83.75 388 TYR A C 1
ATOM 3101 O O . TYR A 1 388 ? 11.206 7.751 -41.223 1.00 83.75 388 TYR A O 1
ATOM 3109 N N . LYS A 1 389 ? 9.630 6.592 -42.338 1.00 74.25 389 LYS A N 1
ATOM 3110 C CA . LYS A 1 389 ? 8.813 7.763 -42.665 1.00 74.25 389 LYS A CA 1
ATOM 3111 C C . LYS A 1 389 ? 7.870 8.099 -41.516 1.00 74.25 389 LYS A C 1
ATOM 3113 O O . LYS A 1 389 ? 7.296 7.215 -40.878 1.00 74.25 389 LYS A O 1
ATOM 3118 N N . ALA A 1 390 ? 7.660 9.391 -41.275 1.00 66.12 390 ALA A N 1
ATOM 3119 C CA . ALA A 1 390 ? 6.658 9.828 -40.315 1.00 66.12 390 ALA A CA 1
ATOM 3120 C C . ALA A 1 390 ? 5.253 9.384 -40.760 1.00 66.12 390 ALA A C 1
ATOM 3122 O O . ALA A 1 390 ? 4.826 9.660 -41.878 1.00 66.12 390 ALA A O 1
ATOM 3123 N N . GLY A 1 391 ? 4.536 8.698 -39.867 1.00 60.91 391 GLY A N 1
ATOM 3124 C CA . GLY A 1 391 ? 3.201 8.148 -40.133 1.00 60.91 391 GLY A CA 1
ATOM 3125 C C . GLY A 1 391 ? 3.160 6.623 -40.252 1.00 60.91 391 GLY A C 1
ATOM 3126 O O . GLY A 1 391 ? 2.104 6.045 -39.998 1.00 60.91 391 GLY A O 1
ATOM 3127 N N . ASP A 1 392 ? 4.298 5.967 -40.498 1.00 61.72 392 ASP A N 1
ATOM 3128 C CA . ASP A 1 392 ? 4.431 4.504 -40.466 1.00 61.72 392 ASP A CA 1
ATOM 3129 C C . ASP A 1 392 ? 4.561 4.034 -38.999 1.00 61.72 392 ASP A C 1
ATOM 3131 O O . ASP A 1 392 ? 5.622 3.638 -38.515 1.00 61.72 392 ASP A O 1
ATOM 3135 N N . LYS A 1 393 ? 3.478 4.195 -38.225 1.00 54.03 393 LYS A N 1
ATOM 3136 C CA . LYS A 1 393 ? 3.419 3.911 -36.781 1.00 54.03 393 LYS A CA 1
ATOM 3137 C C . LYS A 1 393 ? 3.236 2.417 -36.488 1.00 54.03 393 LYS A C 1
ATOM 3139 O O . LYS A 1 393 ? 2.171 1.993 -36.061 1.00 54.03 393 LYS A O 1
ATOM 3144 N N . GLU A 1 394 ? 4.307 1.650 -36.598 1.00 57.16 394 GLU A N 1
ATOM 3145 C CA . GLU A 1 394 ? 4.548 0.518 -35.695 1.00 57.16 394 GLU A CA 1
ATOM 3146 C C . GLU A 1 394 ? 6.036 0.525 -35.378 1.00 57.16 394 GLU A C 1
ATOM 3148 O O . GLU A 1 394 ? 6.840 0.071 -36.184 1.00 57.16 394 GLU A O 1
ATOM 3153 N N . ASN A 1 395 ? 6.436 1.115 -34.251 1.00 69.75 395 ASN A N 1
ATOM 3154 C CA . ASN A 1 395 ? 7.854 1.404 -34.042 1.00 69.75 395 ASN A CA 1
ATOM 3155 C C . ASN A 1 395 ? 8.391 0.862 -32.715 1.00 69.75 395 ASN A C 1
ATOM 3157 O O . ASN A 1 395 ? 9.181 1.505 -32.037 1.00 69.75 395 ASN A O 1
ATOM 3161 N N . LEU A 1 396 ? 7.991 -0.372 -32.382 1.00 84.12 396 LEU A N 1
ATOM 3162 C CA . LEU A 1 396 ? 8.582 -1.160 -31.291 1.00 84.12 396 LEU A CA 1
ATOM 3163 C C . LEU A 1 396 ? 10.111 -1.228 -31.390 1.00 84.12 396 LEU A C 1
ATOM 3165 O O . LEU A 1 396 ? 10.799 -1.202 -30.376 1.00 84.12 396 LEU A O 1
ATOM 3169 N N . THR A 1 397 ? 10.641 -1.225 -32.616 1.00 88.00 397 THR A N 1
ATOM 3170 C CA . THR A 1 397 ? 12.076 -1.214 -32.934 1.00 88.00 397 THR A CA 1
ATOM 3171 C C . THR A 1 397 ? 12.850 -0.025 -32.370 1.00 88.00 397 THR A C 1
ATOM 3173 O O . THR A 1 397 ? 14.079 -0.045 -32.423 1.00 88.00 397 THR A O 1
ATOM 3176 N N . GLN A 1 398 ? 12.170 1.007 -31.859 1.00 89.75 398 GLN A N 1
ATOM 3177 C CA . GLN A 1 398 ? 12.791 2.112 -31.126 1.00 89.75 398 GLN A CA 1
ATOM 3178 C C . GLN A 1 398 ? 13.360 1.667 -29.779 1.00 89.75 398 GLN A C 1
ATOM 3180 O O . GLN A 1 398 ? 14.380 2.199 -29.348 1.00 89.75 398 GLN A O 1
ATOM 3185 N N . TRP A 1 399 ? 12.716 0.690 -29.139 1.00 92.81 399 TRP A N 1
ATOM 3186 C CA . TRP A 1 399 ? 13.005 0.309 -27.758 1.00 92.81 399 TRP A CA 1
ATOM 3187 C C . TRP A 1 399 ? 13.483 -1.132 -27.610 1.00 92.81 399 TRP A C 1
ATOM 3189 O O . TRP A 1 399 ? 13.795 -1.547 -26.502 1.00 92.81 399 TRP A O 1
ATOM 3199 N N . ILE A 1 400 ? 13.543 -1.903 -28.698 1.00 94.25 400 ILE A N 1
ATOM 3200 C CA . ILE A 1 400 ? 14.015 -3.293 -28.682 1.00 94.25 400 ILE A CA 1
ATOM 3201 C C . ILE A 1 400 ? 15.073 -3.531 -29.765 1.00 94.25 400 ILE A C 1
ATOM 3203 O O . ILE A 1 400 ? 15.028 -2.867 -30.812 1.00 94.25 400 ILE A O 1
ATOM 3207 N N . PRO A 1 401 ? 15.996 -4.487 -29.564 1.00 95.81 401 PRO A N 1
ATOM 3208 C CA . PRO A 1 401 ? 16.909 -4.934 -30.608 1.00 95.81 401 PRO A CA 1
ATOM 3209 C C . PRO A 1 401 ? 16.154 -5.397 -31.857 1.00 95.81 401 PRO A C 1
ATOM 3211 O O . PRO A 1 401 ? 15.079 -6.002 -31.769 1.00 95.81 401 PRO A O 1
ATOM 3214 N N . TRP A 1 402 ? 16.717 -5.166 -33.043 1.00 94.12 402 TRP A N 1
ATOM 3215 C CA . TRP A 1 402 ? 16.112 -5.673 -34.277 1.00 94.12 402 TRP A CA 1
ATOM 3216 C C . TRP A 1 402 ? 16.009 -7.197 -34.296 1.00 94.12 402 TRP A C 1
ATOM 3218 O O . TRP A 1 402 ? 15.031 -7.715 -34.828 1.00 94.12 402 TRP A O 1
ATOM 3228 N N . SER A 1 403 ? 16.945 -7.901 -33.658 1.00 94.38 403 SER A N 1
ATOM 3229 C CA . SER A 1 403 ? 16.890 -9.355 -33.484 1.00 94.38 403 SER A CA 1
ATOM 3230 C C . SER A 1 403 ? 15.636 -9.805 -32.724 1.00 94.38 403 SER A C 1
ATOM 3232 O O . SER A 1 403 ? 15.001 -10.778 -33.124 1.00 94.38 403 SER A O 1
ATOM 3234 N N . VAL A 1 404 ? 15.215 -9.080 -31.682 1.00 94.12 404 VAL A N 1
ATOM 3235 C CA . VAL A 1 404 ? 13.967 -9.359 -30.950 1.00 94.12 404 VAL A CA 1
ATOM 3236 C C . VAL A 1 404 ? 12.758 -9.067 -31.836 1.00 94.12 404 VAL A C 1
ATOM 3238 O O . VAL A 1 404 ? 11.843 -9.885 -31.925 1.00 94.12 404 VAL A O 1
ATOM 3241 N N . TYR A 1 405 ? 12.766 -7.936 -32.548 1.00 91.88 405 TYR A N 1
ATOM 3242 C CA . TYR A 1 405 ? 11.671 -7.564 -33.448 1.00 91.88 405 TYR A CA 1
ATOM 3243 C C . TYR A 1 405 ? 11.450 -8.588 -34.575 1.00 91.88 405 TYR A C 1
ATOM 3245 O O . TYR A 1 405 ? 10.317 -8.947 -34.891 1.00 91.88 405 TYR A O 1
ATOM 3253 N N . GLU A 1 406 ? 12.533 -9.081 -35.175 1.00 90.69 406 GLU A N 1
ATOM 3254 C CA . GLU A 1 406 ? 12.504 -10.065 -36.264 1.00 90.69 406 GLU A CA 1
ATOM 3255 C C . GLU A 1 406 ? 12.013 -11.448 -35.806 1.00 90.69 406 GLU A C 1
ATOM 3257 O O . GLU A 1 406 ? 11.557 -12.236 -36.633 1.00 90.69 406 GLU A O 1
ATOM 3262 N N . ASN A 1 407 ? 12.040 -11.715 -34.496 1.00 89.88 407 ASN A N 1
ATOM 3263 C CA . ASN A 1 407 ? 11.533 -12.938 -33.873 1.00 89.88 407 ASN A CA 1
ATOM 3264 C C . ASN A 1 407 ? 10.198 -12.736 -33.137 1.00 89.88 407 ASN A C 1
ATOM 3266 O O . ASN A 1 407 ? 9.787 -13.612 -32.374 1.00 89.88 407 ASN A O 1
ATOM 3270 N N . LEU A 1 408 ? 9.504 -11.610 -33.355 1.00 87.75 408 LEU A N 1
ATOM 3271 C CA . LEU A 1 408 ? 8.176 -11.395 -32.783 1.00 87.75 408 LEU A CA 1
ATOM 3272 C C . LEU A 1 408 ? 7.241 -12.552 -33.162 1.00 87.75 408 LEU A C 1
ATOM 3274 O O . LEU A 1 408 ? 7.145 -12.875 -34.352 1.00 87.75 408 LEU A O 1
ATOM 3278 N N . PRO A 1 409 ? 6.466 -13.102 -32.211 1.00 84.00 409 PRO A N 1
ATOM 3279 C CA . PRO A 1 409 ? 5.499 -14.138 -32.529 1.00 84.00 409 PRO A CA 1
ATOM 3280 C C . PRO A 1 409 ? 4.518 -13.631 -33.595 1.00 84.00 409 PRO A C 1
ATOM 3282 O O . PRO A 1 409 ? 4.175 -12.435 -33.643 1.00 84.00 409 PRO A O 1
ATOM 3285 N N . GLU A 1 410 ? 4.065 -14.535 -34.468 1.00 72.75 410 GLU A N 1
ATOM 3286 C CA . GLU A 1 410 ? 2.850 -14.293 -35.249 1.00 72.75 410 GLU A CA 1
ATOM 3287 C C . GLU A 1 410 ? 1.729 -13.947 -34.259 1.00 72.75 410 GLU A C 1
ATOM 3289 O O . GLU A 1 410 ? 1.715 -14.486 -33.151 1.00 72.75 410 GLU A O 1
ATOM 3294 N N . ARG A 1 411 ? 0.857 -12.981 -34.601 1.00 58.00 411 ARG A N 1
ATOM 3295 C CA . ARG A 1 411 ? -0.188 -12.488 -33.681 1.00 58.00 411 ARG A CA 1
ATOM 3296 C C . ARG A 1 411 ? -0.850 -13.682 -32.975 1.00 58.00 411 ARG A C 1
ATOM 3298 O O . ARG A 1 411 ? -1.382 -14.533 -33.686 1.00 58.00 411 ARG A O 1
ATOM 3305 N N . PRO A 1 412 ? -0.818 -13.765 -31.634 1.00 44.53 412 PRO A N 1
ATOM 3306 C CA . PRO A 1 412 ? -1.485 -14.860 -30.947 1.00 44.53 412 PRO A CA 1
ATOM 3307 C C . PRO A 1 412 ? -2.980 -14.850 -31.300 1.00 44.53 412 PRO A C 1
ATOM 3309 O O . PRO A 1 412 ? -3.597 -13.788 -31.361 1.00 44.53 412 PRO A O 1
ATOM 3312 N N . GLU A 1 413 ? -3.561 -16.031 -31.532 1.00 41.31 413 GLU A N 1
ATOM 3313 C CA . GLU A 1 413 ? -5.001 -16.258 -31.785 1.00 41.31 413 GLU A CA 1
ATOM 3314 C C . GLU A 1 413 ? -5.894 -15.980 -30.552 1.00 41.31 413 GLU A C 1
ATOM 3316 O O . GLU A 1 413 ? -6.970 -16.547 -30.396 1.00 41.31 413 GLU A O 1
ATOM 3321 N N . VAL A 1 414 ? -5.470 -15.108 -29.642 1.00 44.28 414 VAL A N 1
ATOM 3322 C CA . VAL A 1 414 ? -6.175 -14.792 -28.397 1.00 44.28 414 VAL A CA 1
ATOM 3323 C C . VAL A 1 414 ? -6.097 -13.267 -28.299 1.00 44.28 414 VAL A C 1
ATOM 3325 O O . VAL A 1 414 ? -5.005 -12.727 -28.190 1.00 44.28 414 VAL A O 1
ATOM 3328 N N . LEU A 1 415 ? -7.157 -12.484 -28.512 1.00 38.78 415 LEU A N 1
ATOM 3329 C CA . LEU A 1 415 ? -8.416 -12.467 -27.772 1.00 38.78 415 LEU A CA 1
ATOM 3330 C C . LEU A 1 415 ? -9.571 -11.969 -28.677 1.00 38.78 415 LEU A C 1
ATOM 3332 O O . LEU A 1 415 ? -9.733 -10.769 -28.888 1.00 38.78 415 LEU A O 1
ATOM 3336 N N . GLU A 1 416 ? -10.395 -12.882 -29.193 1.00 29.48 416 GLU A N 1
ATOM 3337 C CA . GLU A 1 416 ? -11.833 -12.622 -29.350 1.00 29.48 416 GLU A CA 1
ATOM 3338 C C . GLU A 1 416 ? -12.517 -13.282 -28.149 1.00 29.48 416 GLU A C 1
ATOM 3340 O O . GLU A 1 416 ? -12.716 -14.495 -28.151 1.00 29.48 416 GLU A O 1
ATOM 3345 N N . ASN A 1 417 ? -12.783 -12.501 -27.100 1.00 31.89 417 ASN A N 1
ATOM 3346 C CA . ASN A 1 417 ? -13.899 -12.669 -26.162 1.00 31.89 417 ASN A CA 1
ATOM 3347 C C . ASN A 1 417 ? -14.060 -11.403 -25.327 1.00 31.89 417 ASN A C 1
ATOM 3349 O O . ASN A 1 417 ? -13.064 -11.009 -24.682 1.00 31.89 417 ASN A O 1
#

Secondary structure (DSSP, 8-state):
-HHHHHHHHHHHHHHHHH-TT-TT-HHHHHHHHHHHTT---------HHHHHHHHHT-------S--PPPHHHHIIIIIHHHHHHHTTTS---EE-HHHHHHHHHHHHHTT----HHHHHHHHTT--EEHHHHHHHHHHHHH-SGGG--HHHHHHHHHHHHHTTS-SS--B----TTSPPHHHHHHHHHHHHHHHH---TT-TTTEEEEEEEE-SSTT-SS-EEEEEEEESSSSSPEEEEEEETTS-EEEEEEE--S-SBHHHHHHHHHHHH-SGGG--HHHHHHHHHHHTTSB--SHHHHHHHTS-B-PPPTTS--HHHHHHHHHHHH--TTEEEEEEEEEEETTEEEEEEEEEE--GGGTTSS--SEEEEEEEETTT--EEEEEEE-TT----GGGTS-HHHHHTPPP--S----

pLDDT: mean 82.27, std 17.48, range [29.12, 98.31]

Radius of gyration: 34.48 Å; chains: 1; bounding box: 82×66×90 Å

Sequence (417 aa):
MLDNMFRDKDIKRAIDDCLPGLENNPDFEWKVLREVRGEEKVKKKLSAGFILVLALVLTAVTALATYFLSARQIVQEEVLPIAIKNDEASHQEEFSNEELATIIKLAQENNIELSDSMINALEGGYGYSEQSAIMALASSEFGTYMEWTIEQQYWFSEVMVAIGWEETNNCRLPQNDEITFEQALRIVEGYIAKTYDEDLSDGDKWKYYVKYRLYAESAQSSRWFFAFEPTTPKPSRYDLILESDGTLVSCEEYQGISDSGMDIMDLYHDAYGVHNLWTPEIWVEYSKSIASAVPDNRQTWAFQHTEYILPPEGGVDQSKAEEVALAAVDLDYTTAGSVVCCMDGDTPIWKVVTYTMYPEDIGSATYSAIWLIEIDALTGEVRGQREYKAGDKENLTQWIPWSVYENLPERPEVLEN